Protein 1ONW (pdb70)

B-factor: mean 25.56, std 16.15, range [1.0, 100.0]

Nearest PDB structures (foldseek):
  1onw-assembly1_B  TM=1.003E+00  e=1.002E-86  Escherichia coli
  1onw-assembly1_A  TM=9.990E-01  e=5.203E-81  Escherichia coli
  5lp3-assembly1_I  TM=1.001E+00  e=9.568E-81  Escherichia coli K-12
  5lp3-assembly1_A  TM=9.986E-01  e=3.655E-80  Escherichia coli K-12
  2aqv-assembly1_B  TM=9.978E-01  e=5.600E-80  Escherichia coli

Radius of gyration: 27.83 Å; Cα contacts (8 Å, |Δi|>4): 2025; chains: 2; bounding box: 66×68×77 Å

CATH classification: 2.30.40.10 (+1 more: 3.20.20.140)

Organism: Escherichia coli (strain K12) (NCBI:txid83333)

Structure (mmCIF, N/CA/C/O backbone):
data_1ONW
#
_entry.id   1ONW
#
_cell.length_a   116.700
_cell.length_b   116.700
_cell.length_c   138.500
_cell.angle_alpha   90.00
_cell.angle_beta   90.00
_cell.angle_gamma   90.00
#
_symmetry.space_group_name_H-M   'P 4 21 2'
#
loop_
_entity.id
_entity.type
_entity.pdbx_description
1 polymer 'Isoaspartyl dipeptidase'
2 non-polymer 'ZINC ION'
3 non-polymer 'CHLORIDE ION'
4 non-polymer 1,2-ETHANEDIOL
5 non-polymer 'MAGNESIUM ION'
6 non-polymer 'SODIUM ION'
7 water water
#
loop_
_atom_site.group_PDB
_atom_site.id
_atom_site.type_symbol
_atom_site.label_atom_id
_atom_site.label_alt_id
_atom_site.label_comp_id
_atom_site.label_asym_id
_atom_site.label_entity_id
_atom_site.label_seq_id
_atom_site.pdbx_PDB_ins_code
_atom_site.Cartn_x
_atom_site.Cartn_y
_atom_site.Cartn_z
_atom_site.occupancy
_atom_site.B_iso_or_equiv
_atom_site.auth_seq_id
_atom_site.auth_comp_id
_atom_site.auth_asym_id
_atom_site.auth_atom_id
_atom_site.pdbx_PDB_model_num
ATOM 1 N N . MET A 1 1 ? 54.372 92.995 17.528 1.00 100.00 1 MET A N 1
ATOM 2 C CA . MET A 1 1 ? 54.057 92.676 18.906 1.00 87.75 1 MET A CA 1
ATOM 3 C C . MET A 1 1 ? 53.063 91.523 19.023 1.00 63.26 1 MET A C 1
ATOM 4 O O . MET A 1 1 ? 52.022 91.478 18.364 1.00 47.05 1 MET A O 1
ATOM 9 N N . ILE A 1 2 ? 53.384 90.576 19.886 1.00 45.52 2 ILE A N 1
ATOM 10 C CA . ILE A 1 2 ? 52.517 89.438 20.092 1.00 33.12 2 ILE A CA 1
ATOM 11 C C . ILE A 1 2 ? 51.239 89.826 20.813 1.00 27.45 2 ILE A C 1
ATOM 12 O O . ILE A 1 2 ? 51.228 90.697 21.676 1.00 34.71 2 ILE A O 1
ATOM 17 N N . ASP A 1 3 ? 50.137 89.220 20.398 1.00 27.30 3 ASP A N 1
ATOM 18 C CA . ASP A 1 3 ? 48.856 89.525 20.993 1.00 22.70 3 ASP A CA 1
ATOM 19 C C . ASP A 1 3 ? 48.552 88.506 22.094 1.00 30.51 3 ASP A C 1
ATOM 20 O O . ASP A 1 3 ? 48.514 87.318 21.819 1.00 24.67 3 ASP A O 1
ATOM 25 N N . TYR A 1 4 ? 48.388 88.990 23.325 1.00 25.58 4 TYR A N 1
ATOM 26 C CA . TYR A 1 4 ? 48.115 88.161 24.491 1.00 21.66 4 TYR A CA 1
ATOM 27 C C . TYR A 1 4 ? 46.780 88.548 25.114 1.00 23.07 4 TYR A C 1
ATOM 28 O O . TYR A 1 4 ? 46.463 88.169 26.246 1.00 19.39 4 TYR A O 1
ATOM 37 N N . THR A 1 5 ? 46.014 89.348 24.361 1.00 23.32 5 THR A N 1
ATOM 38 C CA . THR A 1 5 ? 44.734 89.845 24.810 1.00 21.40 5 THR A CA 1
ATOM 39 C C . THR A 1 5 ? 43.753 88.742 25.180 1.00 20.60 5 THR A C 1
ATOM 40 O O . THR A 1 5 ? 42.808 88.971 25.937 1.00 25.67 5 THR A O 1
ATOM 44 N N . ALA A 1 6 ? 43.947 87.552 24.627 1.00 24.40 6 ALA A N 1
ATOM 45 C CA . ALA A 1 6 ? 43.023 86.461 24.933 1.00 29.21 6 ALA A CA 1
ATOM 46 C C . ALA A 1 6 ? 43.075 86.063 26.379 1.00 25.96 6 ALA A C 1
ATOM 47 O O . ALA A 1 6 ? 42.163 85.425 26.873 1.00 25.06 6 ALA A O 1
ATOM 49 N N . ALA A 1 7 ? 44.160 86.425 27.044 1.00 22.50 7 ALA A N 1
ATOM 50 C CA . ALA A 1 7 ? 44.312 86.098 28.451 1.00 22.34 7 ALA A CA 1
ATOM 51 C C . ALA A 1 7 ? 43.487 87.000 29.358 1.00 27.79 7 ALA A C 1
ATOM 52 O O . ALA A 1 7 ? 43.173 86.672 30.493 1.00 25.06 7 ALA A O 1
ATOM 54 N N . GLY A 1 8 ? 43.138 88.174 28.869 1.00 22.57 8 GLY A N 1
ATOM 55 C CA . GLY A 1 8 ? 42.383 89.088 29.703 1.00 17.09 8 GLY A CA 1
ATOM 56 C C . GLY A 1 8 ? 43.134 89.401 30.987 1.00 23.59 8 GLY A C 1
ATOM 57 O O . GLY A 1 8 ? 42.542 89.372 32.061 1.00 28.44 8 GLY A O 1
ATOM 58 N N . PHE A 1 9 ? 44.434 89.653 30.893 1.00 18.34 9 PHE A N 1
ATOM 59 C CA . PHE A 1 9 ? 45.163 89.951 32.097 1.00 16.85 9 PHE A CA 1
ATOM 60 C C . PHE A 1 9 ? 44.725 91.260 32.696 1.00 25.53 9 PHE A C 1
ATOM 61 O O . PHE A 1 9 ? 44.694 92.281 32.007 1.00 23.35 9 PHE A O 1
ATOM 69 N N . THR A 1 10 ? 44.461 91.166 34.006 1.00 30.85 10 THR A N 1
ATOM 70 C CA . THR A 1 10 ? 44.044 92.267 34.858 1.00 25.70 10 THR A CA 1
ATOM 71 C C . THR A 1 10 ? 44.707 92.243 36.216 1.00 27.14 10 THR A C 1
ATOM 72 O O . THR A 1 10 ? 44.598 91.259 36.945 1.00 25.54 10 THR A O 1
ATOM 76 N N . LEU A 1 11 ? 45.387 93.343 36.541 1.00 22.67 11 LEU A N 1
ATOM 77 C CA . LEU A 1 11 ? 46.041 93.481 37.838 1.00 29.00 11 LEU A CA 1
ATOM 78 C C . LEU A 1 11 ? 45.334 94.547 38.665 1.00 30.52 11 LEU A C 1
ATOM 79 O O . LEU A 1 11 ? 45.346 95.728 38.318 1.00 30.10 11 LEU A O 1
ATOM 84 N N . LEU A 1 12 ? 44.723 94.108 39.764 1.00 25.05 12 LEU A N 1
ATOM 85 C CA . LEU A 1 12 ? 44.021 94.994 40.655 1.00 25.44 12 LEU A CA 1
ATOM 86 C C . LEU A 1 12 ? 45.005 95.379 41.723 1.00 32.32 12 LEU A C 1
ATOM 87 O O . LEU A 1 12 ? 45.346 94.560 42.575 1.00 27.12 12 LEU A O 1
ATOM 92 N N . GLN A 1 13 ? 45.444 96.629 41.657 1.00 34.01 13 GLN A N 1
ATOM 93 C CA . GLN A 1 13 ? 46.493 97.116 42.522 1.00 32.81 13 GLN A CA 1
ATOM 94 C C . GLN A 1 13 ? 46.267 98.043 43.707 1.00 26.89 13 GLN A C 1
ATOM 95 O O . GLN A 1 13 ? 45.727 99.139 43.601 1.00 24.87 13 GLN A O 1
ATOM 101 N N . GLY A 1 14 ? 46.857 97.607 44.814 1.00 28.19 14 GLY A N 1
ATOM 102 C CA . GLY A 1 14 ? 46.946 98.383 46.025 1.00 32.83 14 GLY A CA 1
ATOM 103 C C . GLY A 1 14 ? 45.752 98.574 46.891 1.00 31.94 14 GLY A C 1
ATOM 104 O O . GLY A 1 14 ? 45.761 99.463 47.748 1.00 27.19 14 GLY A O 1
ATOM 105 N N . ALA A 1 15 ? 44.741 97.750 46.717 1.00 32.65 15 ALA A N 1
ATOM 106 C CA . ALA A 1 15 ? 43.608 97.950 47.587 1.00 26.45 15 ALA A CA 1
ATOM 107 C C . ALA A 1 15 ? 43.784 97.225 48.898 1.00 27.32 15 ALA A C 1
ATOM 108 O O . ALA A 1 15 ? 44.614 96.301 49.043 1.00 22.72 15 ALA A O 1
ATOM 110 N N . HIS A 1 16 ? 42.974 97.656 49.863 1.00 25.83 16 HIS A N 1
ATOM 111 C CA . HIS A 1 16 ? 42.974 96.993 51.152 1.00 28.73 16 HIS A CA 1
ATOM 112 C C . HIS A 1 16 ? 42.090 95.770 50.937 1.00 26.77 16 HIS A C 1
ATOM 113 O O . HIS A 1 16 ? 40.886 95.880 50.797 1.00 29.04 16 HIS A O 1
ATOM 120 N N . LEU A 1 17 ? 42.682 94.612 50.865 1.00 24.08 17 LEU A N 1
ATOM 121 C CA . LEU A 1 17 ? 41.944 93.418 50.577 1.00 20.72 17 LEU A CA 1
ATOM 122 C C . LEU A 1 17 ? 41.307 92.685 51.754 1.00 26.67 17 LEU A C 1
ATOM 123 O O . LEU A 1 17 ? 41.967 92.352 52.737 1.00 26.97 17 LEU A O 1
ATOM 128 N N . TYR A 1 18 ? 39.998 92.394 51.611 1.00 22.64 18 TYR A N 1
ATOM 129 C CA . TYR A 1 18 ? 39.191 91.623 52.566 1.00 20.66 18 TYR A CA 1
ATOM 130 C C . TYR A 1 18 ? 38.685 90.391 51.785 1.00 26.69 18 TYR A C 1
ATOM 131 O O . TYR A 1 18 ? 37.746 90.484 51.009 1.00 27.08 18 TYR A O 1
ATOM 140 N N . ALA A 1 19 ? 39.363 89.245 51.969 1.00 23.67 19 ALA A N 1
ATOM 141 C CA . ALA A 1 19 ? 39.182 87.985 51.246 1.00 24.98 19 ALA A CA 1
ATOM 142 C C . ALA A 1 19 ? 38.069 86.964 51.468 1.00 24.75 19 ALA A C 1
ATOM 143 O O . ALA A 1 19 ? 38.079 85.958 50.739 1.00 21.69 19 ALA A O 1
ATOM 145 N N . PRO A 1 20 ? 37.157 87.080 52.423 1.00 23.94 20 PRO A N 1
ATOM 146 C CA . PRO A 1 20 ? 36.888 88.156 53.382 1.00 25.61 20 PRO A CA 1
ATOM 147 C C . PRO A 1 20 ? 37.914 88.413 54.480 1.00 26.68 20 PRO A C 1
ATOM 148 O O . PRO A 1 20 ? 37.869 89.471 55.091 1.00 25.61 20 PRO A O 1
ATOM 152 N N . GLU A 1 21 ? 38.798 87.464 54.766 1.00 20.38 21 GLU A N 1
ATOM 153 C CA . GLU A 1 21 ? 39.813 87.703 55.786 1.00 23.96 21 GLU A CA 1
ATOM 154 C C . GLU A 1 21 ? 40.580 88.970 55.454 1.00 34.54 21 GLU A C 1
ATOM 155 O O . GLU A 1 21 ? 40.920 89.240 54.303 1.00 25.13 21 GLU A O 1
ATOM 161 N N . ASP A 1 22 ? 40.910 89.749 56.458 1.00 30.73 22 ASP A N 1
ATOM 162 C CA . ASP A 1 22 ? 41.667 90.951 56.165 1.00 29.73 22 ASP A CA 1
ATOM 163 C C . ASP A 1 22 ? 43.087 90.584 55.719 1.00 29.51 22 ASP A C 1
ATOM 164 O O . ASP A 1 22 ? 43.796 89.889 56.447 1.00 32.14 22 ASP A O 1
ATOM 169 N N . ARG A 1 23 ? 43.496 91.028 54.524 1.00 28.76 23 ARG A N 1
ATOM 170 C CA . ARG A 1 23 ? 44.827 90.763 53.989 1.00 26.16 23 ARG A CA 1
ATOM 171 C C . ARG A 1 23 ? 45.674 92.011 53.845 1.00 34.56 23 ARG A C 1
ATOM 172 O O . ARG A 1 23 ? 46.755 91.967 53.242 1.00 31.84 23 ARG A O 1
ATOM 180 N N . GLY A 1 24 ? 45.164 93.117 54.373 1.00 34.91 24 GLY A N 1
ATOM 181 C CA . GLY A 1 24 ? 45.844 94.394 54.295 1.00 28.60 24 GLY A CA 1
ATOM 182 C C . GLY A 1 24 ? 45.928 94.822 52.843 1.00 35.53 24 GLY A C 1
ATOM 183 O O . GLY A 1 24 ? 45.091 94.434 52.034 1.00 25.18 24 GLY A O 1
ATOM 184 N N . ILE A 1 25 ? 46.923 95.641 52.528 1.00 29.67 25 ILE A N 1
ATOM 185 C CA . ILE A 1 25 ? 47.135 96.101 51.175 1.00 27.11 25 ILE A CA 1
ATOM 186 C C . ILE A 1 25 ? 47.737 94.941 50.390 1.00 42.53 25 ILE A C 1
ATOM 187 O O . ILE A 1 25 ? 48.853 94.440 50.642 1.00 29.66 25 ILE A O 1
ATOM 192 N N . CYS A 1 26 ? 46.946 94.477 49.453 1.00 29.85 26 CYS A N 1
ATOM 193 C CA . CYS A 1 26 ? 47.355 93.332 48.695 1.00 24.78 26 CYS A CA 1
ATOM 194 C C . CYS A 1 26 ? 46.822 93.436 47.285 1.00 34.51 26 CYS A C 1
ATOM 195 O O . CYS A 1 26 ? 45.734 93.967 47.071 1.00 28.49 26 CYS A O 1
ATOM 198 N N . ASP A 1 27 ? 47.605 92.921 46.335 1.00 25.32 27 ASP A N 1
ATOM 199 C CA . ASP A 1 27 ? 47.214 92.963 44.944 1.00 21.75 27 ASP A CA 1
ATOM 200 C C . ASP A 1 27 ? 46.565 91.658 44.521 1.00 26.63 27 ASP A C 1
ATOM 201 O O . ASP A 1 27 ? 46.735 90.606 45.154 1.00 27.63 27 ASP A O 1
ATOM 206 N N . VAL A 1 28 ? 45.850 91.727 43.406 1.00 25.04 28 VAL A N 1
ATOM 207 C CA . VAL A 1 28 ? 45.183 90.562 42.825 1.00 23.98 28 VAL A CA 1
ATOM 208 C C . VAL A 1 28 ? 45.358 90.547 41.315 1.00 19.63 28 VAL A C 1
ATOM 209 O O . VAL A 1 28 ? 45.026 91.518 40.624 1.00 25.59 28 VAL A O 1
ATOM 213 N N . LEU A 1 29 ? 45.919 89.441 40.831 1.00 19.73 29 LEU A N 1
ATOM 214 C CA . LEU A 1 29 ? 46.176 89.213 39.415 1.00 25.03 29 LEU A CA 1
ATOM 215 C C . LEU A 1 29 ? 45.154 88.231 38.872 1.00 35.11 29 LEU A C 1
ATOM 216 O O . LEU A 1 29 ? 44.932 87.180 39.462 1.00 20.65 29 LEU A O 1
ATOM 221 N N . VAL A 1 30 ? 44.535 88.601 37.751 1.00 25.36 30 VAL A N 1
ATOM 222 C CA . VAL A 1 30 ? 43.494 87.807 37.119 1.00 23.71 30 VAL A CA 1
ATOM 223 C C . VAL A 1 30 ? 43.848 87.467 35.675 1.00 33.97 30 VAL A C 1
ATOM 224 O O . VAL A 1 30 ? 44.475 88.253 34.924 1.00 20.81 30 VAL A O 1
ATOM 228 N N . ALA A 1 31 ? 43.421 86.269 35.296 1.00 21.59 31 ALA A N 1
ATOM 229 C CA . ALA A 1 31 ? 43.585 85.813 33.938 1.00 16.44 31 ALA A CA 1
ATOM 230 C C . ALA A 1 31 ? 42.444 84.875 33.647 1.00 22.09 31 ALA A C 1
ATOM 231 O O . ALA A 1 31 ? 42.082 84.069 34.495 1.00 20.94 31 ALA A O 1
ATOM 233 N N . ASN A 1 32 ? 41.877 85.007 32.463 1.00 26.71 32 ASN A N 1
ATOM 234 C CA . ASN A 1 32 ? 40.780 84.134 32.055 1.00 29.02 32 ASN A CA 1
ATOM 235 C C . ASN A 1 32 ? 39.685 83.988 33.102 1.00 20.94 32 ASN A C 1
ATOM 236 O O . ASN A 1 32 ? 39.191 82.879 33.374 1.00 20.82 32 ASN A O 1
ATOM 241 N N . GLY A 1 33 ? 39.290 85.092 33.706 1.00 19.26 33 GLY A N 1
ATOM 242 C CA . GLY A 1 33 ? 38.220 85.009 34.678 1.00 17.42 33 GLY A CA 1
ATOM 243 C C . GLY A 1 33 ? 38.620 84.350 35.983 1.00 22.28 33 GLY A C 1
ATOM 244 O O . GLY A 1 33 ? 37.799 84.199 36.897 1.00 25.83 33 GLY A O 1
ATOM 245 N N . LYS A 1 34 ? 39.880 83.964 36.114 1.00 20.00 34 LYS A N 1
ATOM 246 C CA . LYS A 1 34 ? 40.292 83.352 37.375 1.00 21.26 34 LYS A CA 1
ATOM 247 C C . LYS A 1 34 ? 41.310 84.185 38.121 1.00 24.81 34 LYS A C 1
ATOM 248 O O . LYS A 1 34 ? 42.089 84.923 37.507 1.00 15.97 34 LYS A O 1
ATOM 254 N N . ILE A 1 35 ? 41.307 83.988 39.445 1.00 20.04 35 ILE A N 1
ATOM 255 C CA . ILE A 1 35 ? 42.293 84.624 40.293 1.00 16.59 35 ILE A CA 1
ATOM 256 C C . ILE A 1 35 ? 43.550 83.739 40.179 1.00 16.89 35 ILE A C 1
ATOM 257 O O . ILE A 1 35 ? 43.509 82.544 40.493 1.00 22.14 35 ILE A O 1
ATOM 262 N N . ILE A 1 36 ? 44.649 84.294 39.671 1.00 21.34 36 ILE A N 1
ATOM 263 C CA . ILE A 1 36 ? 45.868 83.524 39.498 1.00 19.02 36 ILE A CA 1
ATOM 264 C C . ILE A 1 36 ? 46.988 83.877 40.500 1.00 26.94 36 ILE A C 1
ATOM 265 O O . ILE A 1 36 ? 47.976 83.152 40.654 1.00 20.26 36 ILE A O 1
ATOM 270 N N . ALA A 1 37 ? 46.826 84.985 41.199 1.00 21.67 37 ALA A N 1
ATOM 271 C CA . ALA A 1 37 ? 47.816 85.365 42.185 1.00 23.95 37 ALA A CA 1
ATOM 272 C C . ALA A 1 37 ? 47.234 86.346 43.170 1.00 22.37 37 ALA A C 1
ATOM 273 O O . ALA A 1 37 ? 46.509 87.254 42.776 1.00 26.48 37 ALA A O 1
ATOM 275 N N . VAL A 1 38 ? 47.573 86.177 44.437 1.00 20.70 38 VAL A N 1
ATOM 276 C CA . VAL A 1 38 ? 47.117 87.094 45.464 1.00 23.91 38 VAL A CA 1
ATOM 277 C C . VAL A 1 38 ? 48.327 87.373 46.343 1.00 26.12 38 VAL A C 1
ATOM 278 O O . VAL A 1 38 ? 48.750 86.508 47.103 1.00 28.01 38 VAL A O 1
ATOM 282 N N . ALA A 1 39 ? 48.914 88.556 46.156 1.00 26.17 39 ALA A N 1
ATOM 283 C CA . ALA A 1 39 ? 50.105 88.969 46.889 1.00 24.84 39 ALA A CA 1
ATOM 284 C C . ALA A 1 39 ? 50.312 90.484 46.910 1.00 27.01 39 ALA A C 1
ATOM 285 O O . ALA A 1 39 ? 49.751 91.241 46.118 1.00 23.27 39 ALA A O 1
ATOM 287 N N . SER A 1 40 ? 51.164 90.919 47.844 1.00 33.80 40 SER A N 1
ATOM 288 C CA . SER A 1 40 ? 51.529 92.316 47.937 1.00 36.00 40 SER A CA 1
ATOM 289 C C . SER A 1 40 ? 52.551 92.536 46.818 1.00 29.27 40 SER A C 1
ATOM 290 O O . SER A 1 40 ? 53.348 91.670 46.484 1.00 35.09 40 SER A O 1
ATOM 293 N N . ASN A 1 41 ? 52.491 93.693 46.208 1.00 28.02 41 ASN A N 1
ATOM 294 C CA . ASN A 1 41 ? 53.448 94.094 45.216 1.00 34.04 41 ASN A CA 1
ATOM 295 C C . ASN A 1 41 ? 53.719 93.174 44.042 1.00 41.46 41 ASN A C 1
ATOM 296 O O . ASN A 1 41 ? 54.869 92.830 43.730 1.00 35.70 41 ASN A O 1
ATOM 301 N N . ILE A 1 42 ? 52.638 92.826 43.369 1.00 35.30 42 ILE A N 1
ATOM 302 C CA . ILE A 1 42 ? 52.794 92.042 42.171 1.00 34.43 42 ILE A CA 1
ATOM 303 C C . ILE A 1 42 ? 53.255 93.085 41.144 1.00 23.98 42 ILE A C 1
ATOM 304 O O . ILE A 1 42 ? 52.717 94.195 41.091 1.00 31.48 42 ILE A O 1
ATOM 309 N N . PRO A 1 43 ? 54.290 92.748 40.393 1.00 30.95 43 PRO A N 1
ATOM 310 C CA . PRO A 1 43 ? 54.872 93.611 39.380 1.00 32.32 43 PRO A CA 1
ATOM 311 C C . PRO A 1 43 ? 53.887 93.914 38.284 1.00 28.61 43 PRO A C 1
ATOM 312 O O . PRO A 1 43 ? 53.399 92.986 37.652 1.00 35.99 43 PRO A O 1
ATOM 316 N N . SER A 1 44 ? 53.624 95.194 38.060 1.00 37.51 44 SER A N 1
ATOM 317 C CA . SER A 1 44 ? 52.696 95.645 37.028 1.00 39.12 44 SER A CA 1
ATOM 318 C C . SER A 1 44 ? 52.994 95.061 35.662 1.00 51.21 44 SER A C 1
ATOM 319 O O . SER A 1 44 ? 52.157 95.089 34.765 1.00 63.06 44 SER A O 1
ATOM 322 N N . ASP A 1 45 ? 54.202 94.541 35.496 1.00 42.51 45 ASP A N 1
ATOM 323 C CA . ASP A 1 45 ? 54.622 94.007 34.216 1.00 29.70 45 ASP A CA 1
ATOM 324 C C . ASP A 1 45 ? 54.909 92.522 34.206 1.00 32.79 45 ASP A C 1
ATOM 325 O O . ASP A 1 45 ? 55.553 92.012 33.289 1.00 34.46 45 ASP A O 1
ATOM 330 N N . ILE A 1 46 ? 54.424 91.815 35.221 1.00 37.53 46 ILE A N 1
ATOM 331 C CA . ILE A 1 46 ? 54.610 90.366 35.373 1.00 38.19 46 ILE A CA 1
ATOM 332 C C . ILE A 1 46 ? 54.055 89.557 34.183 1.00 39.10 46 ILE A C 1
ATOM 333 O O . ILE A 1 46 ? 54.585 88.502 33.795 1.00 29.08 46 ILE A O 1
ATOM 338 N N . VAL A 1 47 ? 52.973 90.093 33.609 1.00 33.19 47 VAL A N 1
ATOM 339 C CA . VAL A 1 47 ? 52.295 89.543 32.451 1.00 31.51 47 VAL A CA 1
ATOM 340 C C . VAL A 1 47 ? 52.033 90.682 31.478 1.00 36.09 47 VAL A C 1
ATOM 341 O O . VAL A 1 47 ? 51.877 91.845 31.874 1.00 41.76 47 VAL A O 1
ATOM 345 N N . PRO A 1 48 ? 51.999 90.326 30.206 1.00 35.18 48 PRO A N 1
ATOM 346 C CA . PRO A 1 48 ? 51.809 91.266 29.090 1.00 30.28 48 PRO A CA 1
ATOM 347 C C . PRO A 1 48 ? 50.353 91.686 28.809 1.00 41.02 48 PRO A C 1
ATOM 348 O O . PRO A 1 48 ? 49.400 91.050 29.258 1.00 36.13 48 PRO A O 1
ATOM 352 N N . ASN A 1 49 ? 50.165 92.760 28.032 1.00 56.19 49 ASN A N 1
ATOM 353 C CA . ASN A 1 49 ? 48.805 93.167 27.721 1.00 63.97 49 ASN A CA 1
ATOM 354 C C . ASN A 1 49 ? 47.978 93.180 28.996 1.00 62.60 49 ASN A C 1
ATOM 355 O O . ASN A 1 49 ? 46.817 92.748 29.011 1.00 67.66 49 ASN A O 1
ATOM 360 N N . CYS A 1 50 ? 48.610 93.664 30.071 1.00 48.46 50 CYS A N 1
ATOM 361 C CA . CYS A 1 50 ? 47.971 93.705 31.378 1.00 41.80 50 CYS A CA 1
ATOM 362 C C . CYS A 1 50 ? 47.282 95.006 31.693 1.00 47.46 50 CYS A C 1
ATOM 363 O O . CYS A 1 50 ? 47.907 96.066 31.687 1.00 49.83 50 CYS A O 1
ATOM 366 N N . THR A 1 51 ? 45.995 94.898 32.026 1.00 36.11 51 THR A N 1
ATOM 367 C CA . THR A 1 51 ? 45.243 96.058 32.447 1.00 25.39 51 THR A CA 1
ATOM 368 C C . THR A 1 51 ? 45.533 96.314 33.932 1.00 36.41 51 THR A C 1
ATOM 369 O O . THR A 1 51 ? 45.132 95.522 34.799 1.00 31.23 51 THR A O 1
ATOM 373 N N . VAL A 1 52 ? 46.261 97.405 34.234 1.00 30.22 52 VAL A N 1
ATOM 374 C CA . VAL A 1 52 ? 46.593 97.733 35.607 1.00 30.40 52 VAL A CA 1
ATOM 375 C C . VAL A 1 52 ? 45.611 98.733 36.171 1.00 32.24 52 VAL A C 1
ATOM 376 O O . VAL A 1 52 ? 45.426 99.817 35.611 1.00 30.60 52 VAL A O 1
ATOM 380 N N . VAL A 1 53 ? 44.994 98.314 37.275 1.00 23.91 53 VAL A N 1
ATOM 381 C CA . VAL A 1 53 ? 44.010 99.088 37.972 1.00 26.32 53 VAL A CA 1
ATOM 382 C C . VAL A 1 53 ? 44.541 99.493 39.328 1.00 28.87 53 VAL A C 1
ATOM 383 O O . VAL A 1 53 ? 44.879 98.651 40.169 1.00 28.87 53 VAL A O 1
ATOM 387 N N . ASP A 1 54 ? 44.632 100.808 39.500 1.00 28.84 54 ASP A N 1
ATOM 388 C CA . ASP A 1 54 ? 45.103 101.421 40.730 1.00 21.74 54 ASP A CA 1
ATOM 389 C C . ASP A 1 54 ? 43.959 101.532 41.735 1.00 30.44 54 ASP A C 1
ATOM 390 O O . ASP A 1 54 ? 43.074 102.393 41.619 1.00 30.44 54 ASP A O 1
ATOM 395 N N . LEU A 1 55 ? 43.970 100.636 42.722 1.00 26.50 55 LEU A N 1
ATOM 396 C CA . LEU A 1 55 ? 42.932 100.633 43.743 1.00 25.89 55 LEU A CA 1
ATOM 397 C C . LEU A 1 55 ? 43.374 101.244 45.056 1.00 34.78 55 LEU A C 1
ATOM 398 O O . LEU A 1 55 ? 42.796 100.987 46.108 1.00 35.08 55 LEU A O 1
ATOM 403 N N . SER A 1 56 ? 44.412 102.066 44.991 1.00 36.61 56 SER A N 1
ATOM 404 C CA . SER A 1 56 ? 44.901 102.741 46.174 1.00 31.45 56 SER A CA 1
ATOM 405 C C . SER A 1 56 ? 43.734 103.451 46.842 1.00 26.43 56 SER A C 1
ATOM 406 O O . SER A 1 56 ? 42.891 104.093 46.169 1.00 30.00 56 SER A O 1
ATOM 411 N N . GLY A 1 57 ? 43.702 103.321 48.165 1.00 25.02 57 GLY A N 1
ATOM 412 C CA . GLY A 1 57 ? 42.662 103.947 48.953 1.00 21.19 57 GLY A CA 1
ATOM 413 C C . GLY A 1 57 ? 41.290 103.291 48.822 1.00 31.01 57 GLY A C 1
ATOM 414 O O . GLY A 1 57 ? 40.344 103.732 49.449 1.00 33.23 57 GLY A O 1
ATOM 415 N N . GLN A 1 58 ? 41.156 102.236 48.028 1.00 24.59 58 GLN A N 1
ATOM 416 C CA . GLN A 1 58 ? 39.862 101.589 47.910 1.00 29.14 58 GLN A CA 1
ATOM 417 C C . GLN A 1 58 ? 39.875 100.244 48.631 1.00 38.60 58 GLN A C 1
ATOM 418 O O . GLN A 1 58 ? 40.940 99.734 49.034 1.00 28.38 58 GLN A O 1
ATOM 424 N N . ILE A 1 59 ? 38.676 99.663 48.775 1.00 29.55 59 ILE A N 1
ATOM 425 C CA . ILE A 1 59 ? 38.517 98.345 49.385 1.00 29.51 59 ILE A CA 1
ATOM 426 C C . ILE A 1 59 ? 38.221 97.312 48.290 1.00 35.01 59 ILE A C 1
ATOM 427 O O . ILE A 1 59 ? 37.558 97.629 47.312 1.00 26.10 59 ILE A O 1
ATOM 432 N N . LEU A 1 60 ? 38.719 96.093 48.461 1.00 21.50 60 LEU A N 1
ATOM 433 C CA . LEU A 1 60 ? 38.520 95.007 47.528 1.00 24.10 60 LEU A CA 1
ATOM 434 C C . LEU A 1 60 ? 38.001 93.782 48.277 1.00 25.98 60 LEU A C 1
ATOM 435 O O . LEU A 1 60 ? 38.560 93.399 49.302 1.00 24.45 60 LEU A O 1
ATOM 440 N N . CYS A 1 61 ? 36.896 93.183 47.794 1.00 24.23 61 CYS A N 1
ATOM 441 C CA . CYS A 1 61 ? 36.329 92.033 48.473 1.00 17.14 61 CYS A CA 1
ATOM 442 C C . CYS A 1 61 ? 35.625 91.096 47.510 1.00 20.02 61 CYS A C 1
ATOM 443 O O . CYS A 1 61 ? 35.517 91.378 46.342 1.00 22.68 61 CYS A O 1
ATOM 446 N N . PRO A 1 62 ? 35.178 89.958 47.980 1.00 19.48 62 PRO A N 1
ATOM 447 C CA . PRO A 1 62 ? 34.508 89.031 47.080 1.00 17.11 62 PRO A CA 1
ATOM 448 C C . PRO A 1 62 ? 33.116 89.511 46.675 1.00 22.07 62 PRO A C 1
ATOM 449 O O . PRO A 1 62 ? 32.415 90.184 47.424 1.00 17.17 62 PRO A O 1
ATOM 453 N N . GLY A 1 63 ? 32.682 89.157 45.480 1.00 15.65 63 GLY A N 1
ATOM 454 C CA . GLY A 1 63 ? 31.343 89.543 45.079 1.00 16.17 63 GLY A CA 1
ATOM 455 C C . GLY A 1 63 ? 30.311 88.786 45.906 1.00 16.15 63 GLY A C 1
ATOM 456 O O . GLY A 1 63 ? 30.555 87.679 46.399 1.00 16.80 63 GLY A O 1
ATOM 457 N N . PHE A 1 64 ? 29.142 89.402 46.051 1.00 16.69 64 PHE A N 1
ATOM 458 C CA . PHE A 1 64 ? 28.049 88.796 46.792 1.00 20.30 64 PHE A CA 1
ATOM 459 C C . PHE A 1 64 ? 27.397 87.606 46.069 1.00 17.24 64 PHE A C 1
ATOM 460 O O . PHE A 1 64 ? 27.247 87.590 44.841 1.00 16.10 64 PHE A O 1
ATOM 468 N N . ILE A 1 65 ? 26.999 86.623 46.883 1.00 14.87 65 ILE A N 1
ATOM 469 C CA . ILE A 1 65 ? 26.301 85.444 46.438 1.00 12.21 65 ILE A CA 1
ATOM 470 C C . ILE A 1 65 ? 24.915 85.515 47.074 1.00 16.44 65 ILE A C 1
ATOM 471 O O . ILE A 1 65 ? 24.786 85.374 48.283 1.00 20.61 65 ILE A O 1
ATOM 476 N N . ASP A 1 66 ? 23.864 85.783 46.296 1.00 13.35 66 ASP A N 1
ATOM 477 C CA . ASP A 1 66 ? 22.508 85.909 46.829 1.00 10.49 66 ASP A CA 1
ATOM 478 C C . ASP A 1 66 ? 21.726 84.659 46.474 1.00 21.10 66 ASP A C 1
ATOM 479 O O . ASP A 1 66 ? 21.361 84.431 45.334 1.00 18.09 66 ASP A O 1
ATOM 484 N N . GLN A 1 67 ? 21.503 83.817 47.448 1.00 15.80 67 GLN A N 1
ATOM 485 C CA . GLN A 1 67 ? 20.851 82.551 47.180 1.00 12.65 67 GLN A CA 1
ATOM 486 C C . GLN A 1 67 ? 19.345 82.519 47.163 1.00 19.84 67 GLN A C 1
ATOM 487 O O . GLN A 1 67 ? 18.774 81.417 47.204 1.00 16.56 67 GLN A O 1
ATOM 493 N N . HIS A 1 68 ? 18.697 83.672 47.112 1.00 13.96 68 HIS A N 1
ATOM 494 C CA . HIS A 1 68 ? 17.246 83.641 47.094 1.00 11.30 68 HIS A CA 1
ATOM 495 C C . HIS A 1 68 ? 16.710 84.765 46.247 1.00 20.67 68 HIS A C 1
ATOM 496 O O . HIS A 1 68 ? 16.384 85.834 46.758 1.00 18.20 68 HIS A O 1
ATOM 503 N N . VAL A 1 69 ? 16.658 84.517 44.936 1.00 18.45 69 VAL A N 1
ATOM 504 C CA . VAL A 1 69 ? 16.172 85.511 43.998 1.00 16.14 69 VAL A CA 1
ATOM 505 C C . VAL A 1 69 ? 15.078 84.944 43.086 1.00 18.11 69 VAL A C 1
ATOM 506 O O . VAL A 1 69 ? 15.213 83.855 42.538 1.00 15.72 69 VAL A O 1
ATOM 510 N N . HIS A 1 70 ? 14.013 85.710 42.875 1.00 15.59 70 HIS A N 1
ATOM 511 C CA . HIS A 1 70 ? 12.952 85.274 41.956 1.00 15.70 70 HIS A CA 1
ATOM 512 C C . HIS A 1 70 ? 13.330 85.774 40.558 1.00 11.05 70 HIS A C 1
ATOM 513 O O . HIS A 1 70 ? 12.777 86.726 39.991 1.00 16.38 70 HIS A O 1
ATOM 520 N N . LEU A 1 71 ? 14.338 85.107 39.997 1.00 11.09 71 LEU A N 1
ATOM 521 C CA . LEU A 1 71 ? 14.935 85.474 38.706 1.00 16.08 71 LEU A CA 1
ATOM 522 C C . LEU A 1 71 ? 13.949 85.755 37.564 1.00 16.99 71 LEU A C 1
ATOM 523 O O . LEU A 1 71 ? 14.162 86.642 36.763 1.00 16.81 71 LEU A O 1
ATOM 528 N N . ILE A 1 72 ? 12.907 84.928 37.439 1.00 11.29 72 ILE A N 1
ATOM 529 C CA . ILE A 1 72 ? 11.975 85.101 36.342 1.00 16.09 72 ILE A CA 1
ATOM 530 C C . ILE A 1 72 ? 10.782 85.936 36.749 1.00 16.83 72 ILE A C 1
ATOM 531 O O . ILE A 1 72 ? 9.895 86.171 35.912 1.00 16.70 72 ILE A O 1
ATOM 536 N N . GLY A 1 73 ? 10.761 86.372 38.010 1.00 15.22 73 GLY A N 1
ATOM 537 C CA . GLY A 1 73 ? 9.624 87.131 38.485 1.00 16.04 73 GLY A CA 1
ATOM 538 C C . GLY A 1 73 ? 8.899 86.240 39.465 1.00 10.88 73 GLY A C 1
ATOM 539 O O . GLY A 1 73 ? 9.118 85.025 39.476 1.00 17.31 73 GLY A O 1
ATOM 540 N N . GLY A 1 74 ? 8.075 86.838 40.319 1.00 14.58 74 GLY A N 1
ATOM 541 C CA . GLY A 1 74 ? 7.365 86.089 41.333 1.00 12.82 74 GLY A CA 1
ATOM 542 C C . GLY A 1 74 ? 6.035 86.758 41.536 1.00 14.07 74 GLY A C 1
ATOM 543 O O . GLY A 1 74 ? 5.424 87.201 40.564 1.00 17.25 74 GLY A O 1
ATOM 544 N N . GLY A 1 75 ? 5.634 86.859 42.791 1.00 12.03 75 GLY A N 1
ATOM 545 C CA . GLY A 1 75 ? 4.365 87.512 43.111 1.00 13.41 75 GLY A CA 1
ATOM 546 C C . GLY A 1 75 ? 3.169 86.708 42.623 1.00 17.87 75 GLY A C 1
ATOM 547 O O . GLY A 1 75 ? 3.222 85.487 42.445 1.00 15.92 75 GLY A O 1
ATOM 548 N N . GLY A 1 76 ? 2.061 87.410 42.432 1.00 14.79 76 GLY A N 1
ATOM 549 C CA . GLY A 1 76 ? 0.843 86.774 41.932 1.00 14.86 76 GLY A CA 1
ATOM 550 C C . GLY A 1 76 ? -0.171 86.421 42.990 1.00 15.58 76 GLY A C 1
ATOM 551 O O . GLY A 1 76 ? -1.220 85.897 42.638 1.00 14.43 76 GLY A O 1
ATOM 552 N N . GLU A 1 77 ? 0.126 86.747 44.270 1.00 17.39 77 GLU A N 1
ATOM 553 C CA . GLU A 1 77 ? -0.756 86.400 45.375 1.00 14.72 77 GLU A CA 1
ATOM 554 C C . GLU A 1 77 ? -1.995 87.205 45.483 1.00 15.08 77 GLU A C 1
ATOM 555 O O . GLU A 1 77 ? -2.868 86.861 46.248 1.00 16.21 77 GLU A O 1
ATOM 561 N N . ALA A 1 78 ? -2.053 88.273 44.731 1.00 13.77 78 ALA A N 1
ATOM 562 C CA . ALA A 1 78 ? -3.246 89.095 44.719 1.00 14.45 78 ALA A CA 1
ATOM 563 C C . ALA A 1 78 ? -3.720 89.196 43.300 1.00 16.79 78 ALA A C 1
ATOM 564 O O . ALA A 1 78 ? -4.035 90.274 42.783 1.00 15.22 78 ALA A O 1
ATOM 566 N N . GLY A 1 79 ? -3.698 88.062 42.625 1.00 16.91 79 GLY A N 1
ATOM 567 C CA . GLY A 1 79 ? -4.115 88.033 41.237 1.00 20.38 79 GLY A CA 1
ATOM 568 C C . GLY A 1 79 ? -2.946 88.287 40.302 1.00 21.71 79 GLY A C 1
ATOM 569 O O . GLY A 1 79 ? -1.851 88.679 40.694 1.00 15.93 79 GLY A O 1
ATOM 570 N N . PRO A 1 80 ? -3.212 88.098 39.027 1.00 13.35 80 PRO A N 1
ATOM 571 C CA . PRO A 1 80 ? -2.186 88.203 38.004 1.00 10.58 80 PRO A CA 1
ATOM 572 C C . PRO A 1 80 ? -1.490 89.520 37.814 1.00 14.60 80 PRO A C 1
ATOM 573 O O . PRO A 1 80 ? -0.392 89.546 37.232 1.00 16.96 80 PRO A O 1
ATOM 577 N N . THR A 1 81 ? -2.106 90.623 38.245 1.00 14.81 81 THR A N 1
ATOM 578 C CA . THR A 1 81 ? -1.435 91.908 38.077 1.00 15.20 81 THR A CA 1
ATOM 579 C C . THR A 1 81 ? -0.270 91.997 39.059 1.00 17.30 81 THR A C 1
ATOM 580 O O . THR A 1 81 ? 0.598 92.851 38.945 1.00 16.24 81 THR A O 1
ATOM 584 N N . THR A 1 82 ? -0.250 91.103 40.042 1.00 13.04 82 THR A N 1
ATOM 585 C CA . THR A 1 82 ? 0.849 91.147 40.977 1.00 10.67 82 THR A CA 1
ATOM 586 C C . THR A 1 82 ? 2.014 90.256 40.615 1.00 21.66 82 THR A C 1
ATOM 587 O O . THR A 1 82 ? 2.891 90.103 41.433 1.00 18.90 82 THR A O 1
ATOM 591 N N . ARG A 1 83 ? 2.073 89.687 39.392 1.00 15.62 83 ARG A N 1
ATOM 592 C CA . ARG A 1 83 ? 3.207 88.866 38.964 1.00 12.09 83 ARG A CA 1
ATOM 593 C C . ARG A 1 83 ? 4.344 89.795 38.630 1.00 22.82 83 ARG A C 1
ATOM 594 O O . ARG A 1 83 ? 4.193 90.681 37.781 1.00 19.99 83 ARG A O 1
ATOM 602 N N . THR A 1 84 ? 5.478 89.631 39.298 1.00 20.33 84 THR A N 1
ATOM 603 C CA . THR A 1 84 ? 6.567 90.548 39.026 1.00 18.46 84 THR A CA 1
ATOM 604 C C . THR A 1 84 ? 7.337 90.123 37.823 1.00 19.02 84 THR A C 1
ATOM 605 O O . THR A 1 84 ? 7.303 88.990 37.362 1.00 20.66 84 THR A O 1
ATOM 609 N N . PRO A 1 85 ? 8.049 91.096 37.349 1.00 26.55 85 PRO A N 1
ATOM 610 C CA . PRO A 1 85 ? 8.885 90.988 36.182 1.00 28.84 85 PRO A CA 1
ATOM 611 C C . PRO A 1 85 ? 10.196 90.229 36.457 1.00 21.70 85 PRO A C 1
ATOM 612 O O . PRO A 1 85 ? 10.644 90.084 37.599 1.00 25.36 85 PRO A O 1
ATOM 616 N N . GLU A 1 86 ? 10.804 89.727 35.382 1.00 21.36 86 GLU A N 1
ATOM 617 C CA . GLU A 1 86 ? 12.059 89.019 35.509 1.00 20.05 86 GLU A CA 1
ATOM 618 C C . GLU A 1 86 ? 13.160 89.994 35.943 1.00 21.21 86 GLU A C 1
ATOM 619 O O . GLU A 1 86 ? 13.053 91.212 35.723 1.00 23.69 86 GLU A O 1
ATOM 625 N N . VAL A 1 87 ? 14.216 89.477 36.559 1.00 17.77 87 VAL A N 1
ATOM 626 C CA . VAL A 1 87 ? 15.291 90.360 37.010 1.00 18.35 87 VAL A CA 1
ATOM 627 C C . VAL A 1 87 ? 16.179 90.789 35.872 1.00 20.37 87 VAL A C 1
ATOM 628 O O . VAL A 1 87 ? 16.413 90.045 34.909 1.00 18.37 87 VAL A O 1
ATOM 635 N N . ALA A 1 88 ? 16.688 92.013 36.041 1.00 21.79 88 ALA A N 1
ATOM 636 C CA . ALA A 1 88 ? 17.626 92.615 35.101 1.00 22.93 88 ALA A CA 1
ATOM 637 C C . ALA A 1 88 ? 19.062 92.457 35.599 1.00 15.05 88 ALA A C 1
ATOM 638 O O . ALA A 1 88 ? 19.377 92.698 36.761 1.00 17.32 88 ALA A O 1
ATOM 640 N N . LEU A 1 89 ? 19.918 92.050 34.672 1.00 16.60 89 LEU A N 1
ATOM 641 C CA . LEU A 1 89 ? 21.308 91.858 34.962 1.00 13.76 89 LEU A CA 1
ATOM 642 C C . LEU A 1 89 ? 21.878 93.016 35.765 1.00 21.22 89 LEU A C 1
ATOM 643 O O . LEU A 1 89 ? 22.485 92.849 36.822 1.00 17.18 89 LEU A O 1
ATOM 648 N N . SER A 1 90 ? 21.741 94.220 35.245 1.00 15.87 90 SER A N 1
ATOM 649 C CA . SER A 1 90 ? 22.331 95.354 35.945 1.00 16.90 90 SER A CA 1
ATOM 650 C C . SER A 1 90 ? 21.836 95.592 37.366 1.00 20.26 90 SER A C 1
ATOM 651 O O . SER A 1 90 ? 22.530 96.201 38.178 1.00 20.19 90 SER A O 1
ATOM 654 N N . ARG A 1 91 ? 20.628 95.134 37.696 1.00 17.63 91 ARG A N 1
ATOM 655 C CA . ARG A 1 91 ? 20.137 95.353 39.036 1.00 13.37 91 ARG A CA 1
ATOM 656 C C . ARG A 1 91 ? 20.944 94.516 40.023 1.00 15.51 91 ARG A C 1
ATOM 657 O O . ARG A 1 91 ? 21.171 94.860 41.168 1.00 20.14 91 ARG A O 1
ATOM 665 N N . LEU A 1 92 ? 21.370 93.373 39.547 1.00 21.94 92 LEU A N 1
ATOM 666 C CA . LEU A 1 92 ? 22.129 92.468 40.369 1.00 15.90 92 LEU A CA 1
ATOM 667 C C . LEU A 1 92 ? 23.525 92.973 40.550 1.00 19.52 92 LEU A C 1
ATOM 668 O O . LEU A 1 92 ? 24.043 93.071 41.667 1.00 20.26 92 LEU A O 1
ATOM 673 N N . THR A 1 93 ? 24.129 93.281 39.408 1.00 18.38 93 THR A N 1
ATOM 674 C CA . THR A 1 93 ? 25.494 93.751 39.458 1.00 21.23 93 THR A CA 1
ATOM 675 C C . THR A 1 93 ? 25.650 95.056 40.211 1.00 25.67 93 THR A C 1
ATOM 676 O O . THR A 1 93 ? 26.586 95.229 40.981 1.00 23.45 93 THR A O 1
ATOM 680 N N . GLU A 1 94 ? 24.754 95.993 40.006 1.00 21.63 94 GLU A N 1
ATOM 681 C CA . GLU A 1 94 ? 24.932 97.238 40.716 1.00 21.66 94 GLU A CA 1
ATOM 682 C C . GLU A 1 94 ? 24.849 97.066 42.221 1.00 19.63 94 GLU A C 1
ATOM 683 O O . GLU A 1 94 ? 25.333 97.914 42.994 1.00 20.48 94 GLU A O 1
ATOM 689 N N . ALA A 1 95 ? 24.204 95.967 42.624 1.00 19.74 95 ALA A N 1
ATOM 690 C CA . ALA A 1 95 ? 23.998 95.630 44.022 1.00 20.39 95 ALA A CA 1
ATOM 691 C C . ALA A 1 95 ? 25.139 94.818 44.585 1.00 21.81 95 ALA A C 1
ATOM 692 O O . ALA A 1 95 ? 25.124 94.519 45.780 1.00 18.87 95 ALA A O 1
ATOM 694 N N . GLY A 1 96 ? 26.103 94.457 43.715 1.00 17.46 96 GLY A N 1
ATOM 695 C CA . GLY A 1 96 ? 27.298 93.697 44.125 1.00 16.22 96 GLY A CA 1
ATOM 696 C C . GLY A 1 96 ? 27.121 92.184 44.073 1.00 21.54 96 GLY A C 1
ATOM 697 O O . GLY A 1 96 ? 27.962 91.403 44.556 1.00 19.09 96 GLY A O 1
ATOM 698 N N . VAL A 1 97 ? 26.031 91.758 43.447 1.00 21.44 97 VAL A N 1
ATOM 699 C CA . VAL A 1 97 ? 25.735 90.338 43.322 1.00 14.27 97 VAL A CA 1
ATOM 700 C C . VAL A 1 97 ? 26.361 89.767 42.069 1.00 19.56 97 VAL A C 1
ATOM 701 O O . VAL A 1 97 ? 26.066 90.197 40.972 1.00 20.43 97 VAL A O 1
ATOM 705 N N . THR A 1 98 ? 27.255 88.810 42.243 1.00 19.30 98 THR A N 1
ATOM 706 C CA . THR A 1 98 ? 27.950 88.165 41.137 1.00 16.55 98 THR A CA 1
ATOM 707 C C . THR A 1 98 ? 27.534 86.705 40.957 1.00 14.63 98 THR A C 1
ATOM 708 O O . THR A 1 98 ? 27.813 86.069 39.938 1.00 14.32 98 THR A O 1
ATOM 712 N N . SER A 1 99 ? 26.897 86.151 41.977 1.00 17.33 99 SER A N 1
ATOM 713 C CA . SER A 1 99 ? 26.431 84.769 41.937 1.00 17.33 99 SER A CA 1
ATOM 714 C C . SER A 1 99 ? 25.020 84.758 42.480 1.00 15.66 99 SER A C 1
ATOM 715 O O . SER A 1 99 ? 24.742 85.422 43.486 1.00 17.09 99 SER A O 1
ATOM 718 N N . VAL A 1 100 ? 24.114 84.031 41.823 1.00 14.46 100 VAL A N 1
ATOM 719 C CA . VAL A 1 100 ? 22.724 83.972 42.289 1.00 15.12 100 VAL A CA 1
ATOM 720 C C . VAL A 1 100 ? 22.165 82.547 42.263 1.00 15.13 100 VAL A C 1
ATOM 721 O O . VAL A 1 100 ? 22.574 81.739 41.440 1.00 15.57 100 VAL A O 1
ATOM 728 N N . VAL A 1 101 ? 21.191 82.283 43.146 1.00 15.07 101 VAL A N 1
ATOM 729 C CA . VAL A 1 101 ? 20.433 81.038 43.156 1.00 13.63 101 VAL A CA 1
ATOM 730 C C . VAL A 1 101 ? 18.971 81.470 42.911 1.00 23.13 101 VAL A C 1
ATOM 731 O O . VAL A 1 101 ? 18.360 82.172 43.725 1.00 16.20 101 VAL A O 1
ATOM 735 N N . GLY A 1 102 ? 18.403 81.125 41.756 1.00 12.98 102 GLY A N 1
ATOM 736 C CA . GLY A 1 102 ? 17.025 81.497 41.470 1.00 13.20 102 GLY A CA 1
ATOM 737 C C . GLY A 1 102 ? 16.039 80.457 41.992 1.00 12.61 102 GLY A C 1
ATOM 738 O O . GLY A 1 102 ? 16.343 79.265 42.107 1.00 13.18 102 GLY A O 1
ATOM 739 N N . LEU A 1 103 ? 14.830 80.891 42.301 1.00 15.64 103 LEU A N 1
ATOM 740 C CA . LEU A 1 103 ? 13.840 79.954 42.786 1.00 16.83 103 LEU A CA 1
ATOM 741 C C . LEU A 1 103 ? 12.454 80.489 42.474 1.00 13.72 103 LEU A C 1
ATOM 742 O O . LEU A 1 103 ? 12.287 81.617 42.013 1.00 14.37 103 LEU A O 1
ATOM 747 N N . LEU A 1 104 ? 11.468 79.639 42.757 1.00 13.77 104 LEU A N 1
ATOM 748 C CA . LEU A 1 104 ? 10.047 79.959 42.597 1.00 12.88 104 LEU A CA 1
ATOM 749 C C . LEU A 1 104 ? 9.404 80.015 43.989 1.00 13.87 104 LEU A C 1
ATOM 750 O O . LEU A 1 104 ? 9.972 79.505 44.957 1.00 15.60 104 LEU A O 1
ATOM 755 N N . GLY A 1 105 ? 8.203 80.573 44.094 1.00 13.73 105 GLY A N 1
ATOM 756 C CA . GLY A 1 105 ? 7.530 80.694 45.376 1.00 13.31 105 GLY A CA 1
ATOM 757 C C . GLY A 1 105 ? 6.113 80.166 45.365 1.00 11.83 105 GLY A C 1
ATOM 758 O O . GLY A 1 105 ? 5.846 79.001 45.068 1.00 14.29 105 GLY A O 1
ATOM 759 N N . THR A 1 106 ? 5.197 81.034 45.798 1.00 15.12 106 THR A N 1
ATOM 760 C CA . THR A 1 106 ? 3.800 80.676 45.876 1.00 15.86 106 THR A CA 1
ATOM 761 C C . THR A 1 106 ? 3.270 80.145 44.552 1.00 22.54 106 THR A C 1
ATOM 762 O O . THR A 1 106 ? 2.636 79.093 44.489 1.00 21.45 106 THR A O 1
ATOM 766 N N . ASP A 1 107 ? 3.529 80.894 43.480 1.00 15.41 107 ASP A N 1
ATOM 767 C CA . ASP A 1 107 ? 3.005 80.509 42.198 1.00 14.35 107 ASP A CA 1
ATOM 768 C C . ASP A 1 107 ? 3.879 79.584 41.412 1.00 12.69 107 ASP A C 1
ATOM 769 O O . ASP A 1 107 ? 4.962 79.940 40.974 1.00 15.62 107 ASP A O 1
ATOM 774 N N . SER A 1 108 ? 3.355 78.380 41.197 1.00 14.16 108 SER A N 1
ATOM 775 C CA . SER A 1 108 ? 4.020 77.393 40.367 1.00 16.60 108 SER A CA 1
ATOM 776 C C . SER A 1 108 ? 3.034 76.933 39.306 1.00 17.57 108 SER A C 1
ATOM 777 O O . SER A 1 108 ? 3.118 75.830 38.752 1.00 14.93 108 SER A O 1
ATOM 780 N N . ILE A 1 109 ? 2.079 77.825 39.014 1.00 14.11 109 ILE A N 1
ATOM 781 C CA . ILE A 1 109 ? 1.064 77.570 37.990 1.00 14.61 109 ILE A CA 1
ATOM 782 C C . ILE A 1 109 ? 1.391 78.341 36.712 1.00 14.55 109 ILE A C 1
ATOM 783 O O . ILE A 1 109 ? 1.391 77.831 35.584 1.00 16.50 109 ILE A O 1
ATOM 788 N N . SER A 1 110 ? 1.698 79.593 36.910 1.00 13.65 110 SER A N 1
ATOM 789 C CA . SER A 1 110 ? 2.062 80.440 35.801 1.00 13.37 110 SER A CA 1
ATOM 790 C C . SER A 1 110 ? 3.582 80.616 35.771 1.00 15.61 110 SER A C 1
ATOM 791 O O . SER A 1 110 ? 4.097 81.320 34.916 1.00 16.18 110 SER A O 1
ATOM 794 N N . ARG A 1 111 ? 4.301 79.993 36.736 1.00 13.65 111 ARG A N 1
ATOM 795 C CA . ARG A 1 111 ? 5.774 80.033 36.805 1.00 11.69 111 ARG A CA 1
ATOM 796 C C . ARG A 1 111 ? 6.247 78.600 36.665 1.00 15.62 111 ARG A C 1
ATOM 797 O O . ARG A 1 111 ? 5.667 77.719 37.278 1.00 14.69 111 ARG A O 1
ATOM 805 N N . HIS A 1 112 ? 7.295 78.351 35.864 1.00 12.79 112 HIS A N 1
ATOM 806 C CA . HIS A 1 112 ? 7.770 76.994 35.570 1.00 13.76 112 HIS A CA 1
ATOM 807 C C . HIS A 1 112 ? 9.269 76.791 35.759 1.00 13.74 112 HIS A C 1
ATOM 808 O O . HIS A 1 112 ? 10.033 77.695 35.486 1.00 14.84 112 HIS A O 1
ATOM 815 N N . PRO A 1 113 ? 9.704 75.595 36.214 1.00 15.96 113 PRO A N 1
ATOM 816 C CA . PRO A 1 113 ? 11.121 75.375 36.397 1.00 14.80 113 PRO A CA 1
ATOM 817 C C . PRO A 1 113 ? 11.917 75.498 35.107 1.00 13.76 113 PRO A C 1
ATOM 818 O O . PRO A 1 113 ? 13.076 75.886 35.147 1.00 13.19 113 PRO A O 1
ATOM 822 N N . GLU A 1 114 ? 11.303 75.139 33.962 1.00 11.45 114 GLU A N 1
ATOM 823 C CA . GLU A 1 114 ? 11.988 75.226 32.685 1.00 10.81 114 GLU A CA 1
ATOM 824 C C . GLU A 1 114 ? 12.272 76.659 32.298 1.00 14.01 114 GLU A C 1
ATOM 825 O O . GLU A 1 114 ? 13.249 76.969 31.637 1.00 14.30 114 GLU A O 1
ATOM 831 N N . SER A 1 115 ? 11.384 77.541 32.709 1.00 10.43 115 SER A N 1
ATOM 832 C CA . SER A 1 115 ? 11.552 78.949 32.432 1.00 10.56 115 SER A CA 1
ATOM 833 C C . SER A 1 115 ? 12.687 79.483 33.293 1.00 15.61 115 SER A C 1
ATOM 834 O O . SER A 1 115 ? 13.546 80.242 32.853 1.00 13.96 115 SER A O 1
ATOM 837 N N . LEU A 1 116 ? 12.661 79.084 34.572 1.00 14.05 116 LEU A N 1
ATOM 838 C CA . LEU A 1 116 ? 13.674 79.512 35.523 1.00 10.37 116 LEU A CA 1
ATOM 839 C C . LEU A 1 116 ? 15.041 79.050 35.051 1.00 15.39 116 LEU A C 1
ATOM 840 O O . LEU A 1 116 ? 16.057 79.753 35.156 1.00 13.63 116 LEU A O 1
ATOM 845 N N . LEU A 1 117 ? 15.091 77.842 34.528 1.00 13.94 117 LEU A N 1
ATOM 846 C CA . LEU A 1 117 ? 16.379 77.316 34.044 1.00 11.13 117 LEU A CA 1
ATOM 847 C C . LEU A 1 117 ? 16.899 78.131 32.877 1.00 13.60 117 LEU A C 1
ATOM 848 O O . LEU A 1 117 ? 18.085 78.376 32.754 1.00 15.75 117 LEU A O 1
ATOM 853 N N . ALA A 1 118 ? 16.003 78.547 31.986 1.00 15.53 118 ALA A N 1
ATOM 854 C CA . ALA A 1 118 ? 16.439 79.337 30.839 1.00 10.33 118 ALA A CA 1
ATOM 855 C C . ALA A 1 118 ? 16.995 80.678 31.296 1.00 12.50 118 ALA A C 1
ATOM 856 O O . ALA A 1 118 ? 18.051 81.115 30.831 1.00 15.05 118 ALA A O 1
ATOM 858 N N . LYS A 1 119 ? 16.310 81.330 32.253 1.00 12.63 119 LYS A N 1
ATOM 859 C CA . LYS A 1 119 ? 16.815 82.619 32.719 1.00 11.61 119 LYS A CA 1
ATOM 860 C C . LYS A 1 119 ? 18.152 82.451 33.419 1.00 17.58 119 LYS A C 1
ATOM 861 O O . LYS A 1 119 ? 19.057 83.256 33.295 1.00 14.12 119 LYS A O 1
ATOM 867 N N . THR A 1 120 ? 18.279 81.368 34.170 1.00 16.33 120 THR A N 1
ATOM 868 C CA . THR A 1 120 ? 19.515 81.049 34.863 1.00 10.80 120 THR A CA 1
ATOM 869 C C . THR A 1 120 ? 20.649 80.970 33.835 1.00 17.45 120 THR A C 1
ATOM 870 O O . THR A 1 120 ? 21.709 81.570 33.983 1.00 16.39 120 THR A O 1
ATOM 874 N N . ARG A 1 121 ? 20.406 80.258 32.738 1.00 17.11 121 ARG A N 1
ATOM 875 C CA . ARG A 1 121 ? 21.386 80.132 31.689 1.00 9.49 121 ARG A CA 1
ATOM 876 C C . ARG A 1 121 ? 21.643 81.444 30.977 1.00 16.57 121 ARG A C 1
ATOM 877 O O . ARG A 1 121 ? 22.774 81.739 30.594 1.00 19.40 121 ARG A O 1
ATOM 885 N N . ALA A 1 122 ? 20.616 82.268 30.807 1.00 13.41 122 ALA A N 1
ATOM 886 C CA . ALA A 1 122 ? 20.851 83.554 30.167 1.00 13.38 122 ALA A CA 1
ATOM 887 C C . ALA A 1 122 ? 21.865 84.377 30.987 1.00 24.14 122 ALA A C 1
ATOM 888 O O . ALA A 1 122 ? 22.791 85.016 30.457 1.00 16.52 122 ALA A O 1
ATOM 890 N N . LEU A 1 123 ? 21.660 84.386 32.308 1.00 14.05 123 LEU A N 1
ATOM 891 C CA . LEU A 1 123 ? 22.524 85.144 33.220 1.00 16.61 123 LEU A CA 1
ATOM 892 C C . LEU A 1 123 ? 23.972 84.675 33.162 1.00 19.39 123 LEU A C 1
ATOM 893 O O . LEU A 1 123 ? 24.904 85.482 33.197 1.00 16.81 123 LEU A O 1
ATOM 898 N N . ASN A 1 124 ? 24.156 83.356 33.030 1.00 11.91 124 ASN A N 1
ATOM 899 C CA . ASN A 1 124 ? 25.494 82.836 32.904 1.00 11.24 124 ASN A CA 1
ATOM 900 C C . ASN A 1 124 ? 26.105 83.295 31.603 1.00 23.13 124 ASN A C 1
ATOM 901 O O . ASN A 1 124 ? 27.282 83.629 31.558 1.00 16.78 124 ASN A O 1
ATOM 906 N N . GLU A 1 125 ? 25.319 83.308 30.523 1.00 21.00 125 GLU A N 1
ATOM 907 C CA . GLU A 1 125 ? 25.860 83.734 29.237 1.00 16.04 125 GLU A CA 1
ATOM 908 C C . GLU A 1 125 ? 26.173 85.219 29.311 1.00 21.56 125 GLU A C 1
ATOM 909 O O . GLU A 1 125 ? 27.093 85.703 28.669 1.00 21.50 125 GLU A O 1
ATOM 915 N N . GLU A 1 126 ? 25.380 85.914 30.096 1.00 15.92 126 GLU A N 1
ATOM 916 C CA . GLU A 1 126 ? 25.569 87.330 30.244 1.00 19.79 126 GLU A CA 1
ATOM 917 C C . GLU A 1 126 ? 26.797 87.730 31.066 1.00 33.13 126 GLU A C 1
ATOM 918 O O . GLU A 1 126 ? 27.289 88.859 30.954 1.00 20.70 126 GLU A O 1
ATOM 929 N N . GLY A 1 127 ? 27.334 86.806 31.861 1.00 19.75 127 GLY A N 1
ATOM 930 C CA . GLY A 1 127 ? 28.561 87.129 32.582 1.00 15.63 127 GLY A CA 1
ATOM 931 C C . GLY A 1 127 ? 28.633 86.801 34.047 1.00 21.84 127 GLY A C 1
ATOM 932 O O . GLY A 1 127 ? 29.715 86.854 34.590 1.00 23.34 127 GLY A O 1
ATOM 933 N N . ILE A 1 128 ? 27.507 86.521 34.690 1.00 19.11 128 ILE A N 1
ATOM 934 C CA . ILE A 1 128 ? 27.531 86.222 36.114 1.00 19.80 128 ILE A CA 1
ATOM 935 C C . ILE A 1 128 ? 27.418 84.746 36.319 1.00 14.72 128 ILE A C 1
ATOM 936 O O . ILE A 1 128 ? 27.561 84.002 35.360 1.00 16.50 128 ILE A O 1
ATOM 941 N N . SER A 1 129 ? 27.178 84.334 37.549 1.00 14.64 129 SER A N 1
ATOM 942 C CA . SER A 1 129 ? 27.060 82.923 37.836 1.00 12.22 129 SER A CA 1
ATOM 943 C C . SER A 1 129 ? 25.713 82.660 38.473 1.00 14.59 129 SER A C 1
ATOM 944 O O . SER A 1 129 ? 25.353 83.280 39.470 1.00 16.85 129 SER A O 1
ATOM 947 N N . ALA A 1 130 ? 24.967 81.737 37.886 1.00 14.80 130 ALA A N 1
ATOM 948 C CA . ALA A 1 130 ? 23.625 81.447 38.362 1.00 15.53 130 ALA A CA 1
ATOM 949 C C . ALA A 1 130 ? 23.259 79.945 38.433 1.00 19.87 130 ALA A C 1
ATOM 950 O O . ALA A 1 130 ? 23.629 79.134 37.553 1.00 16.80 130 ALA A O 1
ATOM 952 N N . TRP A 1 131 ? 22.521 79.583 39.508 1.00 15.62 131 TRP A N 1
ATOM 953 C CA . TRP A 1 131 ? 22.020 78.243 39.740 1.00 14.19 131 TRP A CA 1
ATOM 954 C C . TRP A 1 131 ? 20.542 78.364 40.082 1.00 12.12 131 TRP A C 1
ATOM 955 O O . TRP A 1 131 ? 20.003 79.460 40.170 1.00 13.59 131 TRP A O 1
ATOM 966 N N . MET A 1 132 ? 19.871 77.251 40.301 1.00 11.76 132 MET A N 1
ATOM 967 C CA . MET A 1 132 ? 18.484 77.350 40.673 1.00 14.68 132 MET A CA 1
ATOM 968 C C . MET A 1 132 ? 18.105 76.213 41.596 1.00 14.09 132 MET A C 1
ATOM 969 O O . MET A 1 132 ? 18.825 75.228 41.769 1.00 11.87 132 MET A O 1
ATOM 974 N N . LEU A 1 133 ? 16.920 76.346 42.162 1.00 10.67 133 LEU A N 1
ATOM 975 C CA . LEU A 1 133 ? 16.355 75.309 42.964 1.00 11.44 133 LEU A CA 1
ATOM 976 C C . LEU A 1 133 ? 15.116 74.818 42.202 1.00 16.62 133 LEU A C 1
ATOM 977 O O . LEU A 1 133 ? 14.334 75.641 41.704 1.00 14.64 133 LEU A O 1
ATOM 982 N N . THR A 1 134 ? 14.913 73.499 42.145 1.00 12.48 134 THR A N 1
ATOM 983 C CA . THR A 1 134 ? 13.709 72.973 41.542 1.00 14.64 134 THR A CA 1
ATOM 984 C C . THR A 1 134 ? 12.556 73.098 42.585 1.00 17.40 134 THR A C 1
ATOM 985 O O . THR A 1 134 ? 12.762 73.493 43.765 1.00 13.79 134 THR A O 1
ATOM 989 N N . GLY A 1 135 ? 11.317 72.781 42.178 1.00 14.18 135 GLY A N 1
ATOM 990 C CA . GLY A 1 135 ? 10.197 72.891 43.118 1.00 11.65 135 GLY A CA 1
ATOM 991 C C . GLY A 1 135 ? 9.760 74.347 43.266 1.00 21.19 135 GLY A C 1
ATOM 992 O O . GLY A 1 135 ? 10.187 75.204 42.498 1.00 21.57 135 GLY A O 1
ATOM 993 N N . ALA A 1 136 ? 8.910 74.620 44.245 1.00 10.77 136 ALA A N 1
ATOM 994 C CA . ALA A 1 136 ? 8.368 75.939 44.545 1.00 13.11 136 ALA A CA 1
ATOM 995 C C . ALA A 1 136 ? 7.699 75.782 45.903 1.00 15.26 136 ALA A C 1
ATOM 996 O O . ALA A 1 136 ? 7.970 74.804 46.592 1.00 19.15 136 ALA A O 1
ATOM 998 N N . TYR A 1 137 ? 6.806 76.673 46.330 1.00 14.03 137 TYR A N 1
ATOM 999 C CA . TYR A 1 137 ? 6.211 76.373 47.637 1.00 14.34 137 TYR A CA 1
ATOM 1000 C C . TYR A 1 137 ? 5.528 75.015 47.597 1.00 21.21 137 TYR A C 1
ATOM 1001 O O . TYR A 1 137 ? 5.493 74.297 48.595 1.00 15.98 137 TYR A O 1
ATOM 1010 N N . HIS A 1 138 ? 4.926 74.683 46.442 1.00 18.20 138 HIS A N 1
ATOM 1011 C CA . HIS A 1 138 ? 4.169 73.455 46.291 1.00 12.77 138 HIS A CA 1
ATOM 1012 C C . HIS A 1 138 ? 4.917 72.170 46.538 1.00 15.98 138 HIS A C 1
ATOM 1013 O O . HIS A 1 138 ? 5.993 71.944 45.985 1.00 18.92 138 HIS A O 1
ATOM 1020 N N . VAL A 1 139 ? 4.269 71.336 47.372 1.00 17.94 139 VAL A N 1
ATOM 1021 C CA . VAL A 1 139 ? 4.708 69.998 47.772 1.00 18.97 139 VAL A CA 1
ATOM 1022 C C . VAL A 1 139 ? 3.499 69.085 47.657 1.00 30.73 139 VAL A C 1
ATOM 1023 O O . VAL A 1 139 ? 2.439 69.391 48.201 1.00 22.58 139 VAL A O 1
ATOM 1027 N N . PRO A 1 140 ? 3.628 67.986 46.921 1.00 22.57 140 PRO A N 1
ATOM 1028 C CA . PRO A 1 140 ? 4.814 67.550 46.218 1.00 15.32 140 PRO A CA 1
ATOM 1029 C C . PRO A 1 140 ? 5.306 68.520 45.151 1.00 17.83 140 PRO A C 1
ATOM 1030 O O . PRO A 1 140 ? 4.544 69.205 44.460 1.00 20.04 140 PRO A O 1
ATOM 1034 N N . SER A 1 141 ? 6.622 68.555 44.985 1.00 19.16 141 SER A N 1
ATOM 1035 C CA . SER A 1 141 ? 7.227 69.484 44.060 1.00 21.39 141 SER A CA 1
ATOM 1036 C C . SER A 1 141 ? 6.897 69.271 42.611 1.00 20.65 141 SER A C 1
ATOM 1037 O O . SER A 1 141 ? 6.810 68.128 42.143 1.00 18.71 141 SER A O 1
ATOM 1040 N N . ARG A 1 142 ? 6.800 70.398 41.913 1.00 15.94 142 ARG A N 1
ATOM 1041 C CA . ARG A 1 142 ? 6.585 70.423 40.474 1.00 13.98 142 ARG A CA 1
ATOM 1042 C C . ARG A 1 142 ? 7.967 70.535 39.851 1.00 14.66 142 ARG A C 1
ATOM 1043 O O . ARG A 1 142 ? 8.677 71.477 40.127 1.00 20.06 142 ARG A O 1
ATOM 1051 N N . THR A 1 143 ? 8.382 69.515 39.093 1.00 16.92 143 THR A N 1
ATOM 1052 C CA . THR A 1 143 ? 9.739 69.447 38.585 1.00 16.81 143 THR A CA 1
ATOM 1053 C C . THR A 1 143 ? 9.883 69.414 37.078 1.00 19.21 143 THR A C 1
ATOM 1054 O O . THR A 1 143 ? 8.949 69.267 36.284 1.00 17.69 143 THR A O 1
ATOM 1058 N N . ILE A 1 144 ? 11.117 69.485 36.660 1.00 14.31 144 ILE A N 1
ATOM 1059 C CA . ILE A 1 144 ? 11.342 69.432 35.233 1.00 16.48 144 ILE A CA 1
ATOM 1060 C C . ILE A 1 144 ? 11.281 68.002 34.693 1.00 22.85 144 ILE A C 1
ATOM 1061 O O . ILE A 1 144 ? 10.659 67.718 33.675 1.00 19.32 144 ILE A O 1
ATOM 1066 N N . THR A 1 145 ? 11.947 67.085 35.372 1.00 17.79 145 THR A N 1
ATOM 1067 C CA . THR A 1 145 ? 12.027 65.726 34.890 1.00 14.97 145 THR A CA 1
ATOM 1068 C C . THR A 1 145 ? 11.056 64.766 35.509 1.00 23.48 145 THR A C 1
ATOM 1069 O O . THR A 1 145 ? 11.071 63.582 35.124 1.00 24.71 145 THR A O 1
ATOM 1073 N N . GLY A 1 146 ? 10.223 65.235 36.430 1.00 17.34 146 GLY A N 1
ATOM 1074 C CA . GLY A 1 146 ? 9.275 64.301 37.033 1.00 22.44 146 GLY A CA 1
ATOM 1075 C C . GLY A 1 146 ? 9.666 63.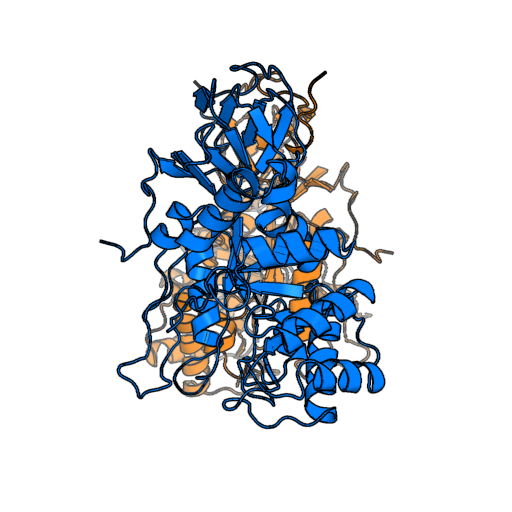793 38.427 1.00 24.36 146 GLY A C 1
ATOM 1076 O O . GLY A 1 146 ? 8.888 63.129 39.112 1.00 19.90 146 GLY A O 1
ATOM 1077 N N . SER A 1 147 ? 10.881 64.090 38.847 1.00 19.71 147 SER A N 1
ATOM 1078 C CA . SER A 1 147 ? 11.360 63.710 40.159 1.00 18.83 147 SER A CA 1
ATOM 1079 C C . SER A 1 147 ? 12.375 64.714 40.675 1.00 16.92 147 SER A C 1
ATOM 1080 O O . SER A 1 147 ? 13.199 65.226 39.901 1.00 15.01 147 SER A O 1
ATOM 1083 N N . VAL A 1 148 ? 12.255 65.024 41.969 1.00 13.90 148 VAL A N 1
ATOM 1084 C CA . VAL A 1 148 ? 13.195 65.941 42.573 1.00 13.07 148 VAL A CA 1
ATOM 1085 C C . VAL A 1 148 ? 14.613 65.379 42.469 1.00 16.06 148 VAL A C 1
ATOM 1086 O O . VAL A 1 148 ? 15.588 66.062 42.126 1.00 13.89 148 VAL A O 1
ATOM 1090 N N . GLU A 1 149 ? 14.739 64.096 42.798 1.00 18.12 149 GLU A N 1
ATOM 1091 C CA . GLU A 1 149 ? 16.040 63.442 42.768 1.00 15.64 149 GLU A CA 1
ATOM 1092 C C . GLU A 1 149 ? 16.651 63.553 41.388 1.00 13.03 149 GLU A C 1
ATOM 1093 O O . GLU A 1 149 ? 17.823 63.885 41.240 1.00 13.70 149 GLU A O 1
ATOM 1099 N N . LYS A 1 150 ? 15.847 63.253 40.372 1.00 12.44 150 LYS A N 1
ATOM 1100 C CA . LYS A 1 150 ? 16.345 63.319 38.991 1.00 11.62 150 LYS A CA 1
ATOM 1101 C C . LYS A 1 150 ? 16.704 64.745 38.566 1.00 18.30 150 LYS A C 1
ATOM 1102 O O . LYS A 1 150 ? 17.741 65.007 37.959 1.00 16.23 150 LYS A O 1
ATOM 1108 N N . ASP A 1 151 ? 15.870 65.710 38.944 1.00 17.70 151 ASP A N 1
ATOM 1109 C CA . ASP A 1 151 ? 16.194 67.101 38.640 1.00 14.95 151 ASP A CA 1
ATOM 1110 C C . ASP A 1 151 ? 17.547 67.521 39.238 1.00 14.11 151 ASP A C 1
ATOM 1111 O O . ASP A 1 151 ? 18.394 68.095 38.558 1.00 14.87 151 ASP A O 1
ATOM 1116 N N . VAL A 1 152 ? 17.757 67.242 40.531 1.00 14.34 152 VAL A N 1
ATOM 1117 C CA . VAL A 1 152 ? 19.023 67.630 41.178 1.00 13.68 152 VAL A CA 1
ATOM 1118 C C . VAL A 1 152 ? 20.190 66.845 40.592 1.00 10.88 152 VAL A C 1
ATOM 1119 O O . VAL A 1 152 ? 21.300 67.350 40.377 1.00 18.04 152 VAL A O 1
ATOM 1123 N N . ALA A 1 153 ? 19.921 65.585 40.273 1.00 10.15 153 ALA A N 1
ATOM 1124 C CA . ALA A 1 153 ? 20.987 64.794 39.687 1.00 15.07 153 ALA A CA 1
ATOM 1125 C C . ALA A 1 153 ? 21.395 65.206 38.259 1.00 17.71 153 ALA A C 1
ATOM 1126 O O . ALA A 1 153 ? 22.580 65.277 37.932 1.00 19.87 153 ALA A O 1
ATOM 1128 N N . ILE A 1 154 ? 20.405 65.411 37.387 1.00 13.51 154 ILE A N 1
ATOM 1129 C CA . ILE A 1 154 ? 20.704 65.636 35.981 1.00 17.18 154 ILE A CA 1
ATOM 1130 C C . ILE A 1 154 ? 20.591 66.996 35.341 1.00 13.55 154 ILE A C 1
ATOM 1131 O O . ILE A 1 154 ? 21.184 67.159 34.251 1.00 14.18 154 ILE A O 1
ATOM 1136 N N . ILE A 1 155 ? 19.867 67.933 35.979 1.00 13.86 155 ILE A N 1
ATOM 1137 C CA . ILE A 1 155 ? 19.813 69.270 35.376 1.00 13.25 155 ILE A CA 1
ATOM 1138 C C . ILE A 1 155 ? 20.983 70.028 35.971 1.00 13.33 155 ILE A C 1
ATOM 1139 O O . ILE A 1 155 ? 20.981 70.381 37.169 1.00 14.64 155 ILE A O 1
ATOM 1144 N N . ASP A 1 156 ? 22.006 70.247 35.146 1.00 15.77 156 ASP A N 1
ATOM 1145 C CA . ASP A 1 156 ? 23.211 70.883 35.615 1.00 13.36 156 ASP A CA 1
ATOM 1146 C C . ASP A 1 156 ? 23.071 72.067 36.563 1.00 13.91 156 ASP A C 1
ATOM 1147 O O . ASP A 1 156 ? 23.755 72.096 37.580 1.00 13.95 156 ASP A O 1
ATOM 1152 N N . ARG A 1 157 ? 22.231 73.052 36.244 1.00 12.89 157 ARG A N 1
ATOM 1153 C CA . ARG A 1 157 ? 22.084 74.270 37.065 1.00 10.30 157 ARG A CA 1
ATOM 1154 C C . ARG A 1 157 ? 21.270 74.095 38.330 1.00 13.92 157 ARG A C 1
ATOM 1155 O O . ARG A 1 157 ? 21.247 75.017 39.147 1.00 16.89 157 ARG A O 1
ATOM 1163 N N . VAL A 1 158 ? 20.576 72.955 38.460 1.00 13.75 158 VAL A N 1
ATOM 1164 C CA . VAL A 1 158 ? 19.743 72.686 39.635 1.00 15.30 158 VAL A CA 1
ATOM 1165 C C . VAL A 1 158 ? 20.641 72.183 40.760 1.00 19.95 158 VAL A C 1
ATOM 1166 O O . VAL A 1 158 ? 21.378 71.206 40.538 1.00 12.47 158 VAL A O 1
ATOM 1170 N N . ILE A 1 159 ? 20.568 72.865 41.946 1.00 15.20 159 ILE A N 1
ATOM 1171 C CA . ILE A 1 159 ? 21.375 72.496 43.104 1.00 11.76 159 ILE A CA 1
ATOM 1172 C C . ILE A 1 159 ? 20.611 71.987 44.333 1.00 14.33 159 ILE A C 1
ATOM 1173 O O . ILE A 1 159 ? 21.206 71.527 45.308 1.00 13.17 159 ILE A O 1
ATOM 1178 N N . GLY A 1 160 ? 19.287 72.054 44.319 1.00 13.73 160 GLY A N 1
ATOM 1179 C CA . GLY A 1 160 ? 18.483 71.607 45.469 1.00 14.55 160 GLY A CA 1
ATOM 1180 C C . GLY A 1 160 ? 17.013 71.845 45.185 1.00 15.99 160 GLY A C 1
ATOM 1181 O O . GLY A 1 160 ? 16.665 72.064 44.012 1.00 14.94 160 GLY A O 1
ATOM 1182 N N . VAL A 1 161 ? 16.184 71.818 46.228 1.00 17.30 161 VAL A N 1
ATOM 1183 C CA . VAL A 1 161 ? 14.740 71.972 46.056 1.00 10.67 161 VAL A CA 1
ATOM 1184 C C . VAL A 1 161 ? 14.207 72.984 47.035 1.00 16.75 161 VAL A C 1
ATOM 1185 O O . VAL A 1 161 ? 14.777 73.132 48.125 1.00 17.77 161 VAL A O 1
ATOM 1201 N N . CYS A 1 163 ? 10.631 74.704 48.982 1.00 16.70 163 CYS A N 1
ATOM 1202 C CA . CYS A 1 163 ? 9.334 74.343 49.541 1.00 12.87 163 CYS A CA 1
ATOM 1203 C C . CYS A 1 163 ? 8.859 75.416 50.525 1.00 16.78 163 CYS A C 1
ATOM 1204 O O . CYS A 1 163 ? 9.590 76.317 50.872 1.00 17.26 163 CYS A O 1
ATOM 1207 N N . ALA A 1 164 ? 7.615 75.325 50.962 1.00 15.86 164 ALA A N 1
ATOM 1208 C CA . ALA A 1 164 ? 7.083 76.238 51.951 1.00 16.18 164 ALA A CA 1
ATOM 1209 C C . ALA A 1 164 ? 6.471 75.419 53.072 1.00 16.28 164 ALA A C 1
ATOM 1210 O O . ALA A 1 164 ? 5.785 74.427 52.826 1.00 21.30 164 ALA A O 1
ATOM 1212 N N . ILE A 1 165 ? 6.700 75.863 54.308 1.00 21.18 165 ILE A N 1
ATOM 1213 C CA . ILE A 1 165 ? 6.141 75.239 55.517 1.00 18.83 165 ILE A CA 1
ATOM 1214 C C . ILE A 1 165 ? 5.655 76.313 56.507 1.00 17.27 165 ILE A C 1
ATOM 1215 O O . ILE A 1 165 ? 6.054 77.479 56.422 1.00 22.56 165 ILE A O 1
ATOM 1220 N N . SER A 1 166 ? 4.770 75.918 57.430 1.00 14.19 166 SER A N 1
ATOM 1221 C CA . SER A 1 166 ? 4.295 76.828 58.442 1.00 18.71 166 SER A CA 1
ATOM 1222 C C . SER A 1 166 ? 3.889 78.139 57.847 1.00 24.24 166 SER A C 1
ATOM 1223 O O . SER A 1 166 ? 4.230 79.198 58.396 1.00 22.48 166 SER A O 1
ATOM 1226 N N . ASP A 1 167 ? 3.149 78.052 56.753 1.00 15.00 167 ASP A N 1
ATOM 1227 C CA . ASP A 1 167 ? 2.729 79.241 56.051 1.00 13.45 167 ASP A CA 1
ATOM 1228 C C . ASP A 1 167 ? 1.342 79.051 55.449 1.00 24.48 167 ASP A C 1
ATOM 1229 O O . ASP A 1 167 ? 1.052 77.986 54.907 1.00 21.59 167 ASP A O 1
ATOM 1234 N N . HIS A 1 168 ? 0.503 80.104 55.543 1.00 18.59 168 HIS A N 1
ATOM 1235 C CA . HIS A 1 168 ? -0.869 80.067 55.016 1.00 22.63 168 HIS A CA 1
ATOM 1236 C C . HIS A 1 168 ? -0.933 79.827 53.488 1.00 32.94 168 HIS A C 1
ATOM 1237 O O . HIS A 1 168 ? -2.019 79.668 52.916 1.00 27.06 168 HIS A O 1
ATOM 1244 N N . ARG A 1 169 ? 0.230 79.815 52.816 1.00 20.56 169 ARG A N 1
ATOM 1245 C CA . ARG A 1 169 ? 0.287 79.580 51.372 1.00 15.69 169 ARG A CA 1
ATOM 1246 C C . ARG A 1 169 ? 0.954 78.263 51.044 1.00 23.68 169 ARG A C 1
ATOM 1247 O O . ARG A 1 169 ? 1.305 78.028 49.888 1.00 25.11 169 ARG A O 1
ATOM 1255 N N . SER A 1 170 ? 1.180 77.434 52.055 1.00 21.70 170 SER A N 1
ATOM 1256 C CA . SER A 1 170 ? 1.807 76.129 51.848 1.00 20.88 170 SER A CA 1
ATOM 1257 C C . SER A 1 170 ? 0.825 75.154 51.184 1.00 22.11 170 SER A C 1
ATOM 1258 O O . SER A 1 170 ? -0.363 75.466 51.054 1.00 21.00 170 SER A O 1
ATOM 1261 N N . ALA A 1 171 ? 1.312 73.956 50.819 1.00 20.47 171 ALA A N 1
ATOM 1262 C CA . ALA A 1 171 ? 0.475 72.882 50.228 1.00 26.36 171 ALA A CA 1
ATOM 1263 C C . ALA A 1 171 ? 0.022 71.879 51.312 1.00 21.61 171 ALA A C 1
ATOM 1264 O O . ALA A 1 171 ? -0.481 70.801 51.032 1.00 16.10 171 ALA A O 1
ATOM 1266 N N . ALA A 1 172 ? 0.221 72.247 52.588 1.00 25.72 172 ALA A N 1
ATOM 1267 C CA . ALA A 1 172 ? -0.127 71.390 53.712 1.00 20.40 172 ALA A CA 1
ATOM 1268 C C . ALA A 1 172 ? 0.586 70.051 53.617 1.00 23.63 172 ALA A C 1
ATOM 1269 O O . ALA A 1 172 ? -0.004 68.980 53.804 1.00 19.92 172 ALA A O 1
ATOM 1271 N N . PRO A 1 173 ? 1.882 70.114 53.316 1.00 19.92 173 PRO A N 1
ATOM 1272 C CA . PRO A 1 173 ? 2.656 68.888 53.222 1.00 19.64 173 PRO A CA 1
ATOM 1273 C C . PRO A 1 173 ? 2.708 68.143 54.563 1.00 29.13 173 PRO A C 1
ATOM 1274 O O . PRO A 1 173 ? 2.783 68.722 55.648 1.00 31.95 173 PRO A O 1
ATOM 1278 N N . ASP A 1 174 ? 2.746 66.830 54.477 1.00 31.25 174 ASP A N 1
ATOM 1279 C CA . ASP A 1 174 ? 2.901 66.001 55.649 1.00 31.33 174 ASP A CA 1
ATOM 1280 C C . ASP A 1 174 ? 4.389 65.604 55.752 1.00 29.94 174 ASP A C 1
ATOM 1281 O O . ASP A 1 174 ? 5.203 65.777 54.829 1.00 22.40 174 ASP A O 1
ATOM 1286 N N . VAL A 1 175 ? 4.754 65.059 56.892 1.00 29.04 175 VAL A N 1
ATOM 1287 C CA . VAL A 1 175 ? 6.138 64.687 57.100 1.00 27.72 175 VAL A CA 1
ATOM 1288 C C . VAL A 1 175 ? 6.688 63.759 56.028 1.00 22.85 175 VAL A C 1
ATOM 1289 O O . VAL A 1 175 ? 7.806 63.925 55.527 1.00 23.34 175 VAL A O 1
ATOM 1293 N N . TYR A 1 176 ? 5.917 62.748 55.687 1.00 16.31 176 TYR A N 1
ATOM 1294 C CA . TYR A 1 176 ? 6.443 61.852 54.710 1.00 13.86 176 TYR A CA 1
ATOM 1295 C C . TYR A 1 176 ? 6.816 62.576 53.412 1.00 18.38 176 TYR A C 1
ATOM 1296 O O . TYR A 1 176 ? 7.891 62.365 52.854 1.00 18.11 176 TYR A O 1
ATOM 1305 N N . HIS A 1 177 ? 5.911 63.443 52.938 1.00 17.58 177 HIS A N 1
ATOM 1306 C CA . HIS A 1 177 ? 6.161 64.206 51.716 1.00 17.73 177 HIS A CA 1
ATOM 1307 C C . HIS A 1 177 ? 7.381 65.102 51.858 1.00 20.39 177 HIS A C 1
ATOM 1308 O O . HIS A 1 177 ? 8.222 65.160 50.960 1.00 20.24 177 HIS A O 1
ATOM 1315 N N . LEU A 1 178 ? 7.496 65.807 52.984 1.00 16.30 178 LEU A N 1
ATOM 1316 C CA . LEU A 1 178 ? 8.653 66.646 53.129 1.00 14.85 178 LEU A CA 1
ATOM 1317 C C . LEU A 1 178 ? 9.933 65.836 53.201 1.00 20.17 178 LEU A C 1
ATOM 1318 O O . LEU A 1 178 ? 10.961 66.220 52.643 1.00 21.25 178 LEU A O 1
ATOM 1323 N N . ALA A 1 179 ? 9.904 64.750 53.963 1.00 16.25 179 ALA A N 1
ATOM 1324 C CA . ALA A 1 179 ? 11.101 63.962 54.144 1.00 11.90 179 ALA A CA 1
ATOM 1325 C C . ALA A 1 179 ? 11.541 63.320 52.835 1.00 17.99 179 ALA A C 1
ATOM 1326 O O . ALA A 1 179 ? 12.722 63.305 52.445 1.00 17.40 179 ALA A O 1
ATOM 1328 N N . ASN A 1 180 ? 10.576 62.758 52.131 1.00 16.43 180 ASN A N 1
ATOM 1329 C CA . ASN A 1 180 ? 10.942 62.148 50.871 1.00 18.44 180 ASN A CA 1
ATOM 1330 C C . ASN A 1 180 ? 11.563 63.178 49.892 1.00 22.52 180 ASN A C 1
ATOM 1331 O O . ASN A 1 180 ? 12.572 62.928 49.226 1.00 19.32 180 ASN A O 1
ATOM 1336 N N . MET A 1 181 ? 10.992 64.371 49.829 1.00 17.78 181 MET A N 1
ATOM 1337 C CA . MET A 1 181 ? 11.483 65.437 48.970 1.00 9.54 181 MET A CA 1
ATOM 1338 C C . MET A 1 181 ? 12.900 65.841 49.345 1.00 15.47 181 MET A C 1
ATOM 1339 O O . MET A 1 181 ? 13.787 66.012 48.499 1.00 17.51 181 MET A O 1
ATOM 1344 N N . ALA A 1 182 ? 13.133 65.990 50.649 1.00 14.56 182 ALA A N 1
ATOM 1345 C CA . ALA A 1 182 ? 14.468 66.354 51.079 1.00 12.87 182 ALA A CA 1
ATOM 1346 C C . ALA A 1 182 ? 15.465 65.230 50.797 1.00 16.79 182 ALA A C 1
ATOM 1347 O O . ALA A 1 182 ? 16.623 65.456 50.396 1.00 19.73 182 ALA A O 1
ATOM 1349 N N . ALA A 1 183 ? 15.020 63.998 51.040 1.00 16.32 183 ALA A N 1
ATOM 1350 C CA . ALA A 1 183 ? 15.905 62.873 50.812 1.00 16.33 183 ALA A CA 1
ATOM 1351 C C . ALA A 1 183 ? 16.316 62.769 49.366 1.00 12.81 183 ALA A C 1
ATOM 1352 O O . ALA A 1 183 ? 17.439 62.393 49.041 1.00 13.81 183 ALA A O 1
ATOM 1354 N N . GLU A 1 184 ? 15.371 63.083 48.493 1.00 13.91 184 GLU A N 1
ATOM 1355 C CA . GLU A 1 184 ? 15.608 63.039 47.048 1.00 9.99 184 GLU A CA 1
ATOM 1356 C C . GLU A 1 184 ? 16.608 64.085 46.617 1.00 13.96 184 GLU A C 1
ATOM 1357 O O . GLU A 1 184 ? 17.509 63.823 45.797 1.00 12.96 184 GLU A O 1
ATOM 1363 N N . SER A 1 185 ? 16.462 65.311 47.182 1.00 16.83 185 SER A N 1
ATOM 1364 C CA . SER A 1 185 ? 17.390 66.406 46.895 1.00 12.01 185 SER A CA 1
ATOM 1365 C C . SER A 1 185 ? 18.799 65.998 47.332 1.00 14.58 185 SER A C 1
ATOM 1366 O O . SER A 1 185 ? 19.780 66.151 46.585 1.00 16.77 185 SER A O 1
ATOM 1369 N N . ARG A 1 186 ? 18.876 65.444 48.546 1.00 12.70 186 ARG A N 1
ATOM 1370 C CA . ARG A 1 186 ? 20.134 64.978 49.106 1.00 10.69 186 ARG A CA 1
ATOM 1371 C C . ARG A 1 186 ? 20.798 63.960 48.179 1.00 18.42 186 ARG A C 1
ATOM 1372 O O . ARG A 1 186 ? 21.947 64.124 47.732 1.00 17.01 186 ARG A O 1
ATOM 1380 N N . VAL A 1 187 ? 20.075 62.899 47.868 1.00 14.11 187 VAL A N 1
ATOM 1381 C CA . VAL A 1 187 ? 20.618 61.888 47.002 1.00 13.74 187 VAL A CA 1
ATOM 1382 C C . VAL A 1 187 ? 20.953 62.450 45.627 1.00 17.58 187 VAL A C 1
ATOM 1383 O O . VAL A 1 187 ? 22.042 62.204 45.093 1.00 14.77 187 VAL A O 1
ATOM 1387 N N . GLY A 1 188 ? 20.042 63.231 45.043 1.00 10.09 188 GLY A N 1
ATOM 1388 C CA . GLY A 1 188 ? 20.342 63.778 43.736 1.00 12.44 188 GLY A CA 1
ATOM 1389 C C . GLY A 1 188 ? 21.625 64.616 43.754 1.00 14.01 188 GLY A C 1
ATOM 1390 O O . GLY A 1 188 ? 22.405 64.654 42.780 1.00 13.85 188 GLY A O 1
ATOM 1391 N N . GLY A 1 189 ? 21.846 65.324 44.856 1.00 14.47 189 GLY A N 1
ATOM 1392 C CA . GLY A 1 189 ? 23.055 66.145 44.914 1.00 8.74 189 GLY A CA 1
ATOM 1393 C C . GLY A 1 189 ? 24.300 65.308 44.911 1.00 17.68 189 GLY A C 1
ATOM 1394 O O . GLY A 1 189 ? 25.280 65.647 44.274 1.00 16.44 189 GLY A O 1
ATOM 1395 N N . LEU A 1 190 ? 24.285 64.192 45.625 1.00 18.25 190 LEU A N 1
ATOM 1396 C CA . LEU A 1 190 ? 25.468 63.339 45.647 1.00 15.28 190 LEU A CA 1
ATOM 1397 C C . LEU A 1 190 ? 25.827 62.890 44.238 1.00 13.66 190 LEU A C 1
ATOM 1398 O O . LEU A 1 190 ? 26.986 62.903 43.798 1.00 12.77 190 LEU A O 1
ATOM 1403 N N . LEU A 1 191 ? 24.784 62.406 43.550 1.00 15.05 191 LEU A N 1
ATOM 1404 C CA . LEU A 1 191 ? 24.964 61.906 42.212 1.00 12.98 191 LEU A CA 1
ATOM 1405 C C . LEU A 1 191 ? 25.423 62.975 41.261 1.00 15.31 191 LEU A C 1
ATOM 1406 O O . LEU A 1 191 ? 26.328 62.770 40.443 1.00 14.34 191 LEU A O 1
ATOM 1411 N N . GLY A 1 192 ? 24.757 64.125 41.348 1.00 14.20 192 GLY A N 1
ATOM 1412 C CA . GLY A 1 192 ? 25.061 65.209 40.411 1.00 17.53 192 GLY A CA 1
ATOM 1413 C C . GLY A 1 192 ? 26.243 66.104 40.754 1.00 21.16 192 GLY A C 1
ATOM 1414 O O . GLY A 1 192 ? 26.653 66.925 39.923 1.00 15.15 192 GLY A O 1
ATOM 1415 N N . GLY A 1 193 ? 26.741 65.977 41.988 1.00 13.51 193 GLY A N 1
ATOM 1416 C CA . GLY A 1 193 ? 27.809 66.804 42.499 1.00 18.73 193 GLY A CA 1
ATOM 1417 C C . GLY A 1 193 ? 27.238 68.152 42.904 1.00 20.89 193 GLY A C 1
ATOM 1418 O O . GLY A 1 193 ? 27.859 69.188 42.657 1.00 19.38 193 GLY A O 1
ATOM 1419 N N . LYS A 1 194 ? 26.045 68.138 43.526 1.00 14.00 194 LYS A N 1
ATOM 1420 C CA . LYS A 1 194 ? 25.384 69.373 43.940 1.00 13.87 194 LYS A CA 1
ATOM 1421 C C . LYS A 1 194 ? 25.275 69.310 45.429 1.00 18.69 194 LYS A C 1
ATOM 1422 O O . LYS A 1 194 ? 25.312 68.228 45.958 1.00 16.78 194 LYS A O 1
ATOM 1428 N N . PRO A 1 195 ? 25.067 70.437 46.102 1.00 16.17 195 PRO A N 1
ATOM 1429 C CA . PRO A 1 195 ? 24.907 70.395 47.535 1.00 12.78 195 PRO A CA 1
ATOM 1430 C C . PRO A 1 195 ? 23.660 69.587 47.917 1.00 20.23 195 PRO A C 1
ATOM 1431 O O . PRO A 1 195 ? 23.623 69.048 49.012 1.00 22.54 195 PRO A O 1
ATOM 1435 N N . GLY A 1 196 ? 22.633 69.494 47.052 1.00 14.54 196 GLY A N 1
ATOM 1436 C CA . GLY A 1 196 ? 21.455 68.700 47.393 1.00 12.44 196 GLY A CA 1
ATOM 1437 C C . GLY A 1 196 ? 20.717 69.237 48.619 1.00 17.30 196 GLY A C 1
ATOM 1438 O O . GLY A 1 196 ? 20.275 68.486 49.492 1.00 16.57 196 GLY A O 1
ATOM 1439 N N . VAL A 1 197 ? 20.554 70.548 48.676 1.00 13.92 197 VAL A N 1
ATOM 1440 C CA . VAL A 1 197 ? 19.864 71.136 49.805 1.00 12.31 197 VAL A CA 1
ATOM 1441 C C . VAL A 1 197 ? 18.364 71.220 49.646 1.00 18.64 197 VAL A C 1
ATOM 1442 O O . VAL A 1 197 ? 17.786 71.075 48.559 1.00 16.49 197 VAL A O 1
ATOM 1446 N N . THR A 1 198 ? 17.740 71.470 50.777 1.00 17.13 198 THR A N 1
ATOM 1447 C CA . THR A 1 198 ? 16.320 71.705 50.825 1.00 18.02 198 THR A CA 1
ATOM 1448 C C . THR A 1 198 ? 16.113 73.061 51.499 1.00 16.95 198 THR A C 1
ATOM 1449 O O . THR A 1 198 ? 16.550 73.273 52.641 1.00 14.65 198 THR A O 1
ATOM 1453 N N . VAL A 1 199 ? 15.482 73.984 50.768 1.00 12.91 199 VAL A N 1
ATOM 1454 C CA . VAL A 1 199 ? 15.247 75.331 51.297 1.00 13.69 199 VAL A CA 1
ATOM 1455 C C . VAL A 1 199 ? 13.812 75.500 51.767 1.00 25.12 199 VAL A C 1
ATOM 1456 O O . VAL A 1 199 ? 12.902 75.221 51.004 1.00 17.08 199 VAL A O 1
ATOM 1460 N N . PHE A 1 200 ? 13.613 75.963 52.998 1.00 14.98 200 PHE A N 1
ATOM 1461 C CA . PHE A 1 200 ? 12.275 76.109 53.511 1.00 15.99 200 PHE A CA 1
ATOM 1462 C C . PHE A 1 200 ? 11.784 77.532 53.680 1.00 20.05 200 PHE A C 1
ATOM 1463 O O . PHE A 1 200 ? 12.236 78.256 54.562 1.00 19.44 200 PHE A O 1
ATOM 1471 N N . HIS A 1 201 ? 10.806 77.923 52.861 1.00 18.05 201 HIS A N 1
ATOM 1472 C CA . HIS A 1 201 ? 10.230 79.234 53.012 1.00 15.26 201 HIS A CA 1
ATOM 1473 C C . HIS A 1 201 ? 9.444 79.101 54.275 1.00 16.22 201 HIS A C 1
ATOM 1474 O O . HIS A 1 201 ? 8.610 78.198 54.378 1.00 17.13 201 HIS A O 1
ATOM 1481 N N . MET A 1 202 ? 9.734 79.945 55.262 1.00 20.60 202 MET A N 1
ATOM 1482 C CA . MET A 1 202 ? 9.005 79.892 56.519 1.00 15.59 202 MET A CA 1
ATOM 1483 C C . MET A 1 202 ? 7.889 80.932 56.527 1.00 16.67 202 MET A C 1
ATOM 1484 O O . MET A 1 202 ? 8.098 82.054 56.059 1.00 19.73 202 MET A O 1
ATOM 1489 N N . GLY A 1 203 ? 6.738 80.542 57.093 1.00 19.13 203 GLY A N 1
ATOM 1490 C CA . GLY A 1 203 ? 5.578 81.402 57.298 1.00 21.79 203 GLY A CA 1
ATOM 1491 C C . GLY A 1 203 ? 5.474 81.794 58.783 1.00 26.75 203 GLY A C 1
ATOM 1492 O O . GLY A 1 203 ? 6.415 81.603 59.558 1.00 26.16 203 GLY A O 1
ATOM 1493 N N . ASP A 1 204 ? 4.334 82.335 59.192 1.00 28.49 204 ASP A N 1
ATOM 1494 C CA . ASP A 1 204 ? 4.126 82.790 60.561 1.00 21.23 204 ASP A CA 1
ATOM 1495 C C . ASP A 1 204 ? 3.333 81.823 61.435 1.00 27.31 204 ASP A C 1
ATOM 1496 O O . ASP A 1 204 ? 2.738 82.175 62.429 1.00 29.28 204 ASP A O 1
ATOM 1501 N N . SER A 1 205 ? 3.291 80.563 61.076 1.00 18.06 205 SER A N 1
ATOM 1502 C CA . SER A 1 205 ? 2.550 79.648 61.906 1.00 14.75 205 SER A CA 1
ATOM 1503 C C . SER A 1 205 ? 3.276 79.453 63.228 1.00 31.03 205 SER A C 1
ATOM 1504 O O . SER A 1 205 ? 4.500 79.476 63.267 1.00 21.63 205 SER A O 1
ATOM 1507 N N . LYS A 1 206 ? 2.513 79.245 64.304 1.00 25.10 206 LYS A N 1
ATOM 1508 C CA . LYS A 1 206 ? 3.078 79.009 65.618 1.00 26.59 206 LYS A CA 1
ATOM 1509 C C . LYS A 1 206 ? 3.958 77.773 65.606 1.00 26.69 206 LYS A C 1
ATOM 1510 O O . LYS A 1 206 ? 4.836 77.568 66.441 1.00 29.08 206 LYS A O 1
ATOM 1516 N N . LYS A 1 207 ? 3.723 76.917 64.636 1.00 30.06 207 LYS A N 1
ATOM 1517 C CA . LYS A 1 207 ? 4.504 75.701 64.523 1.00 30.94 207 LYS A CA 1
ATOM 1518 C C . LYS A 1 207 ? 5.970 75.938 64.160 1.00 21.91 207 LYS A C 1
ATOM 1519 O O . LYS A 1 207 ? 6.855 75.147 64.490 1.00 20.15 207 LYS A O 1
ATOM 1525 N N . ALA A 1 208 ? 6.229 77.066 63.516 1.00 17.31 208 ALA A N 1
ATOM 1526 C CA . ALA A 1 208 ? 7.580 77.409 63.176 1.00 16.54 208 ALA A CA 1
ATOM 1527 C C . ALA A 1 208 ? 8.342 76.254 62.549 1.00 24.62 208 ALA A C 1
ATOM 1528 O O . ALA A 1 208 ? 7.863 75.687 61.570 1.00 26.97 208 ALA A O 1
ATOM 1530 N N . LEU A 1 209 ? 9.520 75.904 63.109 1.00 20.21 209 LEU A N 1
ATOM 1531 C CA . LEU A 1 209 ? 10.411 74.867 62.603 1.00 19.44 209 LEU A CA 1
ATOM 1532 C C . LEU A 1 209 ? 10.013 73.431 62.890 1.00 17.39 209 LEU A C 1
ATOM 1533 O O . LEU A 1 209 ? 10.709 72.468 62.495 1.00 19.91 209 LEU A O 1
ATOM 1538 N N . GLN A 1 210 ? 8.914 73.270 63.586 1.00 19.02 210 GLN A N 1
ATOM 1539 C CA . GLN A 1 210 ? 8.520 71.910 63.915 1.00 23.53 210 GLN A CA 1
ATOM 1540 C C . GLN A 1 210 ? 8.584 70.900 62.764 1.00 31.43 210 GLN A C 1
ATOM 1541 O O . GLN A 1 210 ? 9.050 69.772 62.949 1.00 20.86 210 GLN A O 1
ATOM 1547 N N . PRO A 1 211 ? 8.077 71.279 61.578 1.00 25.76 211 PRO A N 1
ATOM 1548 C CA . PRO A 1 211 ? 8.114 70.369 60.434 1.00 16.02 211 PRO A CA 1
ATOM 1549 C C . PRO A 1 211 ? 9.537 69.919 60.133 1.00 18.92 211 PRO A C 1
ATOM 1550 O O . PRO A 1 211 ? 9.776 68.765 59.753 1.00 19.84 211 PRO A O 1
ATOM 1554 N N . ILE A 1 212 ? 10.507 70.814 60.345 1.00 16.28 212 ILE A N 1
ATOM 1555 C CA . ILE A 1 212 ? 11.877 70.448 60.097 1.00 13.77 212 ILE A CA 1
ATOM 1556 C C . ILE A 1 212 ? 12.358 69.433 61.097 1.00 25.66 212 ILE A C 1
ATOM 1557 O O . ILE A 1 212 ? 13.064 68.490 60.729 1.00 25.46 212 ILE A O 1
ATOM 1562 N N . TYR A 1 213 ? 11.973 69.642 62.368 1.00 25.37 213 TYR A N 1
ATOM 1563 C CA . TYR A 1 213 ? 12.366 68.707 63.412 1.00 21.86 213 TYR A CA 1
ATOM 1564 C C . TYR A 1 213 ? 11.680 67.363 63.178 1.00 21.22 213 TYR A C 1
ATOM 1565 O O . TYR A 1 213 ? 12.276 66.288 63.303 1.00 25.68 213 TYR A O 1
ATOM 1574 N N . ASP A 1 214 ? 10.412 67.410 62.772 1.00 19.73 214 ASP A N 1
ATOM 1575 C CA . ASP A 1 214 ? 9.717 66.163 62.497 1.00 19.27 214 ASP A CA 1
ATOM 1576 C C . ASP A 1 214 ? 10.434 65.409 61.403 1.00 18.69 214 ASP A C 1
ATOM 1577 O O . ASP A 1 214 ? 10.682 64.194 61.482 1.00 23.50 214 ASP A O 1
ATOM 1582 N N . LEU A 1 215 ? 10.768 66.173 60.363 1.00 20.92 215 LEU A N 1
ATOM 1583 C CA . LEU A 1 215 ? 11.473 65.629 59.226 1.00 20.93 215 LEU A CA 1
ATOM 1584 C C . LEU A 1 215 ? 12.752 64.959 59.679 1.00 16.66 215 LEU A C 1
ATOM 1585 O O . LEU A 1 215 ? 13.063 63.845 59.276 1.00 26.03 215 LEU A O 1
ATOM 1590 N N . LEU A 1 216 ? 13.495 65.621 60.569 1.00 22.67 216 LEU A N 1
ATOM 1591 C CA . LEU A 1 216 ? 14.748 65.056 61.032 1.00 15.95 216 LEU A CA 1
ATOM 1592 C C . LEU A 1 216 ? 14.540 63.739 61.714 1.00 26.02 216 LEU A C 1
ATOM 1593 O O . LEU A 1 216 ? 15.351 62.827 61.603 1.00 26.82 216 LEU A O 1
ATOM 1598 N N . GLU A 1 217 ? 13.424 63.681 62.438 1.00 27.48 217 GLU A N 1
ATOM 1599 C CA . GLU A 1 217 ? 13.032 62.493 63.175 1.00 26.33 217 GLU A CA 1
ATOM 1600 C C . GLU A 1 217 ? 12.648 61.391 62.194 1.00 40.71 217 GLU A C 1
ATOM 1601 O O . GLU A 1 217 ? 12.708 60.210 62.501 1.00 39.44 217 GLU A O 1
ATOM 1607 N N . ASN A 1 218 ? 12.239 61.773 60.994 1.00 37.62 218 ASN A N 1
ATOM 1608 C CA . ASN A 1 218 ? 11.792 60.793 60.017 1.00 40.22 218 ASN A CA 1
ATOM 1609 C C . ASN A 1 218 ? 12.707 60.518 58.814 1.00 51.39 218 ASN A C 1
ATOM 1610 O O . ASN A 1 218 ? 12.254 60.081 57.750 1.00 57.76 218 ASN A O 1
ATOM 1615 N N . CYS A 1 219 ? 13.997 60.764 58.958 1.00 31.17 219 CYS A N 1
ATOM 1616 C CA . CYS A 1 219 ? 14.885 60.526 57.839 1.00 30.78 219 CYS A CA 1
ATOM 1617 C C . CYS A 1 219 ? 16.313 60.699 58.288 1.00 28.83 219 CYS A C 1
ATOM 1618 O O . CYS A 1 219 ? 16.534 60.911 59.474 1.00 31.57 219 CYS A O 1
ATOM 1621 N N . ASP A 1 220 ? 17.260 60.579 57.351 1.00 16.33 220 ASP A N 1
ATOM 1622 C CA . ASP A 1 220 ? 18.654 60.695 57.715 1.00 17.18 220 ASP A CA 1
ATOM 1623 C C . ASP A 1 220 ? 19.351 61.759 56.905 1.00 22.93 220 ASP A C 1
ATOM 1624 O O . ASP A 1 220 ? 20.564 61.698 56.684 1.00 22.04 220 ASP A O 1
ATOM 1629 N N . VAL A 1 221 ? 18.570 62.739 56.458 1.00 17.41 221 VAL A N 1
ATOM 1630 C CA . VAL A 1 221 ? 19.200 63.825 55.727 1.00 20.54 221 VAL A CA 1
ATOM 1631 C C . VAL A 1 221 ? 20.007 64.629 56.755 1.00 13.26 221 VAL A C 1
ATOM 1632 O O . VAL A 1 221 ? 19.459 65.002 57.803 1.00 20.18 221 VAL A O 1
ATOM 1636 N N . PRO A 1 222 ? 21.275 64.914 56.486 1.00 18.57 222 PRO A N 1
ATOM 1637 C CA . PRO A 1 222 ? 22.050 65.680 57.441 1.00 19.45 222 PRO A CA 1
ATOM 1638 C C . PRO A 1 222 ? 21.448 67.061 57.677 1.00 30.57 222 PRO A C 1
ATOM 1639 O O . PRO A 1 222 ? 20.970 67.736 56.758 1.00 23.76 222 PRO A O 1
ATOM 1643 N N . ILE A 1 223 ? 21.477 67.506 58.915 1.00 19.19 223 ILE A N 1
ATOM 1644 C CA . ILE A 1 223 ? 20.903 68.805 59.191 1.00 15.08 223 ILE A CA 1
ATOM 1645 C C . ILE A 1 223 ? 21.516 69.946 58.388 1.00 19.39 223 ILE A C 1
ATOM 1646 O O . ILE A 1 223 ? 20.878 71.013 58.188 1.00 17.39 223 ILE A O 1
ATOM 1651 N N . SER A 1 224 ? 22.743 69.714 57.927 1.00 13.85 224 SER A N 1
ATOM 1652 C CA . SER A 1 224 ? 23.472 70.685 57.115 1.00 22.05 224 SER A CA 1
ATOM 1653 C C . SER A 1 224 ? 22.897 70.901 55.698 1.00 22.94 224 SER A C 1
ATOM 1654 O O . SER A 1 224 ? 23.390 71.752 54.944 1.00 20.64 224 SER A O 1
ATOM 1657 N N . LYS A 1 225 ? 21.835 70.170 55.338 1.00 15.51 225 LYS A N 1
ATOM 1658 C CA . LYS A 1 225 ? 21.222 70.352 54.019 1.00 15.09 225 LYS A CA 1
ATOM 1659 C C . LYS A 1 225 ? 19.898 71.080 54.086 1.00 18.95 225 LYS A C 1
ATOM 1660 O O . LYS A 1 225 ? 19.304 71.388 53.049 1.00 17.59 225 LYS A O 1
ATOM 1666 N N . LEU A 1 226 ? 19.418 71.305 55.321 1.00 19.13 226 LEU A N 1
ATOM 1667 C CA . LEU A 1 226 ? 18.123 71.900 55.576 1.00 14.15 226 LEU A CA 1
ATOM 1668 C C . LEU A 1 226 ? 18.184 73.376 55.884 1.00 22.69 226 LEU A C 1
ATOM 1669 O O . LEU A 1 226 ? 18.587 73.734 56.969 1.00 16.45 226 LEU A O 1
ATOM 1674 N N . LEU A 1 227 ? 17.770 74.227 54.942 1.00 14.02 227 LEU A N 1
ATOM 1675 C CA . LEU A 1 227 ? 17.856 75.663 55.169 1.00 13.17 227 LEU A CA 1
ATOM 1676 C C . LEU A 1 227 ? 16.520 76.417 55.360 1.00 19.98 227 LEU A C 1
ATOM 1677 O O . LEU A 1 227 ? 15.764 76.676 54.430 1.00 16.99 227 LEU A O 1
ATOM 1682 N N . PRO A 1 228 ? 16.232 76.837 56.602 1.00 20.84 228 PRO A N 1
ATOM 1683 C CA . PRO A 1 228 ? 15.048 77.633 56.838 1.00 14.78 228 PRO A CA 1
ATOM 1684 C C . PRO A 1 228 ? 15.420 79.069 56.450 1.00 16.05 228 PRO A C 1
ATOM 1685 O O . PRO A 1 228 ? 16.527 79.535 56.803 1.00 14.81 228 PRO A O 1
ATOM 1689 N N . THR A 1 229 ? 14.505 79.763 55.723 1.00 15.38 229 THR A N 1
ATOM 1690 C CA . THR A 1 229 ? 14.745 81.136 55.288 1.00 14.37 229 THR A CA 1
ATOM 1691 C C . THR A 1 229 ? 13.637 82.036 55.800 1.00 20.98 229 THR A C 1
ATOM 1692 O O . THR A 1 229 ? 12.604 81.515 56.246 1.00 16.20 229 THR A O 1
ATOM 1696 N N . HIS A 1 230 ? 13.853 83.362 55.797 1.00 16.58 230 HIS A N 1
ATOM 1697 C CA . HIS A 1 230 ? 12.862 84.301 56.331 1.00 22.77 230 HIS A CA 1
ATOM 1698 C C . HIS A 1 230 ? 12.786 84.128 57.841 1.00 21.67 230 HIS A C 1
ATOM 1699 O O . HIS A 1 230 ? 11.775 84.396 58.482 1.00 20.95 230 HIS A O 1
ATOM 1706 N N . VAL A 1 231 ? 13.864 83.640 58.425 1.00 22.55 231 VAL A N 1
ATOM 1707 C CA . VAL A 1 231 ? 13.865 83.380 59.863 1.00 20.72 231 VAL A CA 1
ATOM 1708 C C . VAL A 1 231 ? 13.612 84.616 60.710 1.00 20.11 231 VAL A C 1
ATOM 1709 O O . VAL A 1 231 ? 13.133 84.472 61.832 1.00 21.54 231 VAL A O 1
ATOM 1713 N N . ASN A 1 232 ? 13.904 85.812 60.172 1.00 18.41 232 ASN A N 1
ATOM 1714 C CA . ASN A 1 232 ? 13.677 87.058 60.933 1.00 17.82 232 ASN A CA 1
ATOM 1715 C C . ASN A 1 232 ? 12.261 87.610 60.837 1.00 22.01 232 ASN A C 1
ATOM 1716 O O . ASN A 1 232 ? 11.966 88.692 61.350 1.00 22.43 232 ASN A O 1
ATOM 1721 N N . ARG A 1 233 ? 11.390 86.854 60.171 1.00 17.17 233 ARG A N 1
ATOM 1722 C CA . ARG A 1 233 ? 10.018 87.273 59.940 1.00 19.00 233 ARG A CA 1
ATOM 1723 C C . ARG A 1 233 ? 9.168 87.381 61.191 1.00 19.69 233 ARG A C 1
ATOM 1724 O O . ARG A 1 233 ? 8.182 88.125 61.221 1.00 18.17 233 ARG A O 1
ATOM 1732 N N . ASN A 1 234 ? 9.543 86.604 62.198 1.00 20.34 234 ASN A N 1
ATOM 1733 C CA . ASN A 1 234 ? 8.871 86.597 63.472 1.00 19.79 234 ASN A CA 1
ATOM 1734 C C . ASN A 1 234 ? 9.828 86.185 64.562 1.00 18.97 234 ASN A C 1
ATOM 1735 O O . ASN A 1 234 ? 10.749 85.405 64.341 1.00 25.76 234 ASN A O 1
ATOM 1740 N N . VAL A 1 235 ? 9.641 86.794 65.731 1.00 22.75 235 VAL A N 1
ATOM 1741 C CA . VAL A 1 235 ? 10.522 86.565 66.845 1.00 20.55 235 VAL A CA 1
ATOM 1742 C C . VAL A 1 235 ? 10.598 85.152 67.324 1.00 15.06 235 VAL A C 1
ATOM 1743 O O . VAL A 1 235 ? 11.666 84.607 67.539 1.00 20.84 235 VAL A O 1
ATOM 1747 N N . PRO A 1 236 ? 9.449 84.581 67.549 1.00 18.06 236 PRO A N 1
ATOM 1748 C CA . PRO A 1 236 ? 9.430 83.238 68.034 1.00 19.22 236 PRO A CA 1
ATOM 1749 C C . PRO A 1 236 ? 10.098 82.300 67.038 1.00 25.15 236 PRO A C 1
ATOM 1750 O O . PRO A 1 236 ? 10.863 81.395 67.411 1.00 19.50 236 PRO A O 1
ATOM 1754 N N . LEU A 1 237 ? 9.875 82.558 65.755 1.00 19.10 237 LEU A N 1
ATOM 1755 C CA . LEU A 1 237 ? 10.523 81.733 64.738 1.00 15.72 237 LEU A CA 1
ATOM 1756 C C . LEU A 1 237 ? 12.042 81.964 64.764 1.00 21.35 237 LEU A C 1
ATOM 1757 O O . LEU A 1 237 ? 12.889 81.040 64.657 1.00 17.34 237 LEU A O 1
ATOM 1762 N N . PHE A 1 238 ? 12.385 83.242 64.919 1.00 18.54 238 PHE A N 1
ATOM 1763 C CA . PHE A 1 238 ? 13.782 83.604 64.943 1.00 17.81 238 PHE A CA 1
ATOM 1764 C C . PHE A 1 238 ? 14.496 82.900 66.090 1.00 25.26 238 PHE A C 1
ATOM 1765 O O . PHE A 1 238 ? 15.578 82.332 65.979 1.00 16.54 238 PHE A O 1
ATOM 1773 N N . GLU A 1 239 ? 13.843 82.923 67.225 1.00 21.09 239 GLU A N 1
ATOM 1774 C CA . GLU A 1 239 ? 14.408 82.295 68.393 1.00 20.50 239 GLU A CA 1
ATOM 1775 C C . GLU A 1 239 ? 14.601 80.825 68.149 1.00 27.48 239 GLU A C 1
ATOM 1776 O O . GLU A 1 239 ? 15.606 80.275 68.589 1.00 24.03 239 GLU A O 1
ATOM 1782 N N . GLN A 1 240 ? 13.640 80.180 67.458 1.00 18.81 240 GLN A N 1
ATOM 1783 C CA . GLN A 1 240 ? 13.796 78.755 67.169 1.00 18.70 240 GLN A CA 1
ATOM 1784 C C . GLN A 1 240 ? 14.973 78.529 66.202 1.00 18.66 240 GLN A C 1
ATOM 1785 O O . GLN A 1 240 ? 15.755 77.570 66.279 1.00 19.65 240 GLN A O 1
ATOM 1791 N N . ALA A 1 241 ? 15.083 79.434 65.250 1.00 20.18 241 ALA A N 1
ATOM 1792 C CA . ALA A 1 241 ? 16.144 79.325 64.289 1.00 13.49 241 ALA A CA 1
ATOM 1793 C C . ALA A 1 241 ? 17.507 79.355 64.975 1.00 26.03 241 ALA A C 1
ATOM 1794 O O . ALA A 1 241 ? 18.409 78.621 64.574 1.00 19.69 241 ALA A O 1
ATOM 1796 N N . LEU A 1 242 ? 17.683 80.216 65.999 1.00 20.63 242 LEU A N 1
ATOM 1797 C CA . LEU A 1 242 ? 18.976 80.262 66.679 1.00 15.75 242 LEU A CA 1
ATOM 1798 C C . LEU A 1 242 ? 19.277 78.906 67.279 1.00 14.41 242 LEU A C 1
ATOM 1799 O O . LEU A 1 242 ? 20.436 78.450 67.294 1.00 20.24 242 LEU A O 1
ATOM 1804 N N . GLU A 1 243 ? 18.234 78.233 67.806 1.00 17.35 243 GLU A N 1
ATOM 1805 C CA . GLU A 1 243 ? 18.484 76.929 68.400 1.00 17.54 243 GLU A CA 1
ATOM 1806 C C . GLU A 1 243 ? 18.863 75.933 67.361 1.00 21.61 243 GLU A C 1
ATOM 1807 O O . GLU A 1 243 ? 19.717 75.073 67.559 1.00 20.12 243 GLU A O 1
ATOM 1813 N N . PHE A 1 244 ? 18.167 76.060 66.235 1.00 24.15 244 PHE A N 1
ATOM 1814 C CA . PHE A 1 244 ? 18.403 75.188 65.103 1.00 20.34 244 PHE A CA 1
ATOM 1815 C C . PHE A 1 244 ? 19.855 75.305 64.658 1.00 16.89 244 PHE A C 1
ATOM 1816 O O . PHE A 1 244 ? 20.572 74.332 64.404 1.00 18.97 244 PHE A O 1
ATOM 1824 N N . ALA A 1 245 ? 20.307 76.538 64.596 1.00 15.31 245 ALA A N 1
ATOM 1825 C CA . ALA A 1 245 ? 21.681 76.783 64.211 1.00 17.07 245 ALA A CA 1
ATOM 1826 C C . ALA A 1 245 ? 22.619 76.230 65.264 1.00 26.67 245 ALA A C 1
ATOM 1827 O O . ALA A 1 245 ? 23.659 75.654 64.933 1.00 20.81 245 ALA A O 1
ATOM 1829 N N . ARG A 1 246 ? 22.248 76.416 66.540 1.00 30.38 246 ARG A N 1
ATOM 1830 C CA . ARG A 1 246 ? 23.080 75.913 67.625 1.00 24.66 246 ARG A CA 1
ATOM 1831 C C . ARG A 1 246 ? 23.186 74.411 67.517 1.00 35.07 246 ARG A C 1
ATOM 1832 O O . ARG A 1 246 ? 24.207 73.813 67.869 1.00 28.67 246 ARG A O 1
ATOM 1840 N N . LYS A 1 247 ? 22.134 73.775 67.003 1.00 25.69 247 LYS A N 1
ATOM 1841 C CA . LYS A 1 247 ? 22.175 72.312 66.843 1.00 20.27 247 LYS A CA 1
ATOM 1842 C C . LYS A 1 247 ? 23.019 71.842 65.655 1.00 28.91 247 LYS A C 1
ATOM 1843 O O . LYS A 1 247 ? 23.214 70.641 65.465 1.00 24.07 247 LYS A O 1
ATOM 1849 N N . GLY A 1 248 ? 23.495 72.782 64.821 1.00 22.52 248 GLY A N 1
ATOM 1850 C CA . GLY A 1 248 ? 24.310 72.381 63.678 1.00 17.67 248 GLY A CA 1
ATOM 1851 C C . GLY A 1 248 ? 23.746 72.847 62.334 1.00 28.48 248 GLY A C 1
ATOM 1852 O O . GLY A 1 248 ? 24.409 72.704 61.284 1.00 23.33 248 GLY A O 1
ATOM 1853 N N . GLY A 1 249 ? 22.536 73.381 62.353 1.00 17.66 249 GLY A N 1
ATOM 1854 C CA . GLY A 1 249 ? 21.956 73.846 61.106 1.00 16.67 249 GLY A CA 1
ATOM 1855 C C . GLY A 1 249 ? 22.457 75.226 60.748 1.00 21.57 249 GLY A C 1
ATOM 1856 O O . GLY A 1 249 ? 23.087 75.906 61.547 1.00 17.21 249 GLY A O 1
ATOM 1857 N N . THR A 1 250 ? 22.153 75.622 59.510 1.00 17.88 250 THR A N 1
ATOM 1858 C CA . THR A 1 250 ? 22.483 76.924 58.954 1.00 18.50 250 THR A CA 1
ATOM 1859 C C . THR A 1 250 ? 21.149 77.642 58.761 1.00 19.19 250 THR A C 1
ATOM 1860 O O . THR A 1 250 ? 20.176 76.999 58.390 1.00 18.28 250 THR A O 1
ATOM 1864 N N . ILE A 1 251 ? 21.061 78.934 59.083 1.00 16.83 251 ILE A N 1
ATOM 1865 C CA . ILE A 1 251 ? 19.798 79.656 58.952 1.00 15.24 251 ILE A CA 1
ATOM 1866 C C . ILE A 1 251 ? 20.004 80.828 58.010 1.00 17.06 251 ILE A C 1
ATOM 1867 O O . ILE A 1 251 ? 21.065 81.418 57.994 1.00 15.49 251 ILE A O 1
ATOM 1872 N N . ASP A 1 252 ? 18.987 81.135 57.229 1.00 17.78 252 ASP A N 1
ATOM 1873 C CA . ASP A 1 252 ? 19.058 82.206 56.260 1.00 20.41 252 ASP A CA 1
ATOM 1874 C C . ASP A 1 252 ? 18.138 83.366 56.644 1.00 20.88 252 ASP A C 1
ATOM 1875 O O . ASP A 1 252 ? 16.935 83.186 56.832 1.00 17.19 252 ASP A O 1
ATOM 1880 N N . ILE A 1 253 ? 18.761 84.545 56.801 1.00 15.81 253 ILE A N 1
ATOM 1881 C CA . ILE A 1 253 ? 18.094 85.760 57.177 1.00 15.20 253 ILE A CA 1
ATOM 1882 C C . ILE A 1 253 ? 17.773 86.538 55.909 1.00 15.48 253 ILE A C 1
ATOM 1883 O O . ILE A 1 253 ? 18.598 86.584 55.003 1.00 19.59 253 ILE A O 1
ATOM 1888 N N . THR A 1 254 ? 16.563 87.125 55.806 1.00 15.61 254 THR A N 1
ATOM 1889 C CA . THR A 1 254 ? 16.181 87.870 54.607 1.00 18.06 254 THR A CA 1
ATOM 1890 C C . THR A 1 254 ? 16.430 89.374 54.740 1.00 20.36 254 THR A C 1
ATOM 1891 O O . THR A 1 254 ? 15.864 90.020 55.593 1.00 19.81 254 THR A O 1
ATOM 1895 N N . SER A 1 255 ? 17.294 89.905 53.878 1.00 15.39 255 SER A N 1
ATOM 1896 C CA . SER A 1 255 ? 17.665 91.301 53.904 1.00 19.55 255 SER A CA 1
ATOM 1897 C C . SER A 1 255 ? 16.534 92.238 53.585 1.00 21.51 255 SER A C 1
ATOM 1898 O O . SER A 1 255 ? 16.600 93.439 53.839 1.00 27.18 255 SER A O 1
ATOM 1901 N N . SER A 1 256 ? 15.493 91.679 53.012 1.00 20.22 256 SER A N 1
ATOM 1902 C CA . SER A 1 256 ? 14.357 92.498 52.659 1.00 20.44 256 SER A CA 1
ATOM 1903 C C . SER A 1 256 ? 13.280 92.526 53.743 1.00 27.72 256 SER A C 1
ATOM 1904 O O . SER A 1 256 ? 12.244 93.135 53.519 1.00 31.94 256 SER A O 1
ATOM 1907 N N . ILE A 1 257 ? 13.495 91.833 54.880 1.00 22.58 257 ILE A N 1
ATOM 1908 C CA . ILE A 1 257 ? 12.546 91.832 55.990 1.00 21.83 257 ILE A CA 1
ATOM 1909 C C . ILE A 1 257 ? 13.109 92.766 57.085 1.00 29.61 257 ILE A C 1
ATOM 1910 O O . ILE A 1 257 ? 14.145 92.470 57.684 1.00 24.83 257 ILE A O 1
ATOM 1915 N N . ASP A 1 258 ? 12.442 93.909 57.309 1.00 23.35 258 ASP A N 1
ATOM 1916 C CA . ASP A 1 258 ? 12.883 94.934 58.263 1.00 28.82 258 ASP A CA 1
ATOM 1917 C C . ASP A 1 258 ? 12.480 94.763 59.712 1.00 28.18 258 ASP A C 1
ATOM 1918 O O . ASP A 1 258 ? 13.150 95.236 60.623 1.00 30.55 258 ASP A O 1
ATOM 1923 N N . GLU A 1 259 ? 11.320 94.179 59.897 1.00 22.94 259 GLU A N 1
ATOM 1924 C CA . GLU A 1 259 ? 10.731 93.990 61.192 1.00 22.48 259 GLU A CA 1
ATOM 1925 C C . GLU A 1 259 ? 10.181 92.586 61.202 1.00 34.27 259 GLU A C 1
ATOM 1926 O O . GLU A 1 259 ? 9.850 92.078 60.137 1.00 30.43 259 GLU A O 1
ATOM 1932 N N . PRO A 1 260 ? 10.047 91.948 62.360 1.00 27.09 260 PRO A N 1
ATOM 1933 C CA . PRO A 1 260 ? 10.382 92.480 63.667 1.00 24.38 260 PRO A CA 1
ATOM 1934 C C . PRO A 1 260 ? 11.851 92.339 64.003 1.00 30.51 260 PRO A C 1
ATOM 1935 O O . PRO A 1 260 ? 12.326 92.890 65.005 1.00 24.82 260 PRO A O 1
ATOM 1939 N N . VAL A 1 261 ? 12.569 91.565 63.190 1.00 23.66 261 VAL A N 1
ATOM 1940 C CA . VAL A 1 261 ? 14.001 91.408 63.417 1.00 19.25 261 VAL A CA 1
ATOM 1941 C C . VAL A 1 261 ? 14.623 91.874 62.136 1.00 28.84 261 VAL A C 1
ATOM 1942 O O . VAL A 1 261 ? 14.375 91.297 61.089 1.00 30.98 261 VAL A O 1
ATOM 1946 N N . ALA A 1 262 ? 15.390 92.931 62.230 1.00 24.31 262 ALA A N 1
ATOM 1947 C CA . ALA A 1 262 ? 16.063 93.472 61.090 1.00 19.15 262 ALA A CA 1
ATOM 1948 C C . ALA A 1 262 ? 17.224 92.539 60.717 1.00 20.01 262 ALA A C 1
ATOM 1949 O O . ALA A 1 262 ? 17.706 91.775 61.552 1.00 26.80 262 ALA A O 1
ATOM 1951 N N . PRO A 1 263 ? 17.661 92.593 59.456 1.00 16.74 263 PRO A N 1
ATOM 1952 C CA . PRO A 1 263 ? 18.706 91.724 58.984 1.00 18.65 263 PRO A CA 1
ATOM 1953 C C . PRO A 1 263 ? 19.988 91.795 59.794 1.00 18.58 263 PRO A C 1
ATOM 1954 O O . PRO A 1 263 ? 20.497 90.778 60.286 1.00 20.55 263 PRO A O 1
ATOM 1958 N N . ALA A 1 264 ? 20.528 92.996 59.922 1.00 19.03 264 ALA A N 1
ATOM 1959 C CA . ALA A 1 264 ? 21.761 93.161 60.696 1.00 18.18 264 ALA A CA 1
ATOM 1960 C C . ALA A 1 264 ? 21.590 92.671 62.126 1.00 13.85 264 ALA A C 1
ATOM 1961 O O . ALA A 1 264 ? 22.418 91.970 62.714 1.00 20.67 264 ALA A O 1
ATOM 1963 N N . GLU A 1 265 ? 20.466 93.057 62.678 1.00 17.84 265 GLU A N 1
ATOM 1964 C CA . GLU A 1 265 ? 20.124 92.706 64.022 1.00 20.15 265 GLU A CA 1
ATOM 1965 C C . GLU A 1 265 ? 20.152 91.213 64.144 1.00 22.31 265 GLU A C 1
ATOM 1966 O O . GLU A 1 265 ? 20.700 90.661 65.100 1.00 21.90 265 GLU A O 1
ATOM 1972 N N . GLY A 1 266 ? 19.549 90.567 63.138 1.00 22.79 266 GLY A N 1
ATOM 1973 C CA . GLY A 1 266 ? 19.467 89.120 63.116 1.00 16.50 266 GLY A CA 1
ATOM 1974 C C . GLY A 1 266 ? 20.846 88.487 63.151 1.00 16.58 266 GLY A C 1
ATOM 1975 O O . GLY A 1 266 ? 21.135 87.523 63.895 1.00 17.96 266 GLY A O 1
ATOM 1976 N N . ILE A 1 267 ? 21.706 89.032 62.323 1.00 19.58 267 ILE A N 1
ATOM 1977 C CA . ILE A 1 267 ? 23.040 88.491 62.268 1.00 13.34 267 ILE A CA 1
ATOM 1978 C C . ILE A 1 267 ? 23.781 88.757 63.575 1.00 22.45 267 ILE A C 1
ATOM 1979 O O . ILE A 1 267 ? 24.500 87.889 64.100 1.00 19.62 267 ILE A O 1
ATOM 1984 N N . ALA A 1 268 ? 23.566 89.959 64.106 1.00 19.71 268 ALA A N 1
ATOM 1985 C CA . ALA A 1 268 ? 24.161 90.342 65.389 1.00 19.72 268 ALA A CA 1
ATOM 1986 C C . ALA A 1 268 ? 23.700 89.368 66.462 1.00 27.45 268 ALA A C 1
ATOM 1987 O O . ALA A 1 268 ? 24.511 88.832 67.232 1.00 27.27 268 ALA A O 1
ATOM 1989 N N . ARG A 1 269 ? 22.383 89.084 66.494 1.00 19.38 269 ARG A N 1
ATOM 1990 C CA . ARG A 1 269 ? 21.879 88.162 67.504 1.00 20.04 269 ARG A CA 1
ATOM 1991 C C . ARG A 1 269 ? 22.461 86.784 67.470 1.00 20.27 269 ARG A C 1
ATOM 1992 O O . ARG A 1 269 ? 22.675 86.140 68.502 1.00 20.10 269 ARG A O 1
ATOM 2000 N N . ALA A 1 270 ? 22.692 86.348 66.249 1.00 21.72 270 ALA A N 1
ATOM 2001 C CA . ALA A 1 270 ? 23.245 85.042 66.047 1.00 24.72 270 ALA A CA 1
ATOM 2002 C C . ALA A 1 270 ? 24.620 84.919 66.712 1.00 17.54 270 ALA A C 1
ATOM 2003 O O . ALA A 1 270 ? 24.958 83.966 67.401 1.00 17.81 270 ALA A O 1
ATOM 2005 N N . VAL A 1 271 ? 25.425 85.915 66.474 1.00 19.95 271 VAL A N 1
ATOM 2006 C CA . VAL A 1 271 ? 26.736 85.921 67.046 1.00 17.80 271 VAL A CA 1
ATOM 2007 C C . VAL A 1 271 ? 26.610 85.995 68.556 1.00 23.45 271 VAL A C 1
ATOM 2008 O O . VAL A 1 271 ? 27.302 85.276 69.277 1.00 28.13 271 VAL A O 1
ATOM 2012 N N . GLN A 1 272 ? 25.688 86.835 69.050 1.00 16.14 272 GLN A N 1
ATOM 2013 C CA . GLN A 1 272 ? 25.516 86.915 70.507 1.00 15.71 272 GLN A CA 1
ATOM 2014 C C . GLN A 1 272 ? 25.192 85.545 71.087 1.00 24.75 272 GLN A C 1
ATOM 2015 O O . GLN A 1 272 ? 25.564 85.178 72.219 1.00 20.55 272 GLN A O 1
ATOM 2021 N N . ALA A 1 273 ? 24.445 84.794 70.289 1.00 22.54 273 ALA A N 1
ATOM 2022 C CA . ALA A 1 273 ? 24.037 83.466 70.704 1.00 22.54 273 ALA A CA 1
ATOM 2023 C C . ALA A 1 273 ? 25.144 82.467 70.536 1.00 25.75 273 ALA A C 1
ATOM 2024 O O . ALA A 1 273 ? 24.974 81.274 70.815 1.00 25.38 273 ALA A O 1
ATOM 2026 N N . GLY A 1 274 ? 26.292 82.940 70.066 1.00 25.03 274 GLY A N 1
ATOM 2027 C CA . GLY A 1 274 ? 27.426 82.048 69.925 1.00 17.93 274 GLY A CA 1
ATOM 2028 C C . GLY A 1 274 ? 27.450 81.210 68.657 1.00 30.89 274 GLY A C 1
ATOM 2029 O O . GLY A 1 274 ? 28.194 80.244 68.521 1.00 27.89 274 GLY A O 1
ATOM 2030 N N . ILE A 1 275 ? 26.652 81.582 67.692 1.00 27.78 275 ILE A N 1
ATOM 2031 C CA . ILE A 1 275 ? 26.647 80.842 66.454 1.00 17.60 275 ILE A CA 1
ATOM 2032 C C . ILE A 1 275 ? 27.721 81.347 65.533 1.00 14.36 275 ILE A C 1
ATOM 2033 O O . ILE A 1 275 ? 27.873 82.546 65.336 1.00 21.69 275 ILE A O 1
ATOM 2038 N N . PRO A 1 276 ? 28.493 80.438 64.966 1.00 18.32 276 PRO A N 1
ATOM 2039 C CA . PRO A 1 276 ? 29.537 80.852 64.059 1.00 21.39 276 PRO A CA 1
ATOM 2040 C C . PRO A 1 276 ? 28.942 81.397 62.766 1.00 22.95 276 PRO A C 1
ATOM 2041 O O . PRO A 1 276 ? 27.947 80.869 62.270 1.00 20.64 276 PRO A O 1
ATOM 2045 N N . LEU A 1 277 ? 29.550 82.473 62.241 1.00 18.20 277 LEU A N 1
ATOM 2046 C CA . LEU A 1 277 ? 29.062 83.121 61.047 1.00 18.59 277 LEU A CA 1
ATOM 2047 C C . LEU A 1 277 ? 28.910 82.169 59.871 1.00 25.56 277 LEU A C 1
ATOM 2048 O O . LEU A 1 277 ? 28.143 82.437 58.955 1.00 22.50 277 LEU A O 1
ATOM 2053 N N . ALA A 1 278 ? 29.684 81.078 59.907 1.00 22.86 278 ALA A N 1
ATOM 2054 C CA . ALA A 1 278 ? 29.658 80.085 58.860 1.00 18.88 278 ALA A CA 1
ATOM 2055 C C . ALA A 1 278 ? 28.299 79.450 58.759 1.00 22.48 278 ALA A C 1
ATOM 2056 O O . ALA A 1 278 ? 27.986 78.859 57.728 1.00 24.91 278 ALA A O 1
ATOM 2058 N N . ARG A 1 279 ? 27.504 79.569 59.807 1.00 13.58 279 ARG A N 1
ATOM 2059 C CA . ARG A 1 279 ? 26.172 78.969 59.775 1.00 18.86 279 ARG A CA 1
ATOM 2060 C C . ARG A 1 279 ? 25.032 79.984 59.633 1.00 16.98 279 ARG A C 1
ATOM 2061 O O . ARG A 1 279 ? 23.862 79.676 59.919 1.00 16.44 279 ARG A O 1
ATOM 2069 N N . VAL A 1 280 ? 25.418 81.195 59.204 1.00 14.82 280 VAL A N 1
ATOM 2070 C CA . VAL A 1 280 ? 24.505 82.305 58.995 1.00 16.92 280 VAL A CA 1
ATOM 2071 C C . VAL A 1 280 ? 24.655 82.896 57.588 1.00 19.87 280 VAL A C 1
ATOM 2072 O O . VAL A 1 280 ? 25.735 83.376 57.202 1.00 22.49 280 VAL A O 1
ATOM 2076 N N . THR A 1 281 ? 23.565 82.853 56.807 1.00 18.02 281 THR A N 1
ATOM 2077 C CA . THR A 1 281 ? 23.599 83.412 55.466 1.00 11.84 281 THR A CA 1
ATOM 2078 C C . THR A 1 281 ? 22.531 84.501 55.378 1.00 19.55 281 THR A C 1
ATOM 2079 O O . THR A 1 281 ? 21.593 84.544 56.176 1.00 19.39 281 THR A O 1
ATOM 2083 N N . LEU A 1 282 ? 22.684 85.393 54.400 1.00 14.84 282 LEU A N 1
ATOM 2084 C CA . LEU A 1 282 ? 21.770 86.504 54.168 1.00 14.90 282 LEU A CA 1
ATOM 2085 C C . LEU A 1 282 ? 21.382 86.479 52.696 1.00 19.67 282 LEU A C 1
ATOM 2086 O O . LEU A 1 282 ? 22.255 86.392 51.844 1.00 17.09 282 LEU A O 1
ATOM 2091 N N . SER A 1 283 ? 20.084 86.542 52.396 1.00 19.09 283 SER A N 1
ATOM 2092 C CA . SER A 1 283 ? 19.624 86.515 51.009 1.00 17.97 283 SER A CA 1
ATOM 2093 C C . SER A 1 283 ? 18.614 87.642 50.839 1.00 20.63 283 SER A C 1
ATOM 2094 O O . SER A 1 283 ? 18.113 88.151 51.838 1.00 17.34 283 SER A O 1
ATOM 2097 N N . SER A 1 284 ? 18.322 88.072 49.623 1.00 15.17 284 SER A N 1
ATOM 2098 C CA . SER A 1 284 ? 17.442 89.217 49.475 1.00 14.65 284 SER A CA 1
ATOM 2099 C C . SER A 1 284 ? 15.981 88.941 49.287 1.00 17.18 284 SER A C 1
ATOM 2100 O O . SER A 1 284 ? 15.142 89.773 49.657 1.00 18.04 284 SER A O 1
ATOM 2103 N N . ASP A 1 285 ? 15.672 87.832 48.628 1.00 18.24 285 ASP A N 1
ATOM 2104 C CA . ASP A 1 285 ? 14.292 87.536 48.246 1.00 16.16 285 ASP A CA 1
ATOM 2105 C C . ASP A 1 285 ? 13.879 88.558 47.174 1.00 24.24 285 ASP A C 1
ATOM 2106 O O . ASP A 1 285 ? 12.714 88.933 47.007 1.00 23.03 285 ASP A O 1
ATOM 2111 N N . GLY A 1 286 ? 14.893 89.020 46.443 1.00 18.46 286 GLY A N 1
ATOM 2112 C CA . GLY A 1 286 ? 14.764 90.023 45.406 1.00 17.02 286 GLY A CA 1
ATOM 2113 C C . GLY A 1 286 ? 13.903 89.605 44.240 1.00 19.74 286 GLY A C 1
ATOM 2114 O O . GLY A 1 286 ? 13.839 88.444 43.828 1.00 16.13 286 GLY A O 1
ATOM 2115 N N . ASN A 1 287 ? 13.221 90.601 43.712 1.00 17.71 287 ASN A N 1
ATOM 2116 C CA . ASN A 1 287 ? 12.376 90.412 42.570 1.00 22.11 287 ASN A CA 1
ATOM 2117 C C . ASN A 1 287 ? 11.057 89.793 42.917 1.00 30.66 287 ASN A C 1
ATOM 2118 O O . ASN A 1 287 ? 10.234 89.499 42.061 1.00 28.79 287 ASN A O 1
ATOM 2123 N N . GLY A 1 288 ? 10.855 89.596 44.191 1.00 23.31 288 GLY A N 1
ATOM 2124 C CA . GLY A 1 288 ? 9.587 89.095 44.590 1.00 22.36 288 GLY A CA 1
ATOM 2125 C C . GLY A 1 288 ? 8.647 90.312 44.692 1.00 45.34 288 GLY A C 1
ATOM 2126 O O . GLY A 1 288 ? 9.009 91.443 44.289 1.00 32.55 288 GLY A O 1
ATOM 2127 N N . SER A 1 289 ? 7.453 90.028 45.241 1.00 54.34 289 SER A N 1
ATOM 2128 C CA . SER A 1 289 ? 6.354 90.940 45.513 1.00 84.69 289 SER A CA 1
ATOM 2129 C C . SER A 1 289 ? 5.717 90.493 46.835 1.00 100.00 289 SER A C 1
ATOM 2130 O O . SER A 1 289 ? 5.601 89.293 47.119 1.00 100.00 289 SER A O 1
ATOM 2133 N N . GLY A 1 303 ? 5.662 95.450 47.537 1.00 56.77 303 GLY A N 1
ATOM 2134 C CA . GLY A 1 303 ? 5.869 95.741 46.109 1.00 66.19 303 GLY A CA 1
ATOM 2135 C C . GLY A 1 303 ? 6.916 94.811 45.478 1.00 61.76 303 GLY A C 1
ATOM 2136 O O . GLY A 1 303 ? 6.939 93.630 45.871 1.00 48.66 303 GLY A O 1
ATOM 2137 N N . VAL A 1 304 ? 7.741 95.375 44.523 1.00 46.87 304 VAL A N 1
ATOM 2138 C CA . VAL A 1 304 ? 8.878 94.721 43.804 1.00 54.64 304 VAL A CA 1
ATOM 2139 C C . VAL A 1 304 ? 10.195 94.791 44.612 1.00 53.92 304 VAL A C 1
ATOM 2140 O O . VAL A 1 304 ? 10.852 95.850 44.700 1.00 38.07 304 VAL A O 1
ATOM 2144 N N . ALA A 1 305 ? 10.595 93.665 45.206 1.00 34.73 305 ALA A N 1
ATOM 2145 C CA . ALA A 1 305 ? 11.802 93.622 46.017 1.00 24.63 305 ALA A CA 1
ATOM 2146 C C . ALA A 1 305 ? 13.084 93.843 45.246 1.00 16.96 305 ALA A C 1
ATOM 2147 O O . ALA A 1 305 ? 13.351 93.182 44.250 1.00 26.02 305 ALA A O 1
ATOM 2149 N N . GLY A 1 306 ? 13.879 94.779 45.761 1.00 23.02 306 GLY A N 1
ATOM 2150 C CA . GLY A 1 306 ? 15.171 95.112 45.210 1.00 19.34 306 GLY A CA 1
ATOM 2151 C C . GLY A 1 306 ? 16.328 94.390 45.932 1.00 23.52 306 GLY A C 1
ATOM 2152 O O . GLY A 1 306 ? 16.112 93.541 46.797 1.00 25.28 306 GLY A O 1
ATOM 2153 N N . PHE A 1 307 ? 17.574 94.744 45.556 1.00 20.01 307 PHE A N 1
ATOM 2154 C CA . PHE A 1 307 ? 18.771 94.122 46.095 1.00 13.47 307 PHE A CA 1
ATOM 2155 C C . PHE A 1 307 ? 19.630 95.021 46.972 1.00 20.41 307 PHE A C 1
ATOM 2156 O O . PHE A 1 307 ? 20.631 94.567 47.508 1.00 19.83 307 PHE A O 1
ATOM 2164 N N . GLU A 1 308 ? 19.244 96.290 47.116 1.00 19.57 308 GLU A N 1
ATOM 2165 C CA . GLU A 1 308 ? 19.990 97.274 47.917 1.00 19.65 308 GLU A CA 1
ATOM 2166 C C . GLU A 1 308 ? 20.184 96.894 49.375 1.00 23.31 308 GLU A C 1
ATOM 2167 O O . GLU A 1 308 ? 21.152 97.297 50.015 1.00 20.22 308 GLU A O 1
ATOM 2173 N N . THR A 1 309 ? 19.248 96.117 49.900 1.00 16.29 309 THR A N 1
ATOM 2174 C CA . THR A 1 309 ? 19.317 95.728 51.290 1.00 19.05 309 THR A CA 1
ATOM 2175 C C . THR A 1 309 ? 20.496 94.819 51.617 1.00 20.27 309 THR A C 1
ATOM 2176 O O . THR A 1 309 ? 20.867 94.620 52.787 1.00 20.83 309 THR A O 1
ATOM 2180 N N . LEU A 1 310 ? 21.084 94.230 50.589 1.00 19.23 310 LEU A N 1
ATOM 2181 C CA . LEU A 1 310 ? 22.206 93.359 50.871 1.00 19.16 310 LEU A CA 1
ATOM 2182 C C . LEU A 1 310 ? 23.375 94.203 51.347 1.00 22.64 310 LEU A C 1
ATOM 2183 O O . LEU A 1 310 ? 23.878 94.011 52.447 1.00 25.90 310 LEU A O 1
ATOM 2188 N N . LEU A 1 311 ? 23.819 95.116 50.498 1.00 19.21 311 LEU A N 1
ATOM 2189 C CA . LEU A 1 311 ? 24.924 95.976 50.868 1.00 17.97 311 LEU A CA 1
ATOM 2190 C C . LEU A 1 311 ? 24.563 96.811 52.091 1.00 23.01 311 LEU A C 1
ATOM 2191 O O . LEU A 1 311 ? 25.388 97.009 52.976 1.00 19.32 311 LEU A O 1
ATOM 2196 N N . GLU A 1 312 ? 23.319 97.273 52.173 1.00 16.79 312 GLU A N 1
ATOM 2197 C CA . GLU A 1 312 ? 22.907 98.055 53.328 1.00 15.65 312 GLU A CA 1
ATOM 2198 C C . GLU A 1 312 ? 23.153 97.311 54.617 1.00 19.40 312 GLU A C 1
ATOM 2199 O O . GLU A 1 312 ? 23.553 97.886 55.624 1.00 25.78 312 GLU A O 1
ATOM 2205 N N . THR A 1 313 ? 22.874 96.022 54.562 1.00 19.25 313 THR A N 1
ATOM 2206 C CA . THR A 1 313 ? 23.052 95.145 55.707 1.00 18.09 313 THR A CA 1
ATOM 2207 C C . THR A 1 313 ? 24.515 95.112 56.169 1.00 24.79 313 THR A C 1
ATOM 2208 O O . THR A 1 313 ? 24.806 95.215 57.356 1.00 18.88 313 THR A O 1
ATOM 2212 N N . VAL A 1 314 ? 25.439 94.999 55.232 1.00 18.04 314 VAL A N 1
ATOM 2213 C CA . VAL A 1 314 ? 26.880 94.992 55.548 1.00 22.88 314 VAL A CA 1
ATOM 2214 C C . VAL A 1 314 ? 27.303 96.334 56.195 1.00 23.10 314 VAL A C 1
ATOM 2215 O O . VAL A 1 314 ? 28.004 96.395 57.199 1.00 24.09 314 VAL A O 1
ATOM 2219 N N . GLN A 1 315 ? 26.845 97.413 55.590 1.00 19.98 315 GLN A N 1
ATOM 2220 C CA . GLN A 1 315 ? 27.123 98.734 56.070 1.00 22.97 315 GLN A CA 1
ATOM 2221 C C . GLN A 1 315 ? 26.651 98.935 57.486 1.00 24.22 315 GLN A C 1
ATOM 2222 O O . GLN A 1 315 ? 27.359 99.468 58.329 1.00 25.49 315 GLN A O 1
ATOM 2228 N N . VAL A 1 316 ? 25.430 98.518 57.735 1.00 21.23 316 VAL A N 1
ATOM 2229 C CA . VAL A 1 316 ? 24.830 98.667 59.057 1.00 15.33 316 VAL A CA 1
ATOM 2230 C C . VAL A 1 316 ? 25.563 97.833 60.082 1.00 19.50 316 VAL A C 1
ATOM 2231 O O . VAL A 1 316 ? 25.781 98.231 61.216 1.00 22.47 316 VAL A O 1
ATOM 2235 N N . LEU A 1 317 ? 25.928 96.628 59.697 1.00 22.03 317 LEU A N 1
ATOM 2236 C CA . LEU A 1 317 ? 26.629 95.770 60.627 1.00 22.54 317 LEU A CA 1
ATOM 2237 C C . LEU A 1 317 ? 27.951 96.405 61.094 1.00 18.57 317 LEU A C 1
ATOM 2238 O O . LEU A 1 317 ? 28.351 96.302 62.244 1.00 22.07 317 LEU A O 1
ATOM 2243 N N . VAL A 1 318 ? 28.660 97.013 60.161 1.00 22.41 318 VAL A N 1
ATOM 2244 C CA . VAL A 1 318 ? 29.929 97.602 60.470 1.00 22.02 318 VAL A CA 1
ATOM 2245 C C . VAL A 1 318 ? 29.709 98.897 61.190 1.00 25.80 318 VAL A C 1
ATOM 2246 O O . VAL A 1 318 ? 30.287 99.128 62.235 1.00 26.09 318 VAL A O 1
ATOM 2250 N N . LYS A 1 319 ? 28.853 99.709 60.599 1.00 19.04 319 LYS A N 1
ATOM 2251 C CA . LYS A 1 319 ? 28.509 101.019 61.117 1.00 21.52 319 LYS A CA 1
ATOM 2252 C C . LYS A 1 319 ? 27.792 101.041 62.462 1.00 36.22 319 LYS A C 1
ATOM 2253 O O . LYS A 1 319 ? 28.155 101.785 63.359 1.00 35.24 319 LYS A O 1
ATOM 2259 N N . ASP A 1 320 ? 26.747 100.270 62.623 1.00 27.15 320 ASP A N 1
ATOM 2260 C CA . ASP A 1 320 ? 25.990 100.344 63.850 1.00 23.47 320 ASP A CA 1
ATOM 2261 C C . ASP A 1 320 ? 26.127 99.151 64.759 1.00 34.21 320 ASP A C 1
ATOM 2262 O O . ASP A 1 320 ? 25.574 99.121 65.866 1.00 41.30 320 ASP A O 1
ATOM 2267 N N . TYR A 1 321 ? 26.811 98.125 64.298 1.00 28.01 321 TYR A N 1
ATOM 2268 C CA . TYR A 1 321 ? 26.903 96.963 65.166 1.00 24.67 321 TYR A CA 1
ATOM 2269 C C . TYR A 1 321 ? 28.308 96.539 65.513 1.00 36.03 321 TYR A C 1
ATOM 2270 O O . TYR A 1 321 ? 28.525 95.437 66.034 1.00 37.13 321 TYR A O 1
ATOM 2279 N N . ASP A 1 322 ? 29.302 97.324 65.230 1.00 22.15 322 ASP A N 1
ATOM 2280 C CA . ASP A 1 322 ? 30.583 96.777 65.675 1.00 18.80 322 ASP A CA 1
ATOM 2281 C C . ASP A 1 322 ? 31.151 95.533 65.038 1.00 25.96 322 ASP A C 1
ATOM 2282 O O . ASP A 1 322 ? 32.050 94.919 65.601 1.00 20.23 322 ASP A O 1
ATOM 2287 N N . PHE A 1 323 ? 30.716 95.182 63.829 1.00 23.99 323 PHE A N 1
ATOM 2288 C CA . PHE A 1 323 ? 31.307 94.038 63.184 1.00 16.18 323 PHE A CA 1
ATOM 2289 C C . PHE A 1 323 ? 32.481 94.487 62.376 1.00 14.21 323 PHE A C 1
ATOM 2290 O O . PHE A 1 323 ? 32.507 95.568 61.802 1.00 19.07 323 PHE A O 1
ATOM 2298 N N . SER A 1 324 ? 33.456 93.624 62.289 1.00 13.20 324 SER A N 1
ATOM 2299 C CA . SER A 1 324 ? 34.558 94.004 61.457 1.00 19.97 324 SER A CA 1
ATOM 2300 C C . SER A 1 324 ? 34.106 93.852 60.013 1.00 28.14 324 SER A C 1
ATOM 2301 O O . SER A 1 324 ? 33.128 93.160 59.735 1.00 22.50 324 SER A O 1
ATOM 2304 N N . ILE A 1 325 ? 34.832 94.471 59.091 1.00 20.70 325 ILE A N 1
ATOM 2305 C CA . ILE A 1 325 ? 34.463 94.347 57.687 1.00 23.45 325 ILE A CA 1
ATOM 2306 C C . ILE A 1 325 ? 34.451 92.878 57.282 1.00 29.18 325 ILE A C 1
ATOM 2307 O O . ILE A 1 325 ? 33.526 92.382 56.648 1.00 20.94 325 ILE A O 1
ATOM 2312 N N . SER A 1 326 ? 35.477 92.156 57.690 1.00 21.72 326 SER A N 1
ATOM 2313 C CA . SER A 1 326 ? 35.544 90.737 57.379 1.00 21.33 326 SER A CA 1
ATOM 2314 C C . SER A 1 326 ? 34.323 89.942 57.838 1.00 24.62 326 SER A C 1
ATOM 2315 O O . SER A 1 326 ? 33.772 89.125 57.102 1.00 21.86 326 SER A O 1
ATOM 2318 N N . ASP A 1 327 ? 33.914 90.140 59.083 1.00 22.87 327 ASP A N 1
ATOM 2319 C CA . ASP A 1 327 ? 32.801 89.394 59.617 1.00 18.25 327 ASP A CA 1
ATOM 2320 C C . ASP A 1 327 ? 31.523 89.792 58.954 1.00 18.06 327 ASP A C 1
ATOM 2321 O O . ASP A 1 327 ? 30.665 88.953 58.702 1.00 24.92 327 ASP A O 1
ATOM 2326 N N . ALA A 1 328 ? 31.399 91.077 58.703 1.00 16.03 328 ALA A N 1
ATOM 2327 C CA . ALA A 1 328 ? 30.202 91.563 58.080 1.00 16.77 328 ALA A CA 1
ATOM 2328 C C . ALA A 1 328 ? 29.980 90.924 56.716 1.00 27.76 328 ALA A C 1
ATOM 2329 O O . ALA A 1 328 ? 28.828 90.703 56.335 1.00 24.48 328 ALA A O 1
ATOM 2331 N N . LEU A 1 329 ? 31.068 90.602 55.998 1.00 18.55 329 LEU A N 1
ATOM 2332 C CA . LEU A 1 329 ? 31.015 90.003 54.661 1.00 20.03 329 LEU A CA 1
ATOM 2333 C C . LEU A 1 329 ? 30.666 88.524 54.602 1.00 25.49 329 LEU A C 1
ATOM 2334 O O . LEU A 1 329 ? 30.094 88.029 53.634 1.00 21.02 329 LEU A O 1
ATOM 2339 N N . ARG A 1 330 ? 31.012 87.792 55.634 1.00 20.88 330 ARG A N 1
ATOM 2340 C CA . ARG A 1 330 ? 30.767 86.365 55.640 1.00 20.39 330 ARG A CA 1
ATOM 2341 C C . ARG A 1 330 ? 29.424 85.862 55.175 1.00 18.88 330 ARG A C 1
ATOM 2342 O O . ARG A 1 330 ? 29.352 84.914 54.404 1.00 18.12 330 ARG A O 1
ATOM 2350 N N . PRO A 1 331 ? 28.357 86.429 55.699 1.00 21.22 331 PRO A N 1
ATOM 2351 C CA . PRO A 1 331 ? 27.025 85.921 55.375 1.00 22.92 331 PRO A CA 1
ATOM 2352 C C . PRO A 1 331 ? 26.561 86.079 53.953 1.00 21.50 331 PRO A C 1
ATOM 2353 O O . PRO A 1 331 ? 25.571 85.438 53.582 1.00 19.96 331 PRO A O 1
ATOM 2357 N N . LEU A 1 332 ? 27.284 86.907 53.193 1.00 16.15 332 LEU A N 1
ATOM 2358 C CA . LEU A 1 332 ? 26.995 87.160 51.775 1.00 16.33 332 LEU A CA 1
ATOM 2359 C C . LEU A 1 332 ? 28.017 86.556 50.842 1.00 19.66 332 LEU A C 1
ATOM 2360 O O . LEU A 1 332 ? 27.891 86.642 49.628 1.00 22.33 332 LEU A O 1
ATOM 2365 N N . THR A 1 333 ? 29.072 86.026 51.423 1.00 20.66 333 THR A N 1
ATOM 2366 C CA . THR A 1 333 ? 30.176 85.483 50.665 1.00 17.32 333 THR A CA 1
ATOM 2367 C C . THR A 1 333 ? 30.571 84.074 51.092 1.00 24.05 333 THR A C 1
ATOM 2368 O O . THR A 1 333 ? 29.993 83.076 50.673 1.00 20.48 333 THR A O 1
ATOM 2372 N N . SER A 1 334 ? 31.584 83.965 51.948 1.00 23.07 334 SER A N 1
ATOM 2373 C CA . SER A 1 334 ? 32.049 82.641 52.365 1.00 19.92 334 SER A CA 1
ATOM 2374 C C . SER A 1 334 ? 31.004 81.741 53.025 1.00 17.01 334 SER A C 1
ATOM 2375 O O . SER A 1 334 ? 31.044 80.502 52.888 1.00 20.07 334 SER A O 1
ATOM 2378 N N . SER A 1 335 ? 30.074 82.322 53.786 1.00 19.76 335 SER A N 1
ATOM 2379 C CA . SER A 1 335 ? 29.087 81.473 54.449 1.00 21.89 335 SER A CA 1
ATOM 2380 C C . SER A 1 335 ? 28.157 80.829 53.437 1.00 29.71 335 SER A C 1
ATOM 2381 O O . SER A 1 335 ? 27.785 79.661 53.597 1.00 21.69 335 SER A O 1
ATOM 2384 N N . VAL A 1 336 ? 27.800 81.603 52.404 1.00 16.47 336 VAL A N 1
ATOM 2385 C CA . VAL A 1 336 ? 26.917 81.119 51.346 1.00 13.81 336 VAL A CA 1
ATOM 2386 C C . VAL A 1 336 ? 27.610 80.077 50.514 1.00 14.31 336 VAL A C 1
ATOM 2387 O O . VAL A 1 336 ? 27.079 79.007 50.242 1.00 17.11 336 VAL A O 1
ATOM 2391 N N . ALA A 1 337 ? 28.826 80.417 50.096 1.00 17.94 337 ALA A N 1
ATOM 2392 C CA . ALA A 1 337 ? 29.583 79.510 49.251 1.00 15.77 337 ALA A CA 1
ATOM 2393 C C . ALA A 1 337 ? 29.803 78.195 49.930 1.00 22.71 337 ALA A C 1
ATOM 2394 O O . ALA A 1 337 ? 29.841 77.134 49.325 1.00 22.08 337 ALA A O 1
ATOM 2396 N N . GLY A 1 338 ? 29.972 78.275 51.228 1.00 24.87 338 GLY A N 1
ATOM 2397 C CA . GLY A 1 338 ? 30.215 77.062 51.984 1.00 22.19 338 GLY A CA 1
ATOM 2398 C C . GLY A 1 338 ? 28.970 76.210 52.119 1.00 23.17 338 GLY A C 1
ATOM 2399 O O . GLY A 1 338 ? 29.005 74.992 52.009 1.00 16.87 338 GLY A O 1
ATOM 2400 N N . PHE A 1 339 ? 27.872 76.854 52.376 1.00 17.96 339 PHE A N 1
ATOM 2401 C CA . PHE A 1 339 ? 26.633 76.128 52.524 1.00 18.48 339 PHE A CA 1
ATOM 2402 C C . PHE A 1 339 ? 26.258 75.435 51.225 1.00 21.35 339 PHE A C 1
ATOM 2403 O O . PHE A 1 339 ? 25.788 74.291 51.227 1.00 16.54 339 PHE A O 1
ATOM 2411 N N . LEU A 1 340 ? 26.494 76.124 50.113 1.00 16.37 340 LEU A N 1
ATOM 2412 C CA . LEU A 1 340 ? 26.123 75.600 48.807 1.00 17.81 340 LEU A CA 1
ATOM 2413 C C . LEU A 1 340 ? 27.258 74.901 48.098 1.00 22.36 340 LEU A C 1
ATOM 2414 O O . LEU A 1 340 ? 27.192 74.505 46.912 1.00 18.98 340 LEU A O 1
ATOM 2419 N N . ASN A 1 341 ? 28.326 74.756 48.814 1.00 16.00 341 ASN A N 1
ATOM 2420 C CA . ASN A 1 341 ? 29.455 74.135 48.170 1.00 17.32 341 ASN A CA 1
ATOM 2421 C C . ASN A 1 341 ? 29.745 74.805 46.830 1.00 19.57 341 ASN A C 1
ATOM 2422 O O . ASN A 1 341 ? 30.014 74.136 45.843 1.00 20.69 341 ASN A O 1
ATOM 2427 N N . LEU A 1 342 ? 29.699 76.135 46.803 1.00 14.31 342 LEU A N 1
ATOM 2428 C CA . LEU A 1 342 ? 29.989 76.835 45.581 1.00 19.44 342 LEU A CA 1
ATOM 2429 C C . LEU A 1 342 ? 31.469 76.929 45.346 1.00 30.93 342 LEU A C 1
ATOM 2430 O O . LEU A 1 342 ? 32.147 77.891 45.680 1.00 25.80 342 LEU A O 1
ATOM 2435 N N . THR A 1 343 ? 31.973 75.894 44.746 1.00 30.05 343 THR A N 1
ATOM 2436 C CA . THR A 1 343 ? 33.362 75.845 44.412 1.00 33.22 343 THR A CA 1
ATOM 2437 C C . THR A 1 343 ? 33.766 77.090 43.607 1.00 42.66 343 THR A C 1
ATOM 2438 O O . THR A 1 343 ? 33.101 77.492 42.609 1.00 31.59 343 THR A O 1
ATOM 2442 N N . GLY A 1 344 ? 34.878 77.689 44.063 1.00 24.16 344 GLY A N 1
ATOM 2443 C CA . GLY A 1 344 ? 35.468 78.848 43.406 1.00 22.03 344 GLY A CA 1
ATOM 2444 C C . GLY A 1 344 ? 34.818 80.168 43.739 1.00 15.91 344 GLY A C 1
ATOM 2445 O O . GLY A 1 344 ? 35.243 81.186 43.222 1.00 21.02 344 GLY A O 1
ATOM 2446 N N . LYS A 1 345 ? 33.810 80.160 44.600 1.00 13.68 345 LYS A N 1
ATOM 2447 C CA . LYS A 1 345 ? 33.155 81.401 44.953 1.00 16.65 345 LYS A CA 1
ATOM 2448 C C . LYS A 1 345 ? 33.325 81.813 46.443 1.00 19.09 345 LYS A C 1
ATOM 2449 O O . LYS A 1 345 ? 33.723 81.034 47.299 1.00 19.68 345 LYS A O 1
ATOM 2455 N N . GLY A 1 346 ? 32.931 83.044 46.765 1.00 18.13 346 GLY A N 1
ATOM 2456 C CA . GLY A 1 346 ? 32.921 83.535 48.128 1.00 16.48 346 GLY A CA 1
ATOM 2457 C C . GLY A 1 346 ? 34.268 83.867 48.773 1.00 22.94 346 GLY A C 1
ATOM 2458 O O . GLY A 1 346 ? 34.280 84.362 49.888 1.00 20.50 346 GLY A O 1
ATOM 2459 N N . GLU A 1 347 ? 35.393 83.624 48.097 1.00 19.68 347 GLU A N 1
ATOM 2460 C CA . GLU A 1 347 ? 36.698 83.923 48.672 1.00 18.50 347 GLU A CA 1
ATOM 2461 C C . GLU A 1 347 ? 37.714 84.331 47.638 1.00 28.53 347 GLU A C 1
ATOM 2462 O O . GLU A 1 347 ? 37.812 83.718 46.581 1.00 24.33 347 GLU A O 1
ATOM 2468 N N . ILE A 1 348 ? 38.514 85.330 47.989 1.00 21.63 348 ILE A N 1
ATOM 2469 C CA . ILE A 1 348 ? 39.585 85.768 47.116 1.00 17.01 348 ILE A CA 1
ATOM 2470 C C . ILE A 1 348 ? 40.851 84.957 47.375 1.00 29.50 348 ILE A C 1
ATOM 2471 O O . ILE A 1 348 ? 41.604 85.234 48.314 1.00 31.94 348 ILE A O 1
ATOM 2476 N N . LEU A 1 349 ? 41.055 83.945 46.538 1.00 19.71 349 LEU A N 1
ATOM 2477 C CA . LEU A 1 349 ? 42.188 83.044 46.597 1.00 21.10 349 LEU A CA 1
ATOM 2478 C C . LEU A 1 349 ? 42.572 82.684 45.188 1.00 26.02 349 LEU A C 1
ATOM 2479 O O . LEU A 1 349 ? 41.744 82.691 44.280 1.00 22.07 349 LEU A O 1
ATOM 2484 N N . PRO A 1 350 ? 43.828 82.307 45.024 1.00 26.42 350 PRO A N 1
ATOM 2485 C CA . PRO A 1 350 ? 44.290 81.900 43.720 1.00 24.41 350 PRO A CA 1
ATOM 2486 C C . PRO A 1 350 ? 43.538 80.642 43.352 1.00 26.93 350 PRO A C 1
ATOM 2487 O O . PRO A 1 350 ? 43.349 79.732 44.174 1.00 21.08 350 PRO A O 1
ATOM 2491 N N . GLY A 1 351 ? 43.072 80.597 42.120 1.00 22.80 351 GLY A N 1
ATOM 2492 C CA . GLY A 1 351 ? 42.313 79.433 41.709 1.00 22.01 351 GLY A CA 1
ATOM 2493 C C . GLY A 1 351 ? 40.812 79.695 41.757 1.00 23.46 351 GLY A C 1
ATOM 2494 O O . GLY A 1 351 ? 40.062 79.029 41.052 1.00 24.38 351 GLY A O 1
ATOM 2495 N N . ASN A 1 352 ? 40.380 80.659 42.577 1.00 15.91 352 ASN A N 1
ATOM 2496 C CA . ASN A 1 352 ? 38.972 81.004 42.647 1.00 17.47 352 ASN A CA 1
ATOM 2497 C C . ASN A 1 352 ? 38.545 81.907 41.485 1.00 20.92 352 ASN A C 1
ATOM 2498 O O . ASN A 1 352 ? 39.393 82.460 40.772 1.00 18.76 352 ASN A O 1
ATOM 2503 N N . ASP A 1 353 ? 37.228 82.058 41.279 1.00 17.23 353 ASP A N 1
ATOM 2504 C CA . ASP A 1 353 ? 36.738 82.912 40.198 1.00 17.87 353 ASP A CA 1
ATOM 2505 C C . ASP A 1 353 ? 36.953 84.384 40.538 1.00 19.33 353 ASP A C 1
ATOM 2506 O O . ASP A 1 353 ? 36.820 84.757 41.711 1.00 18.94 353 ASP A O 1
ATOM 2511 N N . ALA A 1 354 ? 37.276 85.198 39.520 1.00 16.30 354 ALA A N 1
ATOM 2512 C CA . ALA A 1 354 ? 37.531 86.603 39.694 1.00 10.43 354 ALA A CA 1
ATOM 2513 C C . ALA A 1 354 ? 36.251 87.399 39.783 1.00 22.59 354 ALA A C 1
ATOM 2514 O O . ALA A 1 354 ? 35.930 88.190 38.912 1.00 21.85 354 ALA A O 1
ATOM 2516 N N . ASP A 1 355 ? 35.505 87.153 40.850 1.00 18.67 355 ASP A N 1
ATOM 2517 C CA . ASP A 1 355 ? 34.284 87.857 41.144 1.00 17.11 355 ASP A CA 1
ATOM 2518 C C . ASP A 1 355 ? 34.649 88.763 42.315 1.00 20.64 355 ASP A C 1
ATOM 2519 O O . ASP A 1 355 ? 34.837 88.288 43.422 1.00 16.98 355 ASP A O 1
ATOM 2524 N N . LEU A 1 356 ? 34.782 90.056 42.057 1.00 20.80 356 LEU A N 1
ATOM 2525 C CA . LEU A 1 356 ? 35.206 91.002 43.065 1.00 21.12 356 LEU A CA 1
ATOM 2526 C C . LEU A 1 356 ? 34.456 92.272 43.039 1.00 24.04 356 LEU A C 1
ATOM 2527 O O . LEU A 1 356 ? 34.002 92.692 41.986 1.00 21.22 356 LEU A O 1
ATOM 2532 N N . LEU A 1 357 ? 34.435 92.883 44.219 1.00 23.86 357 LEU A N 1
ATOM 2533 C CA . LEU A 1 357 ? 33.847 94.178 44.451 1.00 20.79 357 LEU A CA 1
ATOM 2534 C C . LEU A 1 357 ? 34.949 95.165 44.838 1.00 24.68 357 LEU A C 1
ATOM 2535 O O . LEU A 1 357 ? 35.856 94.829 45.587 1.00 18.35 357 LEU A O 1
ATOM 2540 N N . VAL A 1 358 ? 34.855 96.370 44.310 1.00 20.91 358 VAL A N 1
ATOM 2541 C CA . VAL A 1 358 ? 35.736 97.452 44.650 1.00 19.65 358 VAL A CA 1
ATOM 2542 C C . VAL A 1 358 ? 34.838 98.491 45.338 1.00 19.16 358 VAL A C 1
ATOM 2543 O O . VAL A 1 358 ? 33.819 98.923 44.778 1.00 22.81 358 VAL A O 1
ATOM 2547 N N . MET A 1 359 ? 35.190 98.879 46.568 1.00 22.24 359 MET A N 1
ATOM 2548 C CA . MET A 1 359 ? 34.397 99.855 47.292 1.00 22.34 359 MET A CA 1
ATOM 2549 C C . MET A 1 359 ? 35.210 100.981 47.881 1.00 22.86 359 MET A C 1
ATOM 2550 O O . MET A 1 359 ? 36.438 100.913 48.012 1.00 22.68 359 MET A O 1
ATOM 2555 N N . THR A 1 360 ? 34.463 101.996 48.287 1.00 28.21 360 THR A N 1
ATOM 2556 C CA . THR A 1 360 ? 35.039 103.115 48.993 1.00 24.63 360 THR A CA 1
ATOM 2557 C C . THR A 1 360 ? 35.243 102.615 50.407 1.00 32.19 360 THR A C 1
ATOM 2558 O O . THR A 1 360 ? 34.680 101.609 50.829 1.00 40.40 360 THR A O 1
ATOM 2562 N N . PRO A 1 361 ? 36.023 103.335 51.185 1.00 34.06 361 PRO A N 1
ATOM 2563 C CA . PRO A 1 361 ? 36.229 102.905 52.543 1.00 23.40 361 PRO A CA 1
ATOM 2564 C C . PRO A 1 361 ? 34.930 102.854 53.354 1.00 23.45 361 PRO A C 1
ATOM 2565 O O . PRO A 1 361 ? 34.872 102.144 54.357 1.00 31.19 361 PRO A O 1
ATOM 2569 N N . GLU A 1 362 ? 33.925 103.619 52.899 1.00 22.36 362 GLU A N 1
ATOM 2570 C CA . GLU A 1 362 ? 32.602 103.715 53.524 1.00 29.69 362 GLU A CA 1
ATOM 2571 C C . GLU A 1 362 ? 31.707 102.634 52.966 1.00 37.55 362 GLU A C 1
ATOM 2572 O O . GLU A 1 362 ? 30.500 102.641 53.187 1.00 23.15 362 GLU A O 1
ATOM 2578 N N . LEU A 1 363 ? 32.330 101.740 52.223 1.00 26.47 363 LEU A N 1
ATOM 2579 C CA . LEU A 1 363 ? 31.603 100.622 51.677 1.00 25.68 363 LEU A CA 1
ATOM 2580 C C . LEU A 1 363 ? 30.563 100.959 50.631 1.00 30.36 363 LEU A C 1
ATOM 2581 O O . LEU A 1 363 ? 29.472 100.399 50.638 1.00 22.96 363 LEU A O 1
ATOM 2586 N N . ARG A 1 364 ? 30.886 101.863 49.741 1.00 28.57 364 ARG A N 1
ATOM 2587 C CA . ARG A 1 364 ? 29.996 102.172 48.645 1.00 26.35 364 ARG A CA 1
ATOM 2588 C C . ARG A 1 364 ? 30.637 101.480 47.431 1.00 24.64 364 ARG A C 1
ATOM 2589 O O . ARG A 1 364 ? 31.854 101.588 47.219 1.00 25.09 364 ARG A O 1
ATOM 2604 N N . ILE A 1 365 ? 29.844 100.747 46.641 1.00 19.39 365 ILE A N 1
ATOM 2605 C CA . ILE A 1 365 ? 30.401 100.043 45.495 1.00 17.07 365 ILE A CA 1
ATOM 2606 C C . ILE A 1 365 ? 30.778 100.976 44.363 1.00 20.22 365 ILE A C 1
ATOM 2607 O O . ILE A 1 365 ? 29.977 101.805 43.999 1.00 28.11 365 ILE A O 1
ATOM 2612 N N . GLU A 1 366 ? 31.982 100.821 43.832 1.00 21.48 366 GLU A N 1
ATOM 2613 C CA . GLU A 1 366 ? 32.519 101.610 42.731 1.00 17.22 366 GLU A CA 1
ATOM 2614 C C . GLU A 1 366 ? 32.604 100.790 41.444 1.00 28.44 366 GLU A C 1
ATOM 2615 O O . GLU A 1 366 ? 32.128 101.216 40.379 1.00 21.40 366 GLU A O 1
ATOM 2621 N N . GLN A 1 367 ? 33.233 99.596 41.584 1.00 25.01 367 GLN A N 1
ATOM 2622 C CA . GLN A 1 367 ? 33.428 98.623 40.500 1.00 21.60 367 GLN A CA 1
ATOM 2623 C C . GLN A 1 367 ? 33.029 97.216 40.891 1.00 32.29 367 GLN A C 1
ATOM 2624 O O . GLN A 1 367 ? 33.072 96.840 42.054 1.00 24.54 367 GLN A O 1
ATOM 2630 N N . VAL A 1 368 ? 32.644 96.436 39.887 1.00 22.36 368 VAL A N 1
ATOM 2631 C CA . VAL A 1 368 ? 32.277 95.052 40.095 1.00 24.10 368 VAL A CA 1
ATOM 2632 C C . VAL A 1 368 ? 32.854 94.281 38.930 1.00 24.48 368 VAL A C 1
ATOM 2633 O O . VAL A 1 368 ? 32.759 94.733 37.786 1.00 18.79 368 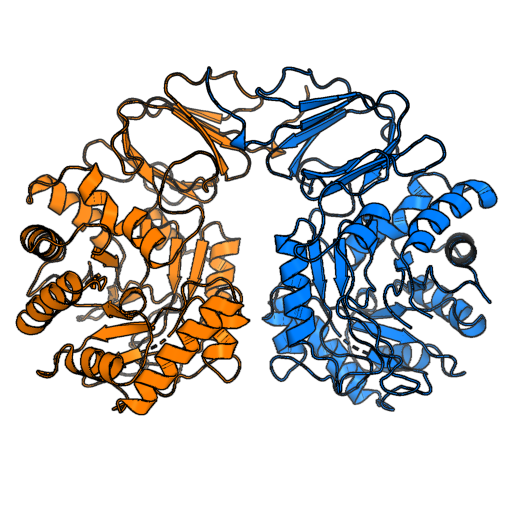VAL A O 1
ATOM 2637 N N . TYR A 1 369 ? 33.450 93.139 39.232 1.00 17.49 369 TYR A N 1
ATOM 2638 C CA . TYR A 1 369 ? 34.036 92.240 38.255 1.00 23.13 369 TYR A CA 1
ATOM 2639 C C . TYR A 1 369 ? 33.347 90.890 38.351 1.00 19.05 369 TYR A C 1
ATOM 2640 O O . TYR A 1 369 ? 33.240 90.317 39.420 1.00 21.78 369 TYR A O 1
ATOM 2649 N N . ALA A 1 370 ? 32.872 90.358 37.264 1.00 16.83 370 ALA A N 1
ATOM 2650 C CA . ALA A 1 370 ? 32.277 89.040 37.363 1.00 17.72 370 ALA A CA 1
ATOM 2651 C C . ALA A 1 370 ? 33.062 88.152 36.424 1.00 18.27 370 ALA A C 1
ATOM 2652 O O . ALA A 1 370 ? 33.277 88.435 35.232 1.00 19.46 370 ALA A O 1
ATOM 2654 N N . ARG A 1 371 ? 33.564 87.093 36.972 1.00 15.80 371 ARG A N 1
ATOM 2655 C CA . ARG A 1 371 ? 34.360 86.244 36.151 1.00 15.88 371 ARG A CA 1
ATOM 2656 C C . ARG A 1 371 ? 35.410 87.062 35.388 1.00 24.99 371 ARG A C 1
ATOM 2657 O O . ARG A 1 371 ? 35.662 86.868 34.205 1.00 22.81 371 ARG A O 1
ATOM 2665 N N . GLY A 1 372 ? 36.033 87.991 36.103 1.00 20.27 372 GLY A N 1
ATOM 2666 C CA . GLY A 1 372 ? 37.112 88.796 35.566 1.00 14.75 372 GLY A CA 1
ATOM 2667 C C . GLY A 1 372 ? 36.717 89.934 34.651 1.00 24.07 372 GLY A C 1
ATOM 2668 O O . GLY A 1 372 ? 37.564 90.678 34.200 1.00 24.01 372 GLY A O 1
ATOM 2669 N N . LYS A 1 373 ? 35.447 90.098 34.375 1.00 22.24 373 LYS A N 1
ATOM 2670 C CA . LYS A 1 373 ? 35.002 91.162 33.498 1.00 22.00 373 LYS A CA 1
ATOM 2671 C C . LYS A 1 373 ? 34.406 92.332 34.275 1.00 22.36 373 LYS A C 1
ATOM 2672 O O . LYS A 1 373 ? 33.612 92.150 35.200 1.00 19.87 373 LYS A O 1
ATOM 2678 N N . LEU A 1 374 ? 34.782 93.537 33.874 1.00 18.79 374 LEU A N 1
ATOM 2679 C CA . LEU A 1 374 ? 34.265 94.746 34.487 1.00 17.63 374 LEU A CA 1
ATOM 2680 C C . LEU A 1 374 ? 32.772 94.922 34.178 1.00 18.23 374 LEU A C 1
ATOM 2681 O O . LEU A 1 374 ? 32.374 95.100 33.029 1.00 25.37 374 LEU A O 1
ATOM 2686 N N . MET A 1 375 ? 31.933 94.885 35.212 1.00 19.38 375 MET A N 1
ATOM 2687 C CA . MET A 1 375 ? 30.498 94.966 35.026 1.00 22.02 375 MET A CA 1
ATOM 2688 C C . MET A 1 375 ? 29.858 96.253 35.454 1.00 23.27 375 MET A C 1
ATOM 2689 O O . MET A 1 375 ? 28.752 96.591 34.975 1.00 23.58 375 MET A O 1
ATOM 2694 N N . VAL A 1 376 ? 30.521 96.897 36.421 1.00 23.06 376 VAL A N 1
ATOM 2695 C CA . VAL A 1 376 ? 30.071 98.143 37.018 1.00 19.78 376 VAL A CA 1
ATOM 2696 C C . VAL A 1 376 ? 31.258 99.047 37.169 1.00 22.48 376 VAL A C 1
ATOM 2697 O O . VAL A 1 376 ? 32.327 98.613 37.560 1.00 22.19 376 VAL A O 1
ATOM 2701 N N . LYS A 1 377 ? 31.045 100.294 36.849 1.00 22.52 377 LYS A N 1
ATOM 2702 C CA . LYS A 1 377 ? 32.072 101.286 36.912 1.00 19.80 377 LYS A CA 1
ATOM 2703 C C . LYS A 1 377 ? 31.446 102.560 37.429 1.00 28.05 377 LYS A C 1
ATOM 2704 O O . LYS A 1 377 ? 30.432 103.014 36.899 1.00 26.71 377 LYS A O 1
ATOM 2710 N N . ASP A 1 378 ? 32.062 103.106 38.474 1.00 25.82 378 ASP A N 1
ATOM 2711 C CA . ASP A 1 378 ? 31.584 104.317 39.101 1.00 27.43 378 ASP A CA 1
ATOM 2712 C C . ASP A 1 378 ? 30.202 104.067 39.625 1.00 31.75 378 ASP A C 1
ATOM 2713 O O . ASP A 1 378 ? 29.325 104.936 39.584 1.00 28.17 378 ASP A O 1
ATOM 2718 N N . GLY A 1 379 ? 30.059 102.823 40.097 1.00 25.18 379 GLY A N 1
ATOM 2719 C CA . GLY A 1 379 ? 28.832 102.334 40.693 1.00 28.65 379 GLY A CA 1
ATOM 2720 C C . GLY A 1 379 ? 27.681 102.092 39.718 1.00 36.91 379 GLY A C 1
ATOM 2721 O O . GLY A 1 379 ? 26.566 101.769 40.151 1.00 27.06 379 GLY A O 1
ATOM 2722 N N . LYS A 1 380 ? 27.947 102.260 38.417 1.00 25.12 380 LYS A N 1
ATOM 2723 C CA . LYS A 1 380 ? 26.937 102.093 37.395 1.00 22.34 380 LYS A CA 1
ATOM 2724 C C . LYS A 1 380 ? 27.316 100.966 36.460 1.00 25.45 380 LYS A C 1
ATOM 2725 O O . LYS A 1 380 ? 28.459 100.834 36.028 1.00 22.09 380 LYS A O 1
ATOM 2731 N N . ALA A 1 381 ? 26.323 100.168 36.113 1.00 26.51 381 ALA A N 1
ATOM 2732 C CA . ALA A 1 381 ? 26.562 99.053 35.214 1.00 22.81 381 ALA A CA 1
ATOM 2733 C C . ALA A 1 381 ? 27.059 99.508 33.866 1.00 26.93 381 ALA A C 1
ATOM 2734 O O . ALA A 1 381 ? 26.508 100.430 33.260 1.00 21.93 381 ALA A O 1
ATOM 2736 N N . CYS A 1 382 ? 28.092 98.810 33.392 1.00 25.45 382 CYS A N 1
ATOM 2737 C CA . CYS A 1 382 ? 28.696 99.078 32.084 1.00 28.71 382 CYS A CA 1
ATOM 2738 C C . CYS A 1 382 ? 28.529 97.884 31.124 1.00 29.42 382 CYS A C 1
ATOM 2739 O O . CYS A 1 382 ? 28.910 97.914 29.968 1.00 29.43 382 CYS A O 1
ATOM 2742 N N . VAL A 1 383 ? 27.898 96.829 31.654 1.00 26.81 383 VAL A N 1
ATOM 2743 C CA . VAL A 1 383 ? 27.515 95.607 30.949 1.00 20.91 383 VAL A CA 1
ATOM 2744 C C . VAL A 1 383 ? 26.046 95.432 31.316 1.00 26.03 383 VAL A C 1
ATOM 2745 O O . VAL A 1 383 ? 25.705 95.369 32.490 1.00 33.01 383 VAL A O 1
ATOM 2749 N N . LYS A 1 384 ? 25.167 95.416 30.321 1.00 23.64 384 LYS A N 1
ATOM 2750 C CA . LYS A 1 384 ? 23.743 95.298 30.572 1.00 20.31 384 LYS A CA 1
ATOM 2751 C C . LYS A 1 384 ? 23.176 94.063 29.863 1.00 32.08 384 LYS A C 1
ATOM 2752 O O . LYS A 1 384 ? 23.715 93.605 28.844 1.00 26.05 384 LYS A O 1
ATOM 2758 N N . GLY A 1 385 ? 22.070 93.536 30.393 1.00 22.56 385 GLY A N 1
ATOM 2759 C CA . GLY A 1 385 ? 21.437 92.378 29.783 1.00 19.25 385 GLY A CA 1
ATOM 2760 C C . GLY A 1 385 ? 20.9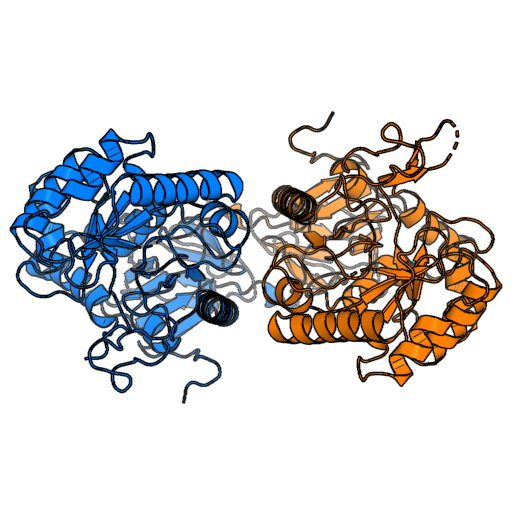76 92.720 28.364 1.00 29.70 385 GLY A C 1
ATOM 2761 O O . GLY A 1 385 ? 20.762 93.883 28.027 1.00 20.86 385 GLY A O 1
ATOM 2762 N N . THR A 1 386 ? 20.824 91.691 27.535 1.00 24.02 386 THR A N 1
ATOM 2763 C CA . THR A 1 386 ? 20.428 91.831 26.126 1.00 23.72 386 THR A CA 1
ATOM 2764 C C . THR A 1 386 ? 19.305 92.820 25.876 1.00 16.65 386 THR A C 1
ATOM 2765 O O . THR A 1 386 ? 19.391 93.610 24.938 1.00 25.75 386 THR A O 1
ATOM 2769 N N . PHE A 1 387 ? 18.246 92.771 26.680 1.00 16.47 387 PHE A N 1
ATOM 2770 C CA . PHE A 1 387 ? 17.129 93.668 26.429 1.00 19.26 387 PHE A CA 1
ATOM 2771 C C . PHE A 1 387 ? 16.984 94.832 27.366 1.00 32.77 387 PHE A C 1
ATOM 2772 O O . PHE A 1 387 ? 15.917 95.457 27.389 1.00 24.55 387 PHE A O 1
ATOM 2780 N N . GLU A 1 388 ? 18.047 95.110 28.129 1.00 24.30 388 GLU A N 1
ATOM 2781 C CA . GLU A 1 388 ? 18.028 96.247 29.031 1.00 30.15 388 GLU A CA 1
ATOM 2782 C C . GLU A 1 388 ? 18.087 97.535 28.184 1.00 51.24 388 GLU A C 1
ATOM 2783 O O . GLU A 1 388 ? 18.660 97.538 27.079 1.00 40.44 388 GLU A O 1
ATOM 2789 N N . THR A 1 389 ? 17.492 98.628 28.695 1.00 60.80 389 THR A N 1
ATOM 2790 C CA . THR A 1 389 ? 17.472 99.914 27.990 1.00 100.00 389 THR A CA 1
ATOM 2791 C C . THR A 1 389 ? 18.665 100.789 28.377 1.00 100.00 389 THR A C 1
ATOM 2792 O O . THR A 1 389 ? 19.546 101.093 27.565 1.00 81.64 389 THR A O 1
ATOM 2796 N N . MET B 1 1 ? 58.606 85.283 46.968 1.00 72.86 1 MET B N 1
ATOM 2797 C CA . MET B 1 1 ? 58.393 84.517 45.743 1.00 73.26 1 MET B CA 1
ATOM 2798 C C . MET B 1 1 ? 56.919 84.298 45.497 1.00 71.40 1 MET B C 1
ATOM 2799 O O . MET B 1 1 ? 56.400 83.277 45.961 1.00 72.39 1 MET B O 1
ATOM 2804 N N . ILE B 1 2 ? 56.278 85.250 44.773 1.00 56.79 2 ILE B N 1
ATOM 2805 C CA . ILE B 1 2 ? 54.842 85.214 44.454 1.00 38.28 2 ILE B CA 1
ATOM 2806 C C . ILE B 1 2 ? 54.443 83.948 43.722 1.00 30.90 2 ILE B C 1
ATOM 2807 O O . ILE B 1 2 ? 55.113 83.523 42.780 1.00 41.43 2 ILE B O 1
ATOM 2812 N N . ASP B 1 3 ? 53.352 83.330 44.159 1.00 32.98 3 ASP B N 1
ATOM 2813 C CA . ASP B 1 3 ? 52.889 82.088 43.534 1.00 31.46 3 ASP B CA 1
ATOM 2814 C C . ASP B 1 3 ? 51.848 82.319 42.423 1.00 32.59 3 ASP B C 1
ATOM 2815 O O . ASP B 1 3 ? 50.717 82.691 42.706 1.00 27.02 3 ASP B O 1
ATOM 2820 N N . TYR B 1 4 ? 52.243 82.066 41.169 1.00 30.64 4 TYR B N 1
ATOM 2821 C CA . TYR B 1 4 ? 51.401 82.243 39.979 1.00 26.32 4 TYR B CA 1
ATOM 2822 C C . TYR B 1 4 ? 50.949 80.884 39.339 1.00 32.61 4 TYR B C 1
ATOM 2823 O O . TYR B 1 4 ? 50.447 80.759 38.210 1.00 28.62 4 TYR B O 1
ATOM 2832 N N . THR B 1 5 ? 51.111 79.801 40.088 1.00 29.01 5 THR B N 1
ATOM 2833 C CA . THR B 1 5 ? 50.764 78.473 39.595 1.00 27.88 5 THR B CA 1
ATOM 2834 C C . THR B 1 5 ? 49.306 78.230 39.248 1.00 33.64 5 THR B C 1
ATOM 2835 O O . THR B 1 5 ? 48.994 77.334 38.452 1.00 29.92 5 THR B O 1
ATOM 2839 N N . ALA B 1 6 ? 48.406 78.968 39.878 1.00 29.32 6 ALA B N 1
ATOM 2840 C CA . ALA B 1 6 ? 46.994 78.793 39.598 1.00 26.69 6 ALA B CA 1
ATOM 2841 C C . ALA B 1 6 ? 46.732 79.016 38.116 1.00 32.86 6 ALA B C 1
ATOM 2842 O O . ALA B 1 6 ? 45.762 78.512 37.570 1.00 35.90 6 ALA B O 1
ATOM 2844 N N . ALA B 1 7 ? 47.611 79.770 37.459 1.00 26.64 7 ALA B N 1
ATOM 2845 C CA . ALA B 1 7 ? 47.418 80.064 36.035 1.00 26.02 7 ALA B CA 1
ATOM 2846 C C . ALA B 1 7 ? 47.686 78.891 35.084 1.00 25.21 7 ALA B C 1
ATOM 2847 O O . ALA B 1 7 ? 47.210 78.847 33.930 1.00 26.87 7 ALA B O 1
ATOM 2849 N N . GLY B 1 8 ? 48.478 77.940 35.568 1.00 23.01 8 GLY B N 1
ATOM 2850 C CA . GLY B 1 8 ? 48.853 76.793 34.765 1.00 21.67 8 GLY B CA 1
ATOM 2851 C C . GLY B 1 8 ? 49.496 77.230 33.461 1.00 27.53 8 GLY B C 1
ATOM 2852 O O . GLY B 1 8 ? 49.178 76.703 32.401 1.00 30.47 8 GLY B O 1
ATOM 2853 N N . PHE B 1 9 ? 50.401 78.205 33.553 1.00 23.29 9 PHE B N 1
ATOM 2854 C CA . PHE B 1 9 ? 51.086 78.718 32.401 1.00 16.95 9 PHE B CA 1
ATOM 2855 C C . PHE B 1 9 ? 51.926 77.645 31.725 1.00 27.54 9 PHE B C 1
ATOM 2856 O O . PHE B 1 9 ? 52.826 77.068 32.336 1.00 29.58 9 PHE B O 1
ATOM 2864 N N . THR B 1 10 ? 51.650 77.381 30.444 1.00 24.47 10 THR B N 1
ATOM 2865 C CA . THR B 1 10 ? 52.410 76.401 29.695 1.00 18.53 10 THR B CA 1
ATOM 2866 C C . THR B 1 10 ? 52.795 76.916 28.328 1.00 22.25 10 THR B C 1
ATOM 2867 O O . THR B 1 10 ? 51.966 77.401 27.585 1.00 24.23 10 THR B O 1
ATOM 2871 N N . LEU B 1 11 ? 54.060 76.795 27.984 1.00 24.20 11 LEU B N 1
ATOM 2872 C CA . LEU B 1 11 ? 54.530 77.287 26.702 1.00 24.95 11 LEU B CA 1
ATOM 2873 C C . LEU B 1 11 ? 55.113 76.183 25.804 1.00 24.90 11 LEU B C 1
ATOM 2874 O O . LEU B 1 11 ? 56.145 75.594 26.099 1.00 25.00 11 LEU B O 1
ATOM 2879 N N . LEU B 1 12 ? 54.422 75.906 24.699 1.00 17.29 12 LEU B N 1
ATOM 2880 C CA . LEU B 1 12 ? 54.835 74.887 23.754 1.00 20.63 12 LEU B CA 1
ATOM 2881 C C . LEU B 1 12 ? 55.637 75.563 22.674 1.00 26.30 12 LEU B C 1
ATOM 2882 O O . LEU B 1 12 ? 55.114 76.329 21.835 1.00 17.21 12 LEU B O 1
ATOM 2887 N N . GLN B 1 13 ? 56.917 75.274 22.724 1.00 22.97 13 GLN B N 1
ATOM 2888 C CA . GLN B 1 13 ? 57.805 75.939 21.832 1.00 23.72 13 GLN B CA 1
ATOM 2889 C C . GLN B 1 13 ? 58.418 75.178 20.718 1.00 17.57 13 GLN B C 1
ATOM 2890 O O . GLN B 1 13 ? 58.873 74.059 20.869 1.00 28.10 13 GLN B O 1
ATOM 2896 N N . GLY B 1 14 ? 58.501 75.892 19.613 1.00 18.13 14 GLY B N 1
ATOM 2897 C CA . GLY B 1 14 ? 59.229 75.418 18.470 1.00 17.49 14 GLY B CA 1
ATOM 2898 C C . GLY B 1 14 ? 58.712 74.305 17.610 1.00 28.65 14 GLY B C 1
ATOM 2899 O O . GLY B 1 14 ? 59.444 73.836 16.733 1.00 23.37 14 GLY B O 1
ATOM 2900 N N . ALA B 1 15 ? 57.470 73.897 17.767 1.00 22.94 15 ALA B N 1
ATOM 2901 C CA . ALA B 1 15 ? 57.008 72.863 16.858 1.00 20.02 15 ALA B CA 1
ATOM 2902 C C . ALA B 1 15 ? 56.532 73.447 15.530 1.00 16.90 15 ALA B C 1
ATOM 2903 O O . ALA B 1 15 ? 56.314 74.650 15.393 1.00 15.87 15 ALA B O 1
ATOM 2905 N N . HIS B 1 16 ? 56.333 72.557 14.569 1.00 17.12 16 HIS B N 1
ATOM 2906 C CA . HIS B 1 16 ? 55.748 72.937 13.298 1.00 16.17 16 HIS B CA 1
ATOM 2907 C C . HIS B 1 16 ? 54.247 72.824 13.566 1.00 23.26 16 HIS B C 1
ATOM 2908 O O . HIS B 1 16 ? 53.774 71.727 13.825 1.00 19.63 16 HIS B O 1
ATOM 2915 N N . LEU B 1 17 ? 53.539 73.951 13.545 1.00 16.18 17 LEU B N 1
ATOM 2916 C CA . LEU B 1 17 ? 52.121 74.066 13.857 1.00 19.97 17 LEU B CA 1
ATOM 2917 C C . LEU B 1 17 ? 51.146 73.859 12.699 1.00 22.33 17 LEU B C 1
ATOM 2918 O O . LEU B 1 17 ? 51.287 74.463 11.654 1.00 16.16 17 LEU B O 1
ATOM 2923 N N . TYR B 1 18 ? 50.127 72.996 12.899 1.00 15.68 18 TYR B N 1
ATOM 2924 C CA . TYR B 1 18 ? 49.037 72.737 11.947 1.00 15.78 18 TYR B CA 1
ATOM 2925 C C . TYR B 1 18 ? 47.817 73.098 12.762 1.00 22.94 18 TYR B C 1
ATOM 2926 O O . TYR B 1 18 ? 47.498 72.412 13.717 1.00 19.18 18 TYR B O 1
ATOM 2935 N N . ALA B 1 19 ? 47.211 74.244 12.452 1.00 17.43 19 ALA B N 1
ATOM 2936 C CA . ALA B 1 19 ? 46.135 74.784 13.250 1.00 17.29 19 ALA B CA 1
ATOM 2937 C C . ALA B 1 19 ? 44.695 74.387 13.060 1.00 15.21 19 ALA B C 1
ATOM 2938 O O . ALA B 1 19 ? 43.908 74.937 13.823 1.00 19.95 19 ALA B O 1
ATOM 2940 N N . PRO B 1 20 ? 44.282 73.527 12.126 1.00 15.38 20 PRO B N 1
ATOM 2941 C CA . PRO B 1 20 ? 45.050 72.692 11.220 1.00 13.83 20 PRO B CA 1
ATOM 2942 C C . PRO B 1 20 ? 45.784 73.369 10.094 1.00 22.79 20 PRO B C 1
ATOM 2943 O O . PRO B 1 20 ? 46.597 72.714 9.446 1.00 19.24 20 PRO B O 1
ATOM 2947 N N . GLU B 1 21 ? 45.472 74.640 9.847 1.00 20.75 21 GLU B N 1
ATOM 2948 C CA . GLU B 1 21 ? 46.148 75.374 8.794 1.00 16.34 21 GLU B CA 1
ATOM 2949 C C . GLU B 1 21 ? 47.658 75.340 9.070 1.00 18.43 21 GLU B C 1
ATOM 2950 O O . GLU B 1 21 ? 48.074 75.536 10.206 1.00 17.22 21 GLU B O 1
ATOM 2956 N N . ASP B 1 22 ? 48.468 75.091 8.037 1.00 19.85 22 ASP B N 1
ATOM 2957 C CA . ASP B 1 22 ? 49.895 75.063 8.202 1.00 16.24 22 ASP B CA 1
ATOM 2958 C C . ASP B 1 22 ? 50.403 76.447 8.599 1.00 24.44 22 ASP B C 1
ATOM 2959 O O . ASP B 1 22 ? 50.172 77.407 7.872 1.00 23.11 22 ASP B O 1
ATOM 2964 N N . ARG B 1 23 ? 51.093 76.572 9.734 1.00 16.96 23 ARG B N 1
ATOM 2965 C CA . ARG B 1 23 ? 51.617 77.862 10.135 1.00 15.54 23 ARG B CA 1
ATOM 2966 C C . ARG B 1 23 ? 53.124 77.830 10.248 1.00 17.86 23 ARG B C 1
ATOM 2967 O O . ARG B 1 23 ? 53.684 78.795 10.752 1.00 20.18 23 ARG B O 1
ATOM 2975 N N . GLY B 1 24 ? 53.762 76.733 9.833 1.00 17.62 24 GLY B N 1
ATOM 2976 C CA . GLY B 1 24 ? 55.214 76.646 9.976 1.00 18.55 24 GLY B CA 1
ATOM 2977 C C . GLY B 1 24 ? 55.580 76.565 11.456 1.00 23.54 24 GLY B C 1
ATOM 2978 O O . GLY B 1 24 ? 54.755 76.226 12.285 1.00 17.54 24 GLY B O 1
ATOM 2979 N N . ILE B 1 25 ? 56.813 76.880 11.819 1.00 13.84 25 ILE B N 1
ATOM 2980 C CA . ILE B 1 25 ? 57.207 76.831 13.205 1.00 15.16 25 ILE B CA 1
ATOM 2981 C C . ILE B 1 25 ? 56.560 77.960 13.946 1.00 25.87 25 ILE B C 1
ATOM 2982 O O . ILE B 1 25 ? 56.697 79.105 13.540 1.00 25.53 25 ILE B O 1
ATOM 2987 N N . CYS B 1 26 ? 55.882 77.655 15.044 1.00 16.31 26 CYS B N 1
ATOM 2988 C CA . CYS B 1 26 ? 55.216 78.712 15.747 1.00 16.83 26 CYS B CA 1
ATOM 2989 C C . CYS B 1 26 ? 54.955 78.219 17.144 1.00 24.29 26 CYS B C 1
ATOM 2990 O O . CYS B 1 26 ? 54.767 77.035 17.296 1.00 19.68 26 CYS B O 1
ATOM 2993 N N . ASP B 1 27 ? 54.971 79.098 18.139 1.00 21.21 27 ASP B N 1
ATOM 2994 C CA . ASP B 1 27 ? 54.762 78.750 19.540 1.00 22.05 27 ASP B CA 1
ATOM 2995 C C . ASP B 1 27 ? 53.304 78.935 19.919 1.00 34.24 27 ASP B C 1
ATOM 2996 O O . ASP B 1 27 ? 52.567 79.641 19.231 1.00 25.09 27 ASP B O 1
ATOM 3001 N N . VAL B 1 28 ? 52.914 78.295 21.021 1.00 19.38 28 VAL B N 1
ATOM 3002 C CA . VAL B 1 28 ? 51.559 78.404 21.530 1.00 15.06 28 VAL B CA 1
ATOM 3003 C C . VAL B 1 28 ? 51.661 78.543 23.032 1.00 24.59 28 VAL B C 1
ATOM 3004 O O . VAL B 1 28 ? 52.307 77.717 23.677 1.00 19.66 28 VAL B O 1
ATOM 3008 N N . LEU B 1 29 ? 51.044 79.588 23.586 1.00 21.20 29 LEU B N 1
ATOM 3009 C CA . LEU B 1 29 ? 51.045 79.832 25.032 1.00 19.96 29 LEU B CA 1
ATOM 3010 C C . LEU B 1 29 ? 49.664 79.533 25.604 1.00 20.72 29 LEU B C 1
ATOM 3011 O O . LEU B 1 29 ? 48.635 79.916 25.027 1.00 19.18 29 LEU B O 1
ATOM 3016 N N . VAL B 1 30 ? 49.657 78.827 26.730 1.00 21.11 30 VAL B N 1
ATOM 3017 C CA . VAL B 1 30 ? 48.428 78.410 27.373 1.00 20.18 30 VAL B CA 1
ATOM 3018 C C . VAL B 1 30 ? 48.319 78.844 28.812 1.00 22.86 30 VAL B C 1
ATOM 3019 O O . VAL B 1 30 ? 49.267 78.751 29.569 1.00 22.08 30 VAL B O 1
ATOM 3023 N N . ALA B 1 31 ? 47.128 79.277 29.185 1.00 20.46 31 ALA B N 1
ATOM 3024 C CA . ALA B 1 31 ? 46.847 79.646 30.547 1.00 17.63 31 ALA B CA 1
ATOM 3025 C C . ALA B 1 31 ? 45.440 79.202 30.830 1.00 23.04 31 ALA B C 1
ATOM 3026 O O . ALA B 1 31 ? 44.547 79.355 30.006 1.00 22.04 31 ALA B O 1
ATOM 3028 N N . ASN B 1 32 ? 45.274 78.635 32.007 1.00 23.26 32 ASN B N 1
ATOM 3029 C CA . ASN B 1 32 ? 43.985 78.179 32.444 1.00 23.58 32 ASN B CA 1
ATOM 3030 C C . ASN B 1 32 ? 43.256 77.344 31.399 1.00 30.83 32 ASN B C 1
ATOM 3031 O O . ASN B 1 32 ? 42.060 77.521 31.188 1.00 24.34 32 ASN B O 1
ATOM 3036 N N . GLY B 1 33 ? 43.937 76.422 30.753 1.00 21.59 33 GLY B N 1
ATOM 3037 C CA . GLY B 1 33 ? 43.201 75.584 29.808 1.00 24.17 33 GLY B CA 1
ATOM 3038 C C . GLY B 1 33 ? 42.820 76.224 28.487 1.00 19.04 33 GLY B C 1
ATOM 3039 O O . GLY B 1 33 ? 42.226 75.546 27.613 1.00 19.97 33 GLY B O 1
ATOM 3040 N N . LYS B 1 34 ? 43.209 77.497 28.341 1.00 17.66 34 LYS B N 1
ATOM 3041 C CA . LYS B 1 34 ? 42.953 78.266 27.120 1.00 15.96 34 LYS B CA 1
ATOM 3042 C C . LYS B 1 34 ? 44.230 78.575 26.362 1.00 19.16 34 LYS B C 1
ATOM 3043 O O . LYS B 1 34 ? 45.276 78.737 26.971 1.00 19.52 34 LYS B O 1
ATOM 3049 N N . ILE B 1 35 ? 44.117 78.713 25.043 1.00 17.45 35 ILE B N 1
ATOM 3050 C CA . ILE B 1 35 ? 45.242 79.123 24.225 1.00 19.39 35 ILE B CA 1
ATOM 3051 C C . ILE B 1 35 ? 45.232 80.644 24.350 1.00 22.42 35 ILE B C 1
ATOM 3052 O O . ILE B 1 35 ? 44.242 81.252 23.988 1.00 16.29 35 ILE B O 1
ATOM 3057 N N . ILE B 1 36 ? 46.289 81.263 24.886 1.00 18.84 36 ILE B N 1
ATOM 3058 C CA . ILE B 1 36 ? 46.296 82.711 25.051 1.00 18.52 36 ILE B CA 1
ATOM 3059 C C . ILE B 1 36 ? 47.120 83.502 24.056 1.00 22.37 36 ILE B C 1
ATOM 3060 O O . ILE B 1 36 ? 46.983 84.715 24.015 1.00 26.29 36 ILE B O 1
ATOM 3065 N N . ALA B 1 37 ? 47.941 82.803 23.251 1.00 18.52 37 ALA B N 1
ATOM 3066 C CA . ALA B 1 37 ? 48.774 83.426 22.228 1.00 22.99 37 ALA B CA 1
ATOM 3067 C C . ALA B 1 37 ? 49.296 82.371 21.285 1.00 21.76 37 ALA B C 1
ATOM 3068 O O . ALA B 1 37 ? 49.636 81.266 21.708 1.00 20.56 37 ALA B O 1
ATOM 3070 N N . VAL B 1 38 ? 49.354 82.732 20.016 1.00 16.93 38 VAL B N 1
ATOM 3071 C CA . VAL B 1 38 ? 49.856 81.855 18.969 1.00 17.58 38 VAL B CA 1
ATOM 3072 C C . VAL B 1 38 ? 50.776 82.710 18.114 1.00 32.24 38 VAL B C 1
ATOM 3073 O O . VAL B 1 38 ? 50.303 83.585 17.423 1.00 23.42 38 VAL B O 1
ATOM 3077 N N . ALA B 1 39 ? 52.094 82.492 18.213 1.00 23.96 39 ALA B N 1
ATOM 3078 C CA . ALA B 1 39 ? 53.061 83.289 17.479 1.00 20.37 39 ALA B CA 1
ATOM 3079 C C . ALA B 1 39 ? 54.404 82.618 17.524 1.00 21.73 39 ALA B C 1
ATOM 3080 O O . ALA B 1 39 ? 54.667 81.771 18.368 1.00 26.15 39 ALA B O 1
ATOM 3082 N N . SER B 1 40 ? 55.255 83.037 16.612 1.00 26.26 40 SER B N 1
ATOM 3083 C CA . SER B 1 40 ? 56.619 82.565 16.555 1.00 24.86 40 SER B CA 1
ATOM 3084 C C . SER B 1 40 ? 57.397 83.314 17.608 1.00 22.29 40 SER B C 1
ATOM 3085 O O . SER B 1 40 ? 57.122 84.487 17.823 1.00 29.57 40 SER B O 1
ATOM 3090 N N . ASN B 1 41 ? 58.374 82.650 18.219 1.00 26.57 41 ASN B N 1
ATOM 3091 C CA . ASN B 1 41 ? 59.260 83.259 19.191 1.00 28.24 41 ASN B CA 1
ATOM 3092 C C . ASN B 1 41 ? 58.647 83.917 20.393 1.00 37.28 41 ASN B C 1
ATOM 3093 O O . ASN B 1 41 ? 59.033 85.039 20.747 1.00 30.50 41 ASN B O 1
ATOM 3098 N N . ILE B 1 42 ? 57.714 83.218 21.040 1.00 22.32 42 ILE B N 1
ATOM 3099 C CA . ILE B 1 42 ? 57.149 83.800 22.232 1.00 19.55 42 ILE B CA 1
ATOM 3100 C C . ILE B 1 42 ? 58.252 83.744 23.296 1.00 28.15 42 ILE B C 1
ATOM 3101 O O . ILE B 1 42 ? 58.897 82.722 23.466 1.00 25.73 42 ILE B O 1
ATOM 3106 N N . PRO B 1 43 ? 58.511 84.838 23.998 1.00 32.22 43 PRO B N 1
ATOM 3107 C CA . PRO B 1 43 ? 59.543 84.830 25.024 1.00 35.34 43 PRO B CA 1
ATOM 3108 C C . PRO B 1 43 ? 59.255 83.820 26.135 1.00 22.12 43 PRO B C 1
ATOM 3109 O O . PRO B 1 43 ? 58.171 83.811 26.682 1.00 33.01 43 PRO B O 1
ATOM 3113 N N . SER B 1 44 ? 60.236 82.983 26.478 1.00 27.22 44 SER B N 1
ATOM 3114 C CA . SER B 1 44 ? 60.112 81.966 27.544 1.00 30.56 44 SER B CA 1
ATOM 3115 C C . SER B 1 44 ? 59.757 82.553 28.915 1.00 46.74 44 SER B C 1
ATOM 3116 O O . SER B 1 44 ? 59.196 81.886 29.791 1.00 60.50 44 SER B O 1
ATOM 3119 N N . ASP B 1 45 ? 60.128 83.813 29.091 1.00 48.08 45 ASP B N 1
ATOM 3120 C CA . ASP B 1 45 ? 59.930 84.547 30.322 1.00 43.63 45 ASP B CA 1
ATOM 3121 C C . ASP B 1 45 ? 58.699 85.438 30.285 1.00 36.16 45 ASP B C 1
ATOM 3122 O O . ASP B 1 45 ? 58.412 86.162 31.225 1.00 29.72 45 ASP B O 1
ATOM 3127 N N . ILE B 1 46 ? 57.958 85.384 29.185 1.00 37.47 46 ILE B N 1
ATOM 3128 C CA . ILE B 1 46 ? 56.789 86.230 29.036 1.00 35.88 46 ILE B CA 1
ATOM 3129 C C . ILE B 1 46 ? 55.826 86.195 30.225 1.00 28.58 46 ILE B C 1
ATOM 3130 O O . ILE B 1 46 ? 55.241 87.215 30.608 1.00 27.75 46 ILE B O 1
ATOM 3135 N N . VAL B 1 47 ? 55.698 85.004 30.822 1.00 29.22 47 VAL B N 1
ATOM 3136 C CA . VAL B 1 47 ? 54.848 84.804 31.984 1.00 31.58 47 VAL B CA 1
ATOM 3137 C C . VAL B 1 47 ? 55.596 84.045 33.058 1.00 38.60 47 VAL B C 1
ATOM 3138 O O . VAL B 1 47 ? 56.446 83.203 32.783 1.00 29.20 47 VAL B O 1
ATOM 3142 N N . PRO B 1 48 ? 55.244 84.336 34.297 1.00 38.11 48 PRO B N 1
ATOM 3143 C CA . PRO B 1 48 ? 55.845 83.673 35.445 1.00 26.30 48 PRO B CA 1
ATOM 3144 C C . PRO B 1 48 ? 55.467 82.176 35.589 1.00 36.41 48 PRO B C 1
ATOM 3145 O O . PRO B 1 48 ? 54.528 81.703 34.959 1.00 39.44 48 PRO B O 1
ATOM 3149 N N . ASN B 1 49 ? 56.166 81.421 36.468 1.00 48.67 49 ASN B N 1
ATOM 3150 C CA . ASN B 1 49 ? 55.883 79.986 36.727 1.00 50.89 49 ASN B CA 1
ATOM 3151 C C . ASN B 1 49 ? 55.390 79.264 35.452 1.00 51.70 49 ASN B C 1
ATOM 3152 O O . ASN B 1 49 ? 54.366 78.552 35.473 1.00 45.87 49 ASN B O 1
ATOM 3157 N N . CYS B 1 50 ? 56.113 79.464 34.349 1.00 45.14 50 CYS B N 1
ATOM 3158 C CA . CYS B 1 50 ? 55.738 78.895 33.069 1.00 37.79 50 CYS B CA 1
ATOM 3159 C C . CYS B 1 50 ? 56.422 77.604 32.741 1.00 40.64 50 CYS B C 1
ATOM 3160 O O . CYS B 1 50 ? 57.649 77.536 32.698 1.00 45.30 50 CYS B O 1
ATOM 3163 N N . THR B 1 51 ? 55.621 76.581 32.437 1.00 28.02 51 THR B N 1
ATOM 3164 C CA . THR B 1 51 ? 56.190 75.313 32.041 1.00 22.02 51 THR B CA 1
ATOM 3165 C C . THR B 1 51 ? 56.493 75.357 30.552 1.00 40.81 51 THR B C 1
ATOM 3166 O O . THR B 1 51 ? 55.602 75.270 29.698 1.00 32.69 51 THR B O 1
ATOM 3170 N N . VAL B 1 52 ? 57.774 75.520 30.253 1.00 31.45 52 VAL B N 1
ATOM 3171 C CA . VAL B 1 52 ? 58.231 75.577 28.884 1.00 28.53 52 VAL B CA 1
ATOM 3172 C C . VAL B 1 52 ? 58.563 74.195 28.329 1.00 26.07 52 VAL B C 1
ATOM 3173 O O . VAL B 1 52 ? 59.353 73.459 28.898 1.00 25.25 52 VAL B O 1
ATOM 3177 N N . VAL B 1 53 ? 57.946 73.850 27.208 1.00 23.06 53 VAL B N 1
ATOM 3178 C CA . VAL B 1 53 ? 58.161 72.567 26.556 1.00 20.27 53 VAL B CA 1
ATOM 3179 C C . VAL B 1 53 ? 58.798 72.758 25.170 1.00 31.57 53 VAL B C 1
ATOM 3180 O O . VAL B 1 53 ? 58.359 73.512 24.280 1.00 25.88 53 VAL B O 1
ATOM 3184 N N . ASP B 1 54 ? 59.890 72.050 24.991 1.00 28.02 54 ASP B N 1
ATOM 3185 C CA . ASP B 1 54 ? 60.618 72.140 23.756 1.00 27.35 54 ASP B CA 1
ATOM 3186 C C . ASP B 1 54 ? 60.092 71.147 22.766 1.00 22.53 54 ASP B C 1
ATOM 3187 O O . ASP B 1 54 ? 60.337 69.965 22.899 1.00 25.70 54 ASP B O 1
ATOM 3192 N N . LEU B 1 55 ? 59.363 71.645 21.777 1.00 21.79 55 LEU B N 1
ATOM 3193 C CA . LEU B 1 55 ? 58.792 70.786 20.774 1.00 14.63 55 LEU B CA 1
ATOM 3194 C C . LEU B 1 55 ? 59.537 70.890 19.460 1.00 20.44 55 LEU B C 1
ATOM 3195 O O . LEU B 1 55 ? 59.053 70.528 18.384 1.00 19.83 55 LEU B O 1
ATOM 3200 N N . SER B 1 56 ? 60.758 71.348 19.529 1.00 19.50 56 SER B N 1
ATOM 3201 C CA . SER B 1 56 ? 61.486 71.389 18.279 1.00 19.94 56 SER B CA 1
ATOM 3202 C C . SER B 1 56 ? 61.552 70.010 17.647 1.00 17.33 56 SER B C 1
ATOM 3203 O O . SER B 1 56 ? 61.689 68.980 18.315 1.00 20.83 56 SER B O 1
ATOM 3206 N N . GLY B 1 57 ? 61.421 70.007 16.332 1.00 16.80 57 GLY B N 1
ATOM 3207 C CA . GLY B 1 57 ? 61.457 68.764 15.572 1.00 20.54 57 GLY B CA 1
ATOM 3208 C C . GLY B 1 57 ? 60.113 68.048 15.564 1.00 30.46 57 GLY B C 1
ATOM 3209 O O . GLY B 1 57 ? 59.931 67.076 14.823 1.00 28.48 57 GLY B O 1
ATOM 3210 N N . GLN B 1 58 ? 59.163 68.541 16.375 1.00 29.74 58 GLN B N 1
ATOM 3211 C CA . GLN B 1 58 ? 57.852 67.910 16.439 1.00 28.73 58 GLN B CA 1
ATOM 3212 C C . GLN B 1 58 ? 56.740 68.669 15.736 1.00 26.02 58 GLN B C 1
ATOM 3213 O O . GLN B 1 58 ? 56.915 69.799 15.277 1.00 21.05 58 GLN B O 1
ATOM 3219 N N . ILE B 1 59 ? 55.569 68.017 15.704 1.00 21.89 59 ILE B N 1
ATOM 3220 C CA . ILE B 1 59 ? 54.359 68.559 15.101 1.00 19.25 59 ILE B CA 1
ATOM 3221 C C . ILE B 1 59 ? 53.348 68.861 16.203 1.00 22.19 59 ILE B C 1
ATOM 3222 O O . ILE B 1 59 ? 53.242 68.086 17.154 1.00 19.45 59 ILE B O 1
ATOM 3227 N N . LEU B 1 60 ? 52.634 69.987 16.077 1.00 16.08 60 LEU B N 1
ATOM 3228 C CA . LEU B 1 60 ? 51.622 70.429 17.043 1.00 14.70 60 LEU B CA 1
ATOM 3229 C C . LEU B 1 60 ? 50.335 70.664 16.306 1.00 19.60 60 LEU B C 1
ATOM 3230 O O . LEU B 1 60 ? 50.318 71.370 15.300 1.00 17.97 60 LEU B O 1
ATOM 3235 N N . CYS B 1 61 ? 49.269 70.028 16.770 1.00 17.32 61 CYS B N 1
ATOM 3236 C CA . CYS B 1 61 ? 48.002 70.165 16.078 1.00 16.07 61 CYS B CA 1
ATOM 3237 C C . CYS B 1 61 ? 46.813 70.098 17.036 1.00 21.41 61 CYS B C 1
ATOM 3238 O O . CYS B 1 61 ? 46.949 69.814 18.221 1.00 17.67 61 CYS B O 1
ATOM 3241 N N . PRO B 1 62 ? 45.609 70.395 16.516 1.00 19.10 62 PRO B N 1
ATOM 3242 C CA . PRO B 1 62 ? 44.478 70.354 17.402 1.00 14.20 62 PRO B CA 1
ATOM 3243 C C . PRO B 1 62 ? 44.148 68.906 17.818 1.00 19.51 62 PRO B C 1
ATOM 3244 O O . PRO B 1 62 ? 44.322 67.970 17.036 1.00 16.13 62 PRO B O 1
ATOM 3248 N N . GLY B 1 63 ? 43.598 68.725 19.021 1.00 15.70 63 GLY B N 1
ATOM 3249 C CA . GLY B 1 63 ? 43.169 67.383 19.450 1.00 13.77 63 GLY B CA 1
ATOM 3250 C C . GLY B 1 63 ? 41.985 66.899 18.586 1.00 18.52 63 GLY B C 1
ATOM 3251 O O . GLY B 1 63 ? 41.214 67.673 18.033 1.00 16.08 63 GLY B O 1
ATOM 3252 N N . PHE B 1 64 ? 41.841 65.605 18.392 1.00 13.67 64 PHE B N 1
ATOM 3253 C CA . PHE B 1 64 ? 40.767 65.118 17.567 1.00 12.16 64 PHE B CA 1
ATOM 3254 C C . PHE B 1 64 ? 39.425 65.167 18.282 1.00 18.14 64 PHE B C 1
ATOM 3255 O O . PHE B 1 64 ? 39.326 65.029 19.503 1.00 12.89 64 PHE B O 1
ATOM 3263 N N . ILE B 1 65 ? 38.410 65.332 17.444 1.00 14.54 65 ILE B N 1
ATOM 3264 C CA . ILE B 1 65 ? 37.021 65.354 17.848 1.00 17.11 65 ILE B CA 1
ATOM 3265 C C . ILE B 1 65 ? 36.321 64.112 17.231 1.00 21.79 65 ILE B C 1
ATOM 3266 O O . ILE B 1 65 ? 36.097 64.036 15.999 1.00 16.18 65 ILE B O 1
ATOM 3271 N N . ASP B 1 66 ? 35.988 63.109 18.067 1.00 15.91 66 ASP B N 1
ATOM 3272 C CA . ASP B 1 66 ? 35.355 61.891 17.558 1.00 10.67 66 ASP B CA 1
ATOM 3273 C C . ASP B 1 66 ? 33.866 61.974 17.833 1.00 17.74 66 ASP B C 1
ATOM 3274 O O . ASP B 1 66 ? 33.415 61.832 18.960 1.00 11.73 66 ASP B O 1
ATOM 3279 N N . GLN B 1 67 ? 33.104 62.243 16.796 1.00 14.93 67 GLN B N 1
ATOM 3280 C CA . GLN B 1 67 ? 31.699 62.424 17.014 1.00 15.34 67 GLN B CA 1
ATOM 3281 C C . GLN B 1 67 ? 30.872 61.155 17.045 1.00 15.61 67 GLN B C 1
ATOM 3282 O O . GLN B 1 67 ? 29.645 61.246 17.032 1.00 15.01 67 GLN B O 1
ATOM 3288 N N . HIS B 1 68 ? 31.491 59.985 17.105 1.00 13.86 68 HIS B N 1
ATOM 3289 C CA . HIS B 1 68 ? 30.637 58.809 17.137 1.00 11.43 68 HIS B CA 1
ATOM 3290 C C . HIS B 1 68 ? 31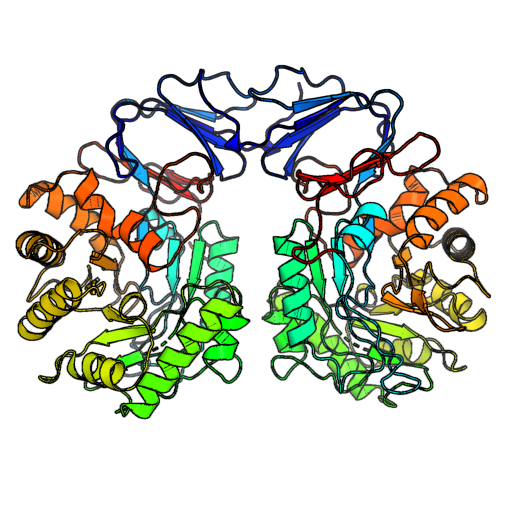.212 57.728 18.052 1.00 17.57 68 HIS B C 1
ATOM 3291 O O . HIS B 1 68 ? 31.905 56.824 17.595 1.00 16.69 68 HIS B O 1
ATOM 3298 N N . VAL B 1 69 ? 30.964 57.829 19.355 1.00 11.70 69 VAL B N 1
ATOM 3299 C CA . VAL B 1 69 ? 31.542 56.830 20.259 1.00 10.73 69 VAL B CA 1
ATOM 3300 C C . VAL B 1 69 ? 30.513 56.244 21.212 1.00 19.01 69 VAL B C 1
ATOM 3301 O O . VAL B 1 69 ? 29.701 56.990 21.782 1.00 11.95 69 VAL B O 1
ATOM 3305 N N . HIS B 1 70 ? 30.568 54.917 21.414 1.00 12.45 70 HIS B N 1
ATOM 3306 C CA . HIS B 1 70 ? 29.628 54.283 22.335 1.00 14.33 70 HIS B CA 1
ATOM 3307 C C . HIS B 1 70 ? 30.211 54.285 23.746 1.00 16.65 70 HIS B C 1
ATOM 3308 O O . HIS B 1 70 ? 30.634 53.264 24.283 1.00 17.50 70 HIS B O 1
ATOM 3315 N N . LEU B 1 71 ? 30.240 55.491 24.332 1.00 13.98 71 LEU B N 1
ATOM 3316 C CA . LEU B 1 71 ? 30.816 55.745 25.636 1.00 14.72 71 LEU B CA 1
ATOM 3317 C C . LEU B 1 71 ? 30.449 54.765 26.736 1.00 11.73 71 LEU B C 1
ATOM 3318 O O . LEU B 1 71 ? 31.320 54.435 27.528 1.00 15.39 71 LEU B O 1
ATOM 3323 N N . ILE B 1 72 ? 29.162 54.394 26.859 1.00 9.67 72 ILE B N 1
ATOM 3324 C CA . ILE B 1 72 ? 28.792 53.494 27.942 1.00 10.66 72 ILE B CA 1
ATOM 3325 C C . ILE B 1 72 ? 28.883 52.021 27.565 1.00 18.33 72 ILE B C 1
ATOM 3326 O O . ILE B 1 72 ? 28.675 51.128 28.406 1.00 16.64 72 ILE B O 1
ATOM 3331 N N . GLY B 1 73 ? 29.193 51.817 26.290 1.00 9.25 73 GLY B N 1
ATOM 3332 C CA . GLY B 1 73 ? 29.272 50.495 25.683 1.00 13.30 73 GLY B CA 1
ATOM 3333 C C . GLY B 1 73 ? 28.105 50.364 24.706 1.00 17.80 73 GLY B C 1
ATOM 3334 O O . GLY B 1 73 ? 27.170 51.184 24.725 1.00 15.37 73 GLY B O 1
ATOM 3335 N N . GLY B 1 74 ? 28.161 49.353 23.825 1.00 15.68 74 GLY B N 1
ATOM 3336 C CA . GLY B 1 74 ? 27.118 49.137 22.829 1.00 12.74 74 GLY B CA 1
ATOM 3337 C C . GLY B 1 74 ? 26.967 47.645 22.606 1.00 15.94 74 GLY B C 1
ATOM 3338 O O . GLY B 1 74 ? 27.012 46.866 23.540 1.00 17.55 74 GLY B O 1
ATOM 3339 N N . GLY B 1 75 ? 26.840 47.231 21.361 1.00 13.17 75 GLY B N 1
ATOM 3340 C CA . GLY B 1 75 ? 26.703 45.824 21.061 1.00 10.82 75 GLY B CA 1
ATOM 3341 C C . GLY B 1 75 ? 25.378 45.291 21.622 1.00 18.09 75 GLY B C 1
ATOM 3342 O O . GLY B 1 75 ? 24.405 46.009 21.831 1.00 16.48 75 GLY B O 1
ATOM 3343 N N . GLY B 1 76 ? 25.331 44.008 21.850 1.00 15.15 76 GLY B N 1
ATOM 3344 C CA . GLY B 1 76 ? 24.130 43.396 22.376 1.00 12.24 76 GLY B CA 1
ATOM 3345 C C . GLY B 1 76 ? 23.299 42.717 21.286 1.00 14.17 76 GLY B C 1
ATOM 3346 O O . GLY B 1 76 ? 22.254 42.166 21.595 1.00 18.40 76 GLY B O 1
ATOM 3347 N N . GLU B 1 77 ? 23.736 42.774 20.013 1.00 14.96 77 GLU B N 1
ATOM 3348 C CA . GLU B 1 77 ? 22.967 42.202 18.891 1.00 13.44 77 GLU B CA 1
ATOM 3349 C C . GLU B 1 77 ? 22.963 40.707 18.761 1.00 17.32 77 GLU B C 1
ATOM 3350 O O . GLU B 1 77 ? 22.206 40.123 17.964 1.00 16.22 77 GLU B O 1
ATOM 3356 N N . ALA B 1 78 ? 23.798 40.088 19.575 1.00 19.63 78 ALA B N 1
ATOM 3357 C CA . ALA B 1 78 ? 23.871 38.641 19.622 1.00 17.37 78 ALA B CA 1
ATOM 3358 C C . ALA B 1 78 ? 23.731 38.153 21.062 1.00 15.39 78 ALA B C 1
ATOM 3359 O O . ALA B 1 78 ? 24.414 37.243 21.562 1.00 14.22 78 ALA B O 1
ATOM 3361 N N . GLY B 1 79 ? 22.789 38.788 21.739 1.00 15.77 79 GLY B N 1
ATOM 3362 C CA . GLY B 1 79 ? 22.516 38.437 23.122 1.00 15.96 79 GLY B CA 1
ATOM 3363 C C . GLY B 1 79 ? 23.326 39.287 24.034 1.00 17.91 79 GLY B C 1
ATOM 3364 O O . GLY B 1 79 ? 24.197 40.037 23.576 1.00 14.75 79 GLY B O 1
ATOM 3365 N N . PRO B 1 80 ? 23.023 39.147 25.315 1.00 15.08 80 PRO B N 1
ATOM 3366 C CA . PRO B 1 80 ? 23.615 39.952 26.354 1.00 9.58 80 PRO B CA 1
ATOM 3367 C C . PRO B 1 80 ? 25.114 39.813 26.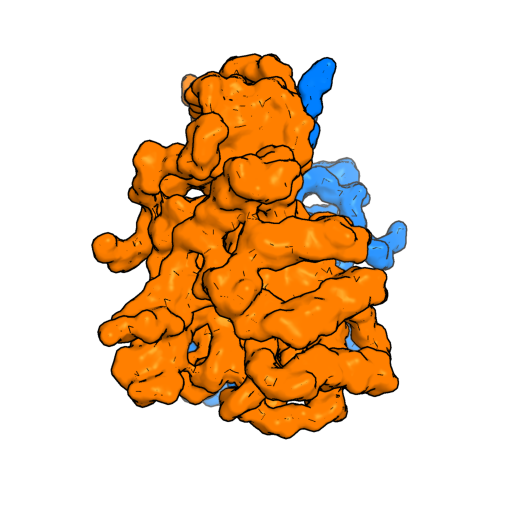522 1.00 12.88 80 PRO B C 1
ATOM 3368 O O . PRO B 1 80 ? 25.750 40.707 27.097 1.00 16.20 80 PRO B O 1
ATOM 3372 N N . THR B 1 81 ? 25.675 38.688 26.061 1.00 13.85 81 THR B N 1
ATOM 3373 C CA . THR B 1 81 ? 27.120 38.560 26.192 1.00 16.42 81 THR B CA 1
ATOM 3374 C C . THR B 1 81 ? 27.843 39.503 25.251 1.00 21.10 81 THR B C 1
ATOM 3375 O O . THR B 1 81 ? 29.031 39.757 25.427 1.00 19.63 81 THR B O 1
ATOM 3379 N N . THR B 1 82 ? 27.153 40.018 24.236 1.00 17.96 82 THR B N 1
ATOM 3380 C CA . THR B 1 82 ? 27.818 40.911 23.300 1.00 15.64 82 THR B CA 1
ATOM 3381 C C . THR B 1 82 ? 27.734 42.375 23.686 1.00 18.63 82 THR B C 1
ATOM 3382 O O . THR B 1 82 ? 28.067 43.217 22.858 1.00 14.95 82 THR B O 1
ATOM 3386 N N . ARG B 1 83 ? 27.285 42.675 24.912 1.00 10.82 83 ARG B N 1
ATOM 3387 C CA . ARG B 1 83 ? 27.217 44.058 25.341 1.00 12.94 83 ARG B CA 1
ATOM 3388 C C . ARG B 1 83 ? 28.607 44.479 25.744 1.00 21.53 83 ARG B C 1
ATOM 3389 O O . ARG B 1 83 ? 29.178 43.924 26.672 1.00 16.70 83 ARG B O 1
ATOM 3397 N N . THR B 1 84 ? 29.155 45.460 25.041 1.00 22.30 84 THR B N 1
ATOM 3398 C CA . THR B 1 84 ? 30.494 45.941 25.330 1.00 14.64 84 THR B CA 1
ATOM 3399 C C . THR B 1 84 ? 30.547 46.812 26.556 1.00 18.57 84 THR B C 1
ATOM 3400 O O . THR B 1 84 ? 29.572 47.384 26.983 1.00 15.42 84 THR B O 1
ATOM 3404 N N . PRO B 1 85 ? 31.716 46.889 27.129 1.00 21.13 85 PRO B N 1
ATOM 3405 C CA . PRO B 1 85 ? 31.962 47.655 28.321 1.00 20.37 85 PRO B CA 1
ATOM 3406 C C . PRO B 1 85 ? 32.142 49.140 28.002 1.00 19.47 85 PRO B C 1
ATOM 3407 O O . PRO B 1 85 ? 32.350 49.537 26.857 1.00 16.37 85 PRO B O 1
ATOM 3411 N N . GLU B 1 86 ? 32.027 49.962 29.028 1.00 14.77 86 GLU B N 1
ATOM 3412 C CA . GLU B 1 86 ? 32.200 51.395 28.867 1.00 14.10 86 GLU B CA 1
ATOM 3413 C C . GLU B 1 86 ? 33.604 51.725 28.453 1.00 20.82 86 GLU B C 1
ATOM 3414 O O . GLU B 1 86 ? 34.543 51.002 28.748 1.00 19.07 86 GLU B O 1
ATOM 3420 N N . VAL B 1 87 ? 33.730 52.830 27.764 1.00 19.99 87 VAL B N 1
AT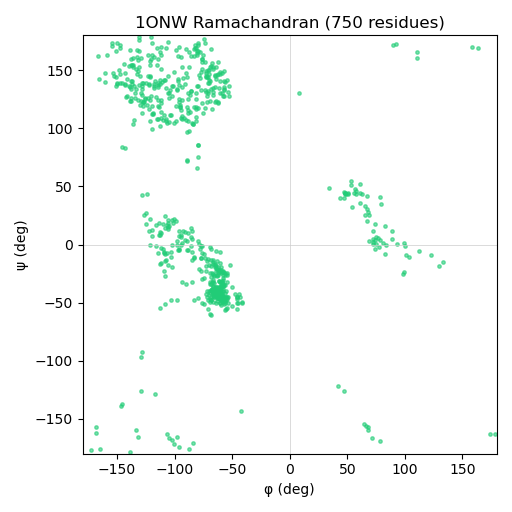OM 3421 C CA . VAL B 1 87 ? 35.015 53.316 27.260 1.00 17.27 87 VAL B CA 1
ATOM 3422 C C . VAL B 1 87 ? 35.931 53.822 28.382 1.00 22.51 87 VAL B C 1
ATOM 3423 O O . VAL B 1 87 ? 35.488 54.506 29.302 1.00 17.49 87 VAL B O 1
ATOM 3430 N N . ALA B 1 88 ? 37.227 53.510 28.287 1.00 16.71 88 ALA B N 1
ATOM 3431 C CA . ALA B 1 88 ? 38.210 54.001 29.243 1.00 15.45 88 ALA B CA 1
ATOM 3432 C C . ALA B 1 88 ? 38.801 55.316 28.746 1.00 15.76 88 ALA B C 1
ATOM 3433 O O . ALA B 1 88 ? 39.071 55.463 27.565 1.00 19.84 88 ALA B O 1
ATOM 3435 N N . LEU B 1 89 ? 38.988 56.280 29.634 1.00 17.17 89 LEU B N 1
ATOM 3436 C CA . LEU B 1 89 ? 39.539 57.589 29.284 1.00 15.78 89 LEU B CA 1
ATOM 3437 C C . LEU B 1 89 ? 40.812 57.473 28.482 1.00 20.30 89 LEU B C 1
ATOM 3438 O O . LEU B 1 89 ? 40.982 58.039 27.396 1.00 19.92 89 LEU B O 1
ATOM 3443 N N . SER B 1 90 ? 41.724 56.701 29.045 1.00 17.79 90 SER B N 1
ATOM 3444 C CA . SER B 1 90 ? 43.025 56.500 28.418 1.00 16.55 90 SER B CA 1
ATOM 3445 C C . SER B 1 90 ? 42.955 55.993 26.952 1.00 20.22 90 SER B C 1
ATOM 3446 O O . SER B 1 90 ? 43.836 56.325 26.143 1.00 19.76 90 SER B O 1
ATOM 3449 N N . ARG B 1 91 ? 41.929 55.185 26.570 1.00 16.22 91 ARG B N 1
ATOM 3450 C CA . ARG B 1 91 ? 41.864 54.710 25.179 1.00 14.68 91 ARG B CA 1
ATOM 3451 C C . ARG B 1 91 ? 41.555 55.854 24.251 1.00 22.10 91 ARG B C 1
ATOM 3452 O O . ARG B 1 91 ? 42.006 55.878 23.114 1.00 20.36 91 ARG B O 1
ATOM 3460 N N . LEU B 1 92 ? 40.760 56.798 24.743 1.00 18.31 92 LEU B N 1
ATOM 3461 C CA . LEU B 1 92 ? 40.416 57.965 23.943 1.00 14.19 92 LEU B CA 1
ATOM 3462 C C . LEU B 1 92 ? 41.633 58.871 23.804 1.00 17.95 92 LEU B C 1
ATOM 3463 O O . LEU B 1 92 ? 42.045 59.238 22.713 1.00 16.06 92 LEU B O 1
ATOM 3468 N N . THR B 1 93 ? 42.185 59.250 24.939 1.00 16.15 93 THR B N 1
ATOM 3469 C CA . THR B 1 93 ? 43.306 60.143 24.899 1.00 15.01 93 THR B CA 1
ATOM 3470 C C . THR B 1 93 ? 44.509 59.563 24.178 1.00 26.18 93 THR B C 1
ATOM 3471 O O . THR B 1 93 ? 45.134 60.230 23.376 1.00 22.22 93 THR B O 1
ATOM 3475 N N . GLU B 1 94 ? 44.869 58.311 24.423 1.00 16.05 94 GLU B N 1
ATOM 3476 C CA . GLU B 1 94 ? 46.028 57.848 23.701 1.00 11.97 94 GLU B CA 1
ATOM 3477 C C . GLU B 1 94 ? 45.783 57.827 22.203 1.00 17.47 94 GLU B C 1
ATOM 3478 O O . GLU B 1 94 ? 46.720 57.759 21.403 1.00 19.77 94 GLU B O 1
ATOM 3484 N N . ALA B 1 95 ? 44.511 57.839 21.773 1.00 17.57 95 ALA B N 1
ATOM 3485 C CA . ALA B 1 95 ? 44.202 57.830 20.333 1.00 14.21 95 ALA B CA 1
ATOM 3486 C C . ALA B 1 95 ? 44.111 59.233 19.710 1.00 20.74 95 ALA B C 1
ATOM 3487 O O . ALA B 1 95 ? 43.791 59.345 18.507 1.00 21.65 95 ALA B O 1
ATOM 3489 N N . GLY B 1 96 ? 44.388 60.263 20.516 1.00 16.70 96 GLY B N 1
ATOM 3490 C CA . GLY B 1 96 ? 44.360 61.666 20.075 1.00 15.39 96 GLY B CA 1
ATOM 3491 C C . GLY B 1 96 ? 43.008 62.354 20.323 1.00 27.54 96 GLY B C 1
ATOM 3492 O O . GLY B 1 96 ? 42.809 63.518 19.999 1.00 17.91 96 GLY B O 1
ATOM 3493 N N . VAL B 1 97 ? 42.053 61.636 20.892 1.00 16.08 97 VAL B N 1
ATOM 3494 C CA . VAL B 1 97 ? 40.709 62.188 21.105 1.00 14.39 97 VAL B CA 1
ATOM 3495 C C . VAL B 1 97 ? 40.571 63.064 22.338 1.00 18.72 97 VAL B C 1
ATOM 3496 O O . VAL B 1 97 ? 40.729 62.567 23.449 1.00 17.00 97 VAL B O 1
ATOM 3500 N N . THR B 1 98 ? 40.259 64.358 22.135 1.00 12.59 98 THR B N 1
ATOM 3501 C CA . THR B 1 98 ? 40.119 65.299 23.233 1.00 10.11 98 THR B CA 1
ATOM 3502 C C . THR B 1 98 ? 38.711 65.781 23.404 1.00 13.45 98 THR B C 1
ATOM 3503 O O . THR B 1 98 ? 38.414 66.371 24.438 1.00 13.79 98 THR B O 1
ATOM 3507 N N . SER B 1 99 ? 37.897 65.569 22.356 1.00 14.98 99 SER B N 1
ATOM 3508 C CA . SER B 1 99 ? 36.479 65.942 22.363 1.00 11.55 99 SER B CA 1
ATOM 3509 C C . SER B 1 99 ? 35.712 64.755 21.828 1.00 16.04 99 SER B C 1
ATOM 3510 O O . SER B 1 99 ? 36.094 64.164 20.799 1.00 15.79 99 SER B O 1
ATOM 3513 N N . VAL B 1 100 ? 34.625 64.373 22.495 1.00 14.91 100 VAL B N 1
ATOM 3514 C CA . VAL B 1 100 ? 33.867 63.230 21.989 1.00 13.83 100 VAL B CA 1
ATOM 3515 C C . VAL B 1 100 ? 32.358 63.467 22.094 1.00 15.19 100 VAL B C 1
ATOM 3516 O O . VAL B 1 100 ? 31.889 64.221 22.947 1.00 16.61 100 VAL B O 1
ATOM 3520 N N . VAL B 1 101 ? 31.618 62.793 21.215 1.00 10.74 101 VAL B N 1
ATOM 3521 C CA . VAL B 1 101 ? 30.155 62.824 21.223 1.00 11.20 101 VAL B CA 1
ATOM 3522 C C . VAL B 1 101 ? 29.715 61.386 21.441 1.00 11.47 101 VAL B C 1
ATOM 3523 O O . VAL B 1 101 ? 30.020 60.486 20.631 1.00 13.62 101 VAL B O 1
ATOM 3527 N N . GLY B 1 102 ? 29.001 61.179 22.544 1.00 17.33 102 GLY B N 1
ATOM 3528 C CA . GLY B 1 102 ? 28.561 59.820 22.833 1.00 14.47 102 GLY B CA 1
ATOM 3529 C C . GLY B 1 102 ? 27.163 59.586 22.288 1.00 18.85 102 GLY B C 1
ATOM 3530 O O . GLY B 1 102 ? 26.372 60.516 22.159 1.00 12.92 102 GLY B O 1
ATOM 3531 N N . LEU B 1 103 ? 26.875 58.329 21.977 1.00 10.80 103 LEU B N 1
ATOM 3532 C CA . LEU B 1 103 ? 25.546 57.974 21.433 1.00 15.58 103 LEU B CA 1
ATOM 3533 C C . LEU B 1 103 ? 25.190 56.523 21.721 1.00 13.16 103 LEU B C 1
ATOM 3534 O O . LEU B 1 103 ? 26.035 55.754 22.191 1.00 13.16 103 LEU B O 1
ATOM 3539 N N . LEU B 1 104 ? 23.951 56.153 21.436 1.00 11.22 104 LEU B N 1
ATOM 3540 C CA . LEU B 1 104 ? 23.527 54.764 21.623 1.00 13.90 104 LEU B CA 1
ATOM 3541 C C . LEU B 1 104 ? 23.272 54.180 20.251 1.00 16.12 104 LEU B C 1
ATOM 3542 O O . LEU B 1 104 ? 23.113 54.927 19.302 1.00 18.13 104 LEU B O 1
ATOM 3547 N N . GLY B 1 105 ? 23.213 52.848 20.148 1.00 13.53 105 GLY B N 1
ATOM 3548 C CA . GLY B 1 105 ? 22.982 52.158 18.905 1.00 10.38 105 GLY B CA 1
ATOM 3549 C C . GLY B 1 105 ? 21.690 51.347 18.898 1.00 15.01 105 GLY B C 1
ATOM 3550 O O . GLY B 1 105 ? 20.579 51.804 19.204 1.00 14.75 105 GLY B O 1
ATOM 3551 N N . THR B 1 106 ? 21.846 50.085 18.508 1.00 13.89 106 THR B N 1
ATOM 3552 C CA . THR B 1 106 ? 20.726 49.161 18.398 1.00 16.21 106 THR B CA 1
ATOM 3553 C C . THR B 1 106 ? 19.974 48.962 19.720 1.00 14.43 106 THR B C 1
ATOM 3554 O O . THR B 1 106 ? 18.736 48.940 19.775 1.00 14.01 106 THR B O 1
ATOM 3558 N N . ASP B 1 107 ? 20.735 48.798 20.795 1.00 14.26 107 ASP B N 1
ATOM 3559 C CA . ASP B 1 107 ? 20.144 48.553 22.119 1.00 14.95 107 ASP B CA 1
ATOM 3560 C C . ASP B 1 107 ? 19.807 49.819 22.910 1.00 14.86 107 ASP B C 1
ATOM 3561 O O . ASP B 1 107 ? 20.676 50.598 23.324 1.00 13.66 107 ASP B O 1
ATOM 3566 N N . SER B 1 108 ? 18.513 50.029 23.098 1.00 14.32 108 SER B N 1
ATOM 3567 C CA . SER B 1 108 ? 18.030 51.136 23.894 1.00 13.33 108 SER B CA 1
ATOM 3568 C C . SER B 1 108 ? 17.111 50.576 24.985 1.00 13.32 108 SER B C 1
ATOM 3569 O O . SER B 1 108 ? 16.313 51.294 25.581 1.00 13.60 108 SER B O 1
ATOM 3572 N N . ILE B 1 109 ? 17.245 49.270 25.219 1.00 13.33 109 ILE B N 1
ATOM 3573 C CA . ILE B 1 109 ? 16.506 48.565 26.265 1.00 15.11 109 ILE B CA 1
ATOM 3574 C C . ILE B 1 109 ? 17.401 48.438 27.503 1.00 14.91 109 ILE B C 1
ATOM 3575 O O . ILE B 1 109 ? 16.991 48.748 28.628 1.00 13.55 109 ILE B O 1
ATOM 3580 N N . SER B 1 110 ? 18.652 47.992 27.275 1.00 15.33 110 SER B N 1
ATOM 3581 C CA . SER B 1 110 ? 19.614 47.813 28.356 1.00 11.31 110 SER B CA 1
ATOM 3582 C C . SER B 1 110 ? 20.512 49.004 28.477 1.00 9.04 110 SER B C 1
ATOM 3583 O O . SER B 1 110 ? 21.305 49.053 29.390 1.00 15.37 110 SER B O 1
ATOM 3586 N N . ARG B 1 111 ? 20.351 49.943 27.565 1.00 10.89 111 ARG B N 1
ATOM 3587 C CA . ARG B 1 111 ? 21.128 51.167 27.508 1.00 8.74 111 ARG B CA 1
ATOM 3588 C C . ARG B 1 111 ? 20.171 52.364 27.587 1.00 12.13 111 ARG B C 1
ATOM 3589 O O . ARG B 1 111 ? 19.153 52.363 26.942 1.00 15.28 111 ARG B O 1
ATOM 3597 N N . HIS B 1 112 ? 20.517 53.386 28.374 1.00 12.57 112 HIS B N 1
ATOM 3598 C CA . HIS B 1 112 ? 19.669 54.533 28.616 1.00 13.12 112 HIS B CA 1
ATOM 3599 C C . HIS B 1 112 ? 20.390 55.865 28.481 1.00 15.80 112 HIS B C 1
ATOM 3600 O O . HIS B 1 112 ? 21.558 55.985 28.811 1.00 15.98 112 HIS B O 1
ATOM 3607 N N . PRO B 1 113 ? 19.687 56.884 28.013 1.00 16.29 113 PRO B N 1
ATOM 3608 C CA . PRO B 1 113 ? 20.313 58.192 27.856 1.00 13.61 113 PRO B CA 1
ATOM 3609 C C . PRO B 1 113 ? 20.863 58.758 29.152 1.00 13.90 113 PRO B C 1
ATOM 3610 O O . PRO B 1 113 ? 21.839 59.469 29.137 1.00 14.65 113 PRO B O 1
ATOM 3614 N N . GLU B 1 114 ? 20.227 58.461 30.272 1.00 14.27 114 GLU B N 1
ATOM 3615 C CA . GLU B 1 114 ? 20.660 58.929 31.569 1.00 10.57 114 GLU B CA 1
ATOM 3616 C C . GLU B 1 114 ? 22.014 58.350 31.917 1.00 15.81 114 GLU B C 1
ATOM 3617 O O . GLU B 1 114 ? 22.848 59.014 32.558 1.00 14.26 114 GLU B O 1
ATOM 3623 N N . SER B 1 115 ? 22.216 57.104 31.511 1.00 11.17 115 SER B N 1
ATOM 3624 C CA . SER B 1 115 ? 23.486 56.470 31.758 1.00 10.75 115 SER B CA 1
ATOM 3625 C C . SER B 1 115 ? 24.557 57.162 30.958 1.00 15.40 115 SER B C 1
ATOM 3626 O O . SER B 1 115 ? 25.625 57.519 31.457 1.00 13.87 115 SER B O 1
ATOM 3629 N N . LEU B 1 116 ? 24.250 57.326 29.674 1.00 13.56 116 LEU B N 1
ATOM 3630 C CA . LEU B 1 116 ? 25.168 57.999 28.779 1.00 13.83 116 LEU B CA 1
ATOM 3631 C C . LEU B 1 116 ? 25.543 59.407 29.258 1.00 15.21 116 LEU B C 1
ATOM 3632 O O . LEU B 1 116 ? 26.702 59.827 29.157 1.00 14.26 116 LEU B O 1
ATOM 3637 N N . LEU B 1 117 ? 24.560 60.173 29.768 1.00 10.25 117 LEU B N 1
ATOM 3638 C CA . LEU B 1 117 ? 24.808 61.513 30.236 1.00 8.51 117 LEU B CA 1
ATOM 3639 C C . LEU B 1 117 ? 25.768 61.509 31.405 1.00 12.99 117 LEU B C 1
ATOM 3640 O O . LEU B 1 117 ? 26.611 62.387 31.506 1.00 11.68 117 LEU B O 1
ATOM 3645 N N . ALA B 1 118 ? 25.609 60.510 32.317 1.00 15.29 118 ALA B N 1
ATOM 3646 C CA . ALA B 1 118 ? 26.463 60.416 33.497 1.00 13.32 118 ALA B CA 1
ATOM 3647 C C . ALA B 1 118 ? 27.910 60.180 33.060 1.00 13.11 118 ALA B C 1
ATOM 3648 O O . ALA B 1 118 ? 28.852 60.813 33.559 1.00 14.17 118 ALA B O 1
ATOM 3650 N N . LYS B 1 119 ? 28.066 59.256 32.092 1.00 12.77 119 LYS B N 1
ATOM 3651 C CA . LYS B 1 119 ? 29.363 58.929 31.515 1.00 11.17 119 LYS B CA 1
ATOM 3652 C C . LYS B 1 119 ? 30.010 60.139 30.844 1.00 18.94 119 LYS B C 1
ATOM 3653 O O . LYS B 1 119 ? 31.195 60.389 30.971 1.00 16.19 119 LYS B O 1
ATOM 3659 N N . THR B 1 120 ? 29.219 60.898 30.113 1.00 15.17 120 THR B N 1
ATOM 3660 C CA . THR B 1 120 ? 29.708 62.104 29.469 1.00 14.09 120 THR B CA 1
ATOM 3661 C C . THR B 1 120 ? 30.258 63.061 30.484 1.00 13.35 120 THR B C 1
ATOM 3662 O O . THR B 1 120 ? 31.327 63.646 30.298 1.00 15.47 120 THR B O 1
ATOM 3669 N N . ARG B 1 121 ? 29.519 63.219 31.571 1.00 12.08 121 ARG B N 1
ATOM 3670 C CA . ARG B 1 121 ? 29.946 64.129 32.626 1.00 12.20 121 ARG B CA 1
ATOM 3671 C C . ARG B 1 121 ? 31.178 63.660 33.369 1.00 21.49 121 ARG B C 1
ATOM 3672 O O . ARG B 1 121 ? 32.007 64.468 33.785 1.00 21.18 121 ARG B O 1
ATOM 3680 N N . ALA B 1 122 ? 31.317 62.346 33.538 1.00 16.67 122 ALA B N 1
ATOM 3681 C CA . ALA B 1 122 ? 32.495 61.806 34.189 1.00 13.78 122 ALA B CA 1
ATOM 3682 C C . ALA B 1 122 ? 33.755 62.183 33.391 1.00 12.89 122 ALA B C 1
ATOM 3683 O O . ALA B 1 122 ? 34.771 62.653 33.945 1.00 15.60 122 ALA B O 1
ATOM 3685 N N . LEU B 1 123 ? 33.679 61.985 32.055 1.00 13.12 123 LEU B N 1
ATOM 3686 C CA . LEU B 1 123 ? 34.784 62.285 31.131 1.00 12.16 123 LEU B CA 1
ATOM 3687 C C . LEU B 1 123 ? 35.177 63.760 31.192 1.00 22.75 123 LEU B C 1
ATOM 3688 O O . LEU B 1 123 ? 36.356 64.123 31.214 1.00 17.94 123 LEU B O 1
ATOM 3693 N N . ASN B 1 124 ? 34.173 64.619 31.245 1.00 16.21 124 ASN B N 1
ATOM 3694 C CA . ASN B 1 124 ? 34.429 66.040 31.371 1.00 15.02 124 ASN B CA 1
ATOM 3695 C C . ASN B 1 124 ? 35.210 66.304 32.643 1.00 20.29 124 ASN B C 1
ATOM 3696 O O . ASN B 1 124 ? 36.197 67.030 32.627 1.00 19.89 124 ASN B O 1
ATOM 3701 N N . GLU B 1 125 ? 34.747 65.680 33.745 1.00 21.56 125 GLU B N 1
ATOM 3702 C CA . GLU B 1 125 ? 35.379 65.800 35.039 1.00 18.98 125 GLU B CA 1
ATOM 3703 C C . GLU B 1 125 ? 36.799 65.273 34.973 1.00 13.53 125 GLU B C 1
ATOM 3704 O O . GLU B 1 125 ? 37.719 65.870 35.521 1.00 20.32 125 GLU B O 1
ATOM 3710 N N . GLU B 1 126 ? 36.981 64.160 34.276 1.00 17.28 126 GLU B N 1
ATOM 3711 C CA . GLU B 1 126 ? 38.320 63.619 34.166 1.00 15.49 126 GLU B CA 1
ATOM 3712 C C . GLU B 1 126 ? 39.240 64.502 33.318 1.00 22.17 126 GLU B C 1
ATOM 3713 O O . GLU B 1 126 ? 40.458 64.311 33.323 1.00 22.39 126 GLU B O 1
ATOM 3724 N N . GLY B 1 127 ? 38.695 65.475 32.573 1.00 17.06 127 GLY B N 1
ATOM 3725 C CA . GLY B 1 127 ? 39.634 66.310 31.831 1.00 16.23 127 GLY B CA 1
ATOM 3726 C C . GLY B 1 127 ? 39.388 66.533 30.353 1.00 26.05 127 GLY B C 1
ATOM 3727 O O . GLY B 1 127 ? 39.958 67.466 29.802 1.00 20.61 127 GLY B O 1
ATOM 3728 N N . ILE B 1 128 ? 38.575 65.697 29.697 1.00 15.18 128 ILE B N 1
ATOM 3729 C CA . ILE B 1 128 ? 38.297 65.912 28.293 1.00 10.61 128 ILE B CA 1
ATOM 3730 C C . ILE B 1 128 ? 36.982 66.636 28.091 1.00 19.32 128 ILE B C 1
ATOM 3731 O O . ILE B 1 128 ? 36.464 67.231 29.040 1.00 20.70 128 ILE B O 1
ATOM 3736 N N . SER B 1 129 ? 36.456 66.644 26.858 1.00 14.31 129 SER B N 1
ATOM 3737 C CA . SER B 1 129 ? 35.223 67.391 26.575 1.00 14.68 129 SER B CA 1
ATOM 3738 C C . SER B 1 129 ? 34.267 66.440 25.905 1.00 16.14 129 SER B C 1
ATOM 3739 O O . SER B 1 129 ? 34.613 65.839 24.897 1.00 17.03 129 SER B O 1
ATOM 3742 N N . ALA B 1 130 ? 33.095 66.266 26.500 1.00 10.54 130 ALA B N 1
ATOM 3743 C CA . ALA B 1 130 ? 32.166 65.290 25.982 1.00 11.10 130 ALA B CA 1
ATOM 3744 C C . ALA B 1 130 ? 30.734 65.797 25.963 1.00 12.38 130 ALA B C 1
ATOM 3745 O O . ALA B 1 130 ? 30.290 66.465 26.891 1.00 15.32 130 ALA B O 1
ATOM 3747 N N . TRP B 1 131 ? 30.068 65.418 24.875 1.00 13.88 131 TRP B N 1
ATOM 3748 C CA . TRP B 1 131 ? 28.681 65.702 24.586 1.00 13.83 131 TRP B CA 1
ATOM 3749 C C . TRP B 1 131 ? 28.020 64.391 24.167 1.00 15.20 131 TRP B C 1
ATOM 3750 O O . TRP B 1 131 ? 28.684 63.347 24.077 1.00 12.17 131 TRP B O 1
ATOM 3761 N N . MET B 1 132 ? 26.701 64.431 23.935 1.00 11.24 132 MET B N 1
ATOM 3762 C CA . MET B 1 132 ? 26.023 63.216 23.518 1.00 12.37 132 MET B CA 1
ATOM 3763 C C . MET B 1 132 ? 24.809 63.511 22.649 1.00 15.06 132 MET B C 1
ATOM 3764 O O . MET B 1 132 ? 24.302 64.644 22.582 1.00 13.41 132 MET B O 1
ATOM 3769 N N . LEU B 1 133 ? 24.335 62.445 22.026 1.00 10.87 133 LEU B N 1
ATOM 3770 C CA . LEU B 1 133 ? 23.139 62.518 21.275 1.00 10.73 133 LEU B CA 1
ATOM 3771 C C . LEU B 1 133 ? 22.080 61.751 22.062 1.00 14.64 133 LEU B C 1
ATOM 3772 O O . LEU B 1 133 ? 22.350 60.704 22.641 1.00 13.72 133 LEU B O 1
ATOM 3777 N N . THR B 1 134 ? 20.856 62.285 22.041 1.00 11.41 134 THR B N 1
ATOM 3778 C CA . THR B 1 134 ? 19.698 61.655 22.637 1.00 8.05 134 THR B CA 1
ATOM 3779 C C . THR B 1 134 ? 19.156 60.615 21.646 1.00 11.90 134 THR B C 1
ATOM 3780 O O . THR B 1 134 ? 19.650 60.506 20.525 1.00 13.89 134 THR B O 1
ATOM 3784 N N . GLY B 1 135 ? 18.191 59.814 22.069 1.00 13.43 135 GLY B N 1
ATOM 3785 C CA . GLY B 1 135 ? 17.665 58.794 21.196 1.00 12.43 135 GLY B CA 1
ATOM 3786 C C . GLY B 1 135 ? 18.673 57.660 20.991 1.00 21.42 135 GLY B C 1
ATOM 3787 O O . GLY B 1 135 ? 19.678 57.528 21.668 1.00 13.83 135 GLY B O 1
ATOM 3788 N N . ALA B 1 136 ? 18.398 56.835 20.007 1.00 14.88 136 ALA B N 1
ATOM 3789 C CA . ALA B 1 136 ? 19.201 55.668 19.678 1.00 16.35 136 ALA B CA 1
ATOM 3790 C C . ALA B 1 136 ? 18.721 55.173 18.332 1.00 16.97 136 ALA B C 1
ATOM 3791 O O . ALA B 1 136 ? 18.082 55.940 17.618 1.00 17.27 136 ALA B O 1
ATOM 3793 N N . TYR B 1 137 ? 18.916 53.903 17.982 1.00 15.89 137 TYR B N 1
ATOM 3794 C CA . TYR B 1 137 ? 18.368 53.518 16.686 1.00 13.97 137 TYR B CA 1
ATOM 3795 C C . TYR B 1 137 ? 16.869 53.694 16.670 1.00 19.02 137 TYR B C 1
ATOM 3796 O O . TYR B 1 137 ? 16.302 54.125 15.667 1.00 18.83 137 TYR B O 1
ATOM 3805 N N . HIS B 1 138 ? 16.241 53.321 17.777 1.00 16.32 138 HIS B N 1
ATOM 3806 C CA . HIS B 1 138 ? 14.784 53.365 17.883 1.00 13.65 138 HIS B CA 1
ATOM 3807 C C . HIS B 1 138 ? 14.160 54.707 17.633 1.00 17.35 138 HIS B C 1
ATOM 3808 O O . HIS B 1 138 ? 14.578 55.721 18.186 1.00 18.09 138 HIS B O 1
ATOM 3815 N N . VAL B 1 139 ? 13.122 54.665 16.806 1.00 18.49 139 VAL B N 1
ATOM 3816 C CA . VAL B 1 139 ? 12.304 55.809 16.451 1.00 12.82 139 VAL B CA 1
ATOM 3817 C C . VAL B 1 139 ? 10.857 55.359 16.612 1.00 27.93 139 VAL B C 1
ATOM 3818 O O . VAL B 1 139 ? 10.493 54.320 16.060 1.00 24.85 139 VAL B O 1
ATOM 3822 N N . PRO B 1 140 ? 10.022 56.054 17.414 1.00 29.01 140 PRO B N 1
ATOM 3823 C CA . PRO B 1 140 ? 10.311 57.280 18.145 1.00 24.73 140 PRO B CA 1
ATOM 3824 C C . PRO B 1 140 ? 11.434 57.150 19.155 1.00 23.05 140 PRO B C 1
ATOM 3825 O O . PRO B 1 140 ? 11.677 56.096 19.760 1.00 19.78 140 PRO B O 1
ATOM 3829 N N . SER B 1 141 ? 12.127 58.263 19.321 1.00 16.72 141 SER B N 1
ATOM 3830 C CA . SER B 1 141 ? 13.250 58.282 20.227 1.00 16.60 141 SER B CA 1
ATOM 3831 C C . SER B 1 141 ? 12.871 58.068 21.672 1.00 17.68 141 SER B C 1
ATOM 3832 O O . SER B 1 141 ? 11.845 58.522 22.153 1.00 18.06 141 SER B O 1
ATOM 3835 N N . ARG B 1 142 ? 13.768 57.401 22.377 1.00 16.85 142 ARG B N 1
ATOM 3836 C CA . ARG B 1 142 ? 13.622 57.202 23.789 1.00 12.59 142 ARG B CA 1
ATOM 3837 C C . ARG B 1 142 ? 14.505 58.274 24.368 1.00 15.16 142 ARG B C 1
ATOM 3838 O O . ARG B 1 142 ? 15.680 58.342 24.031 1.00 21.02 142 ARG B O 1
ATOM 3846 N N . THR B 1 143 ? 13.924 59.176 25.145 1.00 17.41 143 THR B N 1
ATOM 3847 C CA . THR B 1 143 ? 14.631 60.332 25.666 1.00 18.77 143 THR B CA 1
ATOM 3848 C C . THR B 1 143 ? 14.660 60.396 27.168 1.00 22.94 143 THR B C 1
ATOM 3849 O O . THR B 1 143 ? 14.100 59.563 27.841 1.00 18.58 143 THR B O 1
ATOM 3853 N N . ILE B 1 144 ? 15.321 61.436 27.667 1.00 14.63 144 ILE B N 1
ATOM 3854 C CA . ILE B 1 144 ? 15.432 61.671 29.091 1.00 12.63 144 ILE B CA 1
ATOM 3855 C C . ILE B 1 144 ? 14.219 62.395 29.640 1.00 19.47 144 ILE B C 1
ATOM 3856 O O . ILE B 1 144 ? 13.659 62.021 30.683 1.00 20.84 144 ILE B O 1
ATOM 3861 N N . THR B 1 145 ? 13.828 63.467 28.938 1.00 17.38 145 THR B N 1
ATOM 3862 C CA . THR B 1 145 ? 12.745 64.325 29.375 1.00 17.82 145 THR B CA 1
ATOM 3863 C C . THR B 1 145 ? 11.405 64.056 28.762 1.00 23.80 145 THR B C 1
ATOM 3864 O O . THR B 1 145 ? 10.441 64.709 29.146 1.00 24.62 145 THR B O 1
ATOM 3868 N N . GLY B 1 146 ? 11.326 63.132 27.817 1.00 19.30 146 GLY B N 1
ATOM 3869 C CA . GLY B 1 146 ? 10.025 62.893 27.231 1.00 20.12 146 GLY B CA 1
ATOM 3870 C C . GLY B 1 146 ? 9.848 63.492 25.848 1.00 18.30 146 GLY B C 1
ATOM 3871 O O . GLY B 1 146 ? 8.861 63.213 25.167 1.00 18.97 146 GLY B O 1
ATOM 3872 N N . SER B 1 147 ? 10.776 64.322 25.418 1.00 18.64 147 SER B N 1
ATOM 3873 C CA . SER B 1 147 ? 10.672 64.845 24.087 1.00 13.97 147 SER B CA 1
ATOM 3874 C C . SER B 1 147 ? 12.055 65.134 23.590 1.00 12.55 147 SER B C 1
ATOM 3875 O O . SER B 1 147 ? 12.924 65.505 24.367 1.00 13.70 147 SER B O 1
ATOM 3878 N N . VAL B 1 148 ? 12.250 64.899 22.316 1.00 12.47 148 VAL B N 1
ATOM 3879 C CA . VAL B 1 148 ? 13.544 65.144 21.725 1.00 12.03 148 VAL B CA 1
ATOM 3880 C C . VAL B 1 148 ? 13.857 66.622 21.792 1.00 16.39 148 VAL B C 1
ATOM 3881 O O . VAL B 1 148 ? 14.984 67.027 22.110 1.00 15.24 148 VAL B O 1
ATOM 3885 N N . GLU B 1 149 ? 12.829 67.415 21.470 1.00 9.83 149 GLU B N 1
ATOM 3886 C CA . GLU B 1 149 ? 12.992 68.857 21.474 1.00 11.92 149 GLU B CA 1
ATOM 3887 C C . GLU B 1 149 ? 13.452 69.314 22.838 1.00 15.70 149 GLU B C 1
ATOM 3888 O O . GLU B 1 149 ? 14.423 70.065 22.970 1.00 13.99 149 GLU B O 1
ATOM 3894 N N . LYS B 1 150 ? 12.765 68.825 23.876 1.00 11.37 150 LYS B N 1
ATOM 3895 C CA . LYS B 1 150 ? 13.095 69.158 25.246 1.00 10.71 150 LYS B CA 1
ATOM 3896 C C . LYS B 1 150 ? 14.498 68.681 25.646 1.00 13.68 150 LYS B C 1
ATOM 3897 O O . LYS B 1 150 ? 15.270 69.393 26.278 1.00 15.99 150 LYS B O 1
ATOM 3903 N N . ASP B 1 151 ? 14.878 67.466 25.273 1.00 12.48 151 ASP B N 1
ATOM 3904 C CA . ASP B 1 151 ? 16.204 67.016 25.651 1.00 10.41 151 ASP B CA 1
ATOM 3905 C C . ASP B 1 151 ? 17.279 67.914 25.081 1.00 12.19 151 ASP B C 1
ATOM 3906 O O . ASP B 1 151 ? 18.202 68.303 25.760 1.00 12.10 151 ASP B O 1
ATOM 3911 N N . VAL B 1 152 ? 17.175 68.224 23.795 1.00 13.93 152 VAL B N 1
ATOM 3912 C CA . VAL B 1 152 ? 18.179 69.073 23.154 1.00 12.98 152 VAL B CA 1
ATOM 3913 C C . VAL B 1 152 ? 18.200 70.467 23.770 1.00 16.94 152 VAL B C 1
ATOM 3914 O O . VAL B 1 152 ? 19.250 71.047 24.029 1.00 12.94 152 VAL B O 1
ATOM 3918 N N . ALA B 1 153 ? 17.025 71.009 24.039 1.00 11.82 153 ALA B N 1
ATOM 3919 C CA . ALA B 1 153 ? 16.984 72.328 24.612 1.00 10.96 153 ALA B CA 1
ATOM 3920 C C . ALA B 1 153 ? 17.476 72.405 26.046 1.00 16.43 153 ALA B C 1
ATOM 3921 O O . ALA B 1 153 ? 18.184 73.322 26.431 1.00 17.14 153 ALA B O 1
ATOM 3923 N N . ILE B 1 154 ? 17.076 71.465 26.884 1.00 18.25 154 ILE B N 1
ATOM 3924 C CA . ILE B 1 154 ? 17.418 71.575 28.296 1.00 16.86 154 ILE B CA 1
ATOM 3925 C C . ILE B 1 154 ? 18.538 70.765 28.928 1.00 14.27 154 ILE B C 1
ATOM 3926 O O . ILE B 1 154 ? 18.986 71.143 30.009 1.00 14.68 154 ILE B O 1
ATOM 3931 N N . ILE B 1 155 ? 18.965 69.669 28.311 1.00 11.67 155 ILE B N 1
ATOM 3932 C CA . ILE B 1 155 ? 20.029 68.900 28.902 1.00 11.56 155 ILE B CA 1
ATOM 3933 C C . ILE B 1 155 ? 21.292 69.412 28.325 1.00 12.16 155 ILE B C 1
ATOM 3934 O O . ILE B 1 155 ? 21.558 69.239 27.139 1.00 15.24 155 ILE B O 1
ATOM 3939 N N . ASP B 1 156 ? 22.025 70.102 29.159 1.00 14.20 156 ASP B N 1
ATOM 3940 C CA . ASP B 1 156 ? 23.226 70.734 28.710 1.00 15.00 156 ASP B CA 1
ATOM 3941 C C . ASP B 1 156 ? 24.111 69.950 27.758 1.00 16.10 156 ASP B C 1
ATOM 3942 O O . ASP B 1 156 ? 24.525 70.484 26.746 1.00 15.15 156 ASP B O 1
ATOM 3947 N N . ARG B 1 157 ? 24.445 68.707 28.067 1.00 9.76 157 ARG B N 1
ATOM 3948 C CA . ARG B 1 157 ? 25.340 67.943 27.220 1.00 12.50 157 ARG B CA 1
ATOM 3949 C C . ARG B 1 157 ? 24.756 67.351 25.926 1.00 11.77 157 ARG B C 1
ATOM 3950 O O . ARG B 1 157 ? 25.487 66.848 25.075 1.00 13.70 157 ARG B O 1
ATOM 3958 N N . VAL B 1 158 ? 23.434 67.380 25.780 1.00 11.19 158 VAL B N 1
ATOM 3959 C CA . VAL B 1 158 ? 22.799 66.852 24.581 1.00 9.32 158 VAL B CA 1
ATOM 3960 C C . VAL B 1 158 ? 22.879 67.901 23.496 1.00 17.70 158 VAL B C 1
ATOM 3961 O O . VAL B 1 158 ? 22.532 69.054 23.758 1.00 13.54 158 VAL B O 1
ATOM 3965 N N . ILE B 1 159 ? 23.343 67.500 22.296 1.00 15.04 159 ILE B N 1
ATOM 3966 C CA . ILE B 1 159 ? 23.483 68.432 21.177 1.00 11.29 159 ILE B CA 1
ATOM 3967 C C . ILE B 1 159 ? 22.674 68.027 19.929 1.00 16.81 159 ILE B C 1
ATOM 3968 O O . ILE B 1 159 ? 22.687 68.710 18.894 1.00 15.99 159 ILE B O 1
ATOM 3973 N N . GLY B 1 160 ? 21.958 66.904 19.987 1.00 17.50 160 GLY B N 1
ATOM 3974 C CA . GLY B 1 160 ? 21.185 66.433 18.835 1.00 13.72 160 GLY B CA 1
ATOM 3975 C C . GLY B 1 160 ? 20.580 65.069 19.118 1.00 10.46 160 GLY B C 1
ATOM 3976 O O . GLY B 1 160 ? 20.526 64.630 20.275 1.00 12.95 160 GLY B O 1
ATOM 3977 N N . VAL B 1 161 ? 20.153 64.373 18.064 1.00 12.03 161 VAL B N 1
ATOM 3978 C CA . VAL B 1 161 ? 19.493 63.078 18.222 1.00 10.05 161 VAL B CA 1
ATOM 3979 C C . VAL B 1 161 ? 20.069 62.071 17.262 1.00 12.41 161 VAL B C 1
ATOM 3980 O O . VAL B 1 161 ? 20.532 62.418 16.183 1.00 15.53 161 VAL B O 1
ATOM 3996 N N . CYS B 1 163 ? 19.446 58.282 15.169 1.00 12.65 163 CYS B N 1
ATOM 3997 C CA . CYS B 1 163 ? 18.411 57.393 14.617 1.00 13.14 163 CYS B CA 1
ATOM 3998 C C . CYS B 1 163 ? 19.044 56.392 13.647 1.00 15.57 163 CYS B C 1
ATOM 3999 O O . CYS B 1 163 ? 20.215 56.517 13.291 1.00 16.55 163 CYS B O 1
ATOM 4002 N N . ALA B 1 164 ? 18.293 55.375 13.233 1.00 13.02 164 ALA B N 1
ATOM 4003 C CA . ALA B 1 164 ? 18.787 54.414 12.268 1.00 13.70 164 ALA B CA 1
ATOM 4004 C C . ALA B 1 164 ? 17.787 54.322 11.148 1.00 15.79 164 ALA B C 1
ATOM 4005 O O . ALA B 1 164 ? 16.591 54.303 11.404 1.00 13.68 164 ALA B O 1
ATOM 4007 N N . ILE B 1 165 ? 18.304 54.247 9.923 1.00 15.15 165 ILE B N 1
ATOM 4008 C CA . ILE B 1 165 ? 17.458 54.121 8.759 1.00 14.40 165 ILE B CA 1
ATOM 4009 C C . ILE B 1 165 ? 18.066 53.131 7.783 1.00 16.00 165 ILE B C 1
ATOM 4010 O O . ILE B 1 165 ? 19.242 52.796 7.848 1.00 16.42 165 ILE B O 1
ATOM 4015 N N . SER B 1 166 ? 17.278 52.722 6.808 1.00 16.53 166 SER B N 1
ATOM 4016 C CA . SER B 1 166 ? 17.781 51.822 5.795 1.00 15.71 166 SER B CA 1
ATOM 4017 C C . SER B 1 166 ? 18.603 50.709 6.396 1.00 21.18 166 SER B C 1
ATOM 4018 O O . SER B 1 166 ? 19.631 50.310 5.847 1.00 18.84 166 SER B O 1
ATOM 4021 N N . ASP B 1 167 ? 18.143 50.196 7.521 1.00 18.31 167 ASP B N 1
ATOM 4022 C CA . ASP B 1 167 ? 18.888 49.159 8.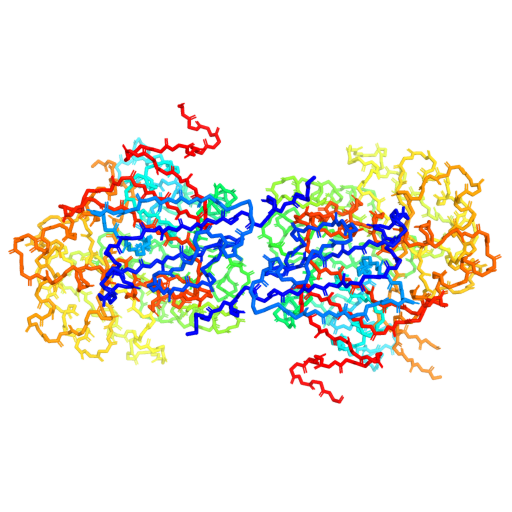189 1.00 21.50 167 ASP B CA 1
ATOM 4023 C C . ASP B 1 167 ? 17.986 48.075 8.797 1.00 25.87 167 ASP B C 1
ATOM 4024 O O . ASP B 1 167 ? 16.919 48.38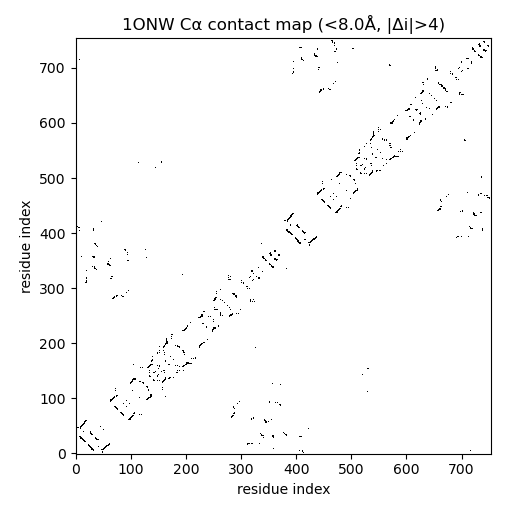1 9.293 1.00 19.29 167 ASP B O 1
ATOM 4029 N N . HIS B 1 168 ? 18.435 46.809 8.737 1.00 19.19 168 HIS B N 1
ATOM 4030 C CA . HIS B 1 168 ? 17.674 45.675 9.247 1.00 18.94 168 HIS B CA 1
ATOM 4031 C C . HIS B 1 168 ? 17.442 45.712 10.771 1.00 24.55 168 HIS B C 1
ATOM 4032 O O . HIS B 1 168 ? 16.726 44.885 11.329 1.00 20.56 168 HIS B O 1
ATOM 4039 N N . ARG B 1 169 ? 18.051 46.685 11.442 1.00 19.77 169 ARG B N 1
ATOM 4040 C CA . ARG B 1 169 ? 17.869 46.858 12.882 1.00 20.06 169 ARG B CA 1
ATOM 4041 C C . ARG B 1 169 ? 17.099 48.133 13.180 1.00 17.17 169 ARG B C 1
ATOM 4042 O O . ARG B 1 169 ? 17.049 48.594 14.321 1.00 20.04 169 ARG B O 1
ATOM 4050 N N . SER B 1 170 ? 16.550 48.762 12.134 1.00 15.44 170 SER B N 1
ATOM 4051 C CA . SER B 1 170 ? 15.834 50.001 12.358 1.00 14.98 170 SER B CA 1
ATOM 4052 C C . SER B 1 170 ? 14.493 49.688 12.993 1.00 19.16 170 SER B C 1
ATOM 4053 O O . SER B 1 170 ? 14.163 48.507 13.142 1.00 18.38 170 SER B O 1
ATOM 4056 N N . ALA B 1 171 ? 13.731 50.743 13.334 1.00 15.45 171 ALA B N 1
ATOM 4057 C CA . ALA B 1 171 ? 12.389 50.615 13.929 1.00 13.66 171 ALA B CA 1
ATOM 4058 C C . ALA B 1 171 ? 11.316 50.855 12.867 1.00 15.22 171 ALA B C 1
ATOM 4059 O O . ALA B 1 171 ? 10.149 51.176 13.139 1.00 19.34 171 ALA B O 1
ATOM 4061 N N . ALA B 1 172 ? 11.731 50.743 11.605 1.00 17.41 172 ALA B N 1
ATOM 4062 C CA . ALA B 1 172 ? 10.803 50.987 10.501 1.00 15.83 172 ALA B CA 1
ATOM 4063 C C . ALA B 1 172 ? 10.102 52.342 10.623 1.00 14.48 172 ALA B C 1
ATOM 4064 O O . ALA B 1 172 ? 8.877 52.432 10.535 1.00 20.04 172 ALA B O 1
ATOM 4066 N N . PRO B 1 173 ? 10.866 53.417 10.817 1.00 18.49 173 PRO B N 1
ATOM 4067 C CA . PRO B 1 173 ? 10.222 54.719 10.947 1.00 15.19 173 PRO B CA 1
ATOM 4068 C C . PRO B 1 173 ? 9.691 55.192 9.610 1.00 27.66 173 PRO B C 1
ATOM 4069 O O . PRO B 1 173 ? 10.282 54.918 8.544 1.00 25.14 173 PRO B O 1
ATOM 4073 N N . ASP B 1 174 ? 8.584 55.920 9.669 1.00 17.37 174 ASP B N 1
ATOM 4074 C CA . ASP B 1 174 ? 8.042 56.509 8.455 1.00 22.59 174 ASP B CA 1
ATOM 4075 C C . ASP B 1 174 ? 8.540 57.952 8.377 1.00 29.53 174 ASP B C 1
ATOM 4076 O O . ASP B 1 174 ? 9.136 58.477 9.331 1.00 23.12 174 ASP B O 1
ATOM 4081 N N . VAL B 1 175 ? 8.318 58.582 7.241 1.00 22.92 175 VAL B N 1
ATOM 4082 C CA . VAL B 1 175 ? 8.757 59.924 7.024 1.00 20.20 175 VAL B CA 1
ATOM 4083 C C . VAL B 1 175 ? 8.284 60.906 8.095 1.00 17.82 175 VAL B C 1
ATOM 4084 O O . VAL B 1 175 ? 9.080 61.717 8.569 1.00 21.51 175 VAL B O 1
ATOM 4088 N N . TYR B 1 176 ? 6.998 60.844 8.480 1.00 16.40 176 TYR B N 1
ATOM 4089 C CA . TYR B 1 176 ? 6.503 61.756 9.488 1.00 19.12 176 TYR B CA 1
ATOM 4090 C C . TYR B 1 176 ? 7.292 61.699 10.781 1.00 13.33 176 TYR B C 1
ATOM 4091 O O . TYR B 1 176 ? 7.676 62.711 11.329 1.00 18.01 176 TYR B O 1
ATOM 4100 N N . HIS B 1 177 ? 7.482 60.496 11.277 1.00 16.33 177 HIS B N 1
ATOM 4101 C CA . HIS B 1 177 ? 8.217 60.302 12.503 1.00 16.78 177 HIS B CA 1
ATOM 4102 C C . HIS B 1 177 ? 9.632 60.833 12.402 1.00 20.51 177 HIS B C 1
ATOM 4103 O O . HIS B 1 177 ? 10.135 61.508 13.316 1.00 19.28 177 HIS B O 1
ATOM 4110 N N . LEU B 1 178 ? 10.282 60.487 11.294 1.00 17.79 178 LEU B N 1
ATOM 4111 C CA . LEU B 1 178 ? 11.638 60.962 11.089 1.00 18.11 178 LEU B CA 1
ATOM 4112 C C . LEU B 1 178 ? 11.656 62.492 11.021 1.00 17.32 178 LEU B C 1
ATOM 4113 O O . LEU B 1 178 ? 12.509 63.127 11.633 1.00 19.19 178 LEU B O 1
ATOM 4118 N N . ALA B 1 179 ? 10.736 63.081 10.258 1.00 13.06 179 ALA B N 1
ATOM 4119 C CA . ALA B 1 179 ? 10.731 64.537 10.108 1.00 10.26 179 ALA B CA 1
ATOM 4120 C C . ALA B 1 179 ? 10.473 65.234 11.409 1.00 13.75 179 ALA B C 1
ATOM 4121 O O . ALA B 1 179 ? 11.120 66.214 11.769 1.00 17.57 179 ALA B O 1
ATOM 4123 N N . ASN B 1 180 ? 9.507 64.706 12.129 1.00 11.89 180 ASN B N 1
ATOM 4124 C CA . ASN B 1 180 ? 9.195 65.318 13.384 1.00 16.02 180 ASN B CA 1
ATOM 4125 C C . ASN B 1 180 ? 10.386 65.294 14.365 1.00 25.99 180 ASN B C 1
ATOM 4126 O O . ASN B 1 180 ? 10.693 66.269 15.061 1.00 15.35 180 ASN B O 1
ATOM 4131 N N . MET B 1 181 ? 11.054 64.153 14.438 1.00 17.34 181 MET B N 1
ATOM 4132 C CA . MET B 1 181 ? 12.208 63.985 15.308 1.00 14.66 181 MET B CA 1
ATOM 4133 C C . MET B 1 181 ? 13.298 64.965 14.914 1.00 11.20 181 MET B C 1
ATOM 4134 O O . MET B 1 181 ? 13.889 65.634 15.778 1.00 13.56 181 MET B O 1
ATOM 4139 N N . ALA B 1 182 ? 13.556 65.058 13.592 1.00 14.72 182 ALA B N 1
ATOM 4140 C CA . ALA B 1 182 ? 14.578 65.978 13.079 1.00 13.32 182 ALA B CA 1
ATOM 4141 C C . ALA B 1 182 ? 14.288 67.456 13.387 1.00 16.60 182 ALA B C 1
ATOM 4142 O O . ALA B 1 182 ? 15.181 68.218 13.811 1.00 14.74 182 ALA B O 1
ATOM 4144 N N . ALA B 1 183 ? 13.021 67.868 13.169 1.00 17.82 183 ALA B N 1
ATOM 4145 C CA . ALA B 1 183 ? 12.614 69.247 13.439 1.00 12.83 183 ALA B CA 1
ATOM 4146 C C . ALA B 1 183 ? 12.689 69.563 14.938 1.00 13.15 183 ALA B C 1
ATOM 4147 O O . ALA B 1 183 ? 12.958 70.694 15.295 1.00 13.08 183 ALA B O 1
ATOM 4149 N N . GLU B 1 184 ? 12.428 68.576 15.818 1.00 13.01 184 GLU B N 1
ATOM 4150 C CA . GLU B 1 184 ? 12.481 68.793 17.271 1.00 7.91 184 GLU B CA 1
ATOM 4151 C C . GLU B 1 184 ? 13.908 68.984 17.702 1.00 11.82 184 GLU B C 1
ATOM 4152 O O . GLU B 1 184 ? 14.221 69.846 18.500 1.00 14.18 184 GLU B O 1
ATOM 4158 N N . SER B 1 185 ? 14.819 68.205 17.122 1.00 13.42 185 SER B N 1
ATOM 4159 C CA . SER B 1 185 ? 16.224 68.384 17.456 1.00 12.91 185 SER B CA 1
ATOM 4160 C C . SER B 1 185 ? 16.693 69.786 17.001 1.00 15.78 185 SER B C 1
ATOM 4161 O O . SER B 1 185 ? 17.418 70.509 17.703 1.00 15.17 185 SER B O 1
ATOM 4164 N N . ARG B 1 186 ? 16.283 70.158 15.773 1.00 13.15 186 ARG B N 1
ATOM 4165 C CA . ARG B 1 186 ? 16.617 71.465 15.205 1.00 16.10 186 ARG B CA 1
ATOM 4166 C C . ARG B 1 186 ? 16.193 72.621 16.141 1.00 14.93 186 ARG B C 1
ATOM 4167 O O . ARG B 1 186 ? 16.971 73.517 16.532 1.00 12.55 186 ARG B O 1
ATOM 4175 N N . VAL B 1 187 ? 14.912 72.612 16.503 1.00 13.45 187 VAL B N 1
ATOM 4176 C CA . VAL B 1 187 ? 14.343 73.646 17.350 1.00 13.17 187 VAL B CA 1
ATOM 4177 C C . VAL B 1 187 ? 14.938 73.616 18.757 1.00 14.59 187 VAL B C 1
ATOM 4178 O O . VAL B 1 187 ? 15.322 74.659 19.284 1.00 14.79 187 VAL B O 1
ATOM 4182 N N . GLY B 1 188 ? 15.109 72.419 19.349 1.00 10.49 188 GLY B N 1
ATOM 4183 C CA . GLY B 1 188 ? 15.729 72.340 20.672 1.00 10.74 188 GLY B CA 1
ATOM 4184 C C . GLY B 1 188 ? 17.149 72.912 20.626 1.00 17.45 188 GLY B C 1
ATOM 4185 O O . GLY B 1 188 ? 17.634 73.588 21.556 1.00 16.92 188 GLY B O 1
ATOM 4186 N N . GLY B 1 189 ? 17.835 72.660 19.506 1.00 11.65 189 GLY B N 1
ATOM 4187 C CA . GLY B 1 189 ? 19.189 73.217 19.295 1.00 11.22 189 GLY B CA 1
ATOM 4188 C C . GLY B 1 189 ? 19.195 74.756 19.337 1.00 15.76 189 GLY B C 1
ATOM 4189 O O . GLY B 1 189 ? 20.007 75.382 20.020 1.00 14.97 189 GLY B O 1
ATOM 4190 N N . LEU B 1 190 ? 18.255 75.382 18.628 1.00 12.88 190 LEU B N 1
ATOM 4191 C CA . LEU B 1 190 ? 18.152 76.830 18.639 1.00 12.35 190 LEU B CA 1
ATOM 4192 C C . LEU B 1 190 ? 17.967 77.351 20.054 1.00 16.37 190 LEU B C 1
ATOM 4193 O O . LEU B 1 190 ? 18.658 78.254 20.482 1.00 13.54 190 LEU B O 1
ATOM 4198 N N . LEU B 1 191 ? 16.996 76.799 20.781 1.00 11.54 191 LEU B N 1
ATOM 4199 C CA . LEU B 1 191 ? 16.708 77.252 22.158 1.00 14.21 191 LEU B CA 1
ATOM 4200 C C . LEU B 1 191 ? 17.845 77.023 23.115 1.00 18.54 191 LEU B C 1
ATOM 4201 O O . LEU B 1 191 ? 18.139 77.885 23.954 1.00 12.90 191 LEU B O 1
ATOM 4206 N N . GLY B 1 192 ? 18.454 75.838 22.984 1.00 13.11 192 GLY B N 1
ATOM 4207 C CA . GLY B 1 192 ? 19.554 75.469 23.851 1.00 14.06 192 GLY B CA 1
ATOM 4208 C C . GLY B 1 192 ? 20.969 75.942 23.474 1.00 15.24 192 GLY B C 1
ATOM 4209 O O . GLY B 1 192 ? 21.893 75.826 24.299 1.00 14.37 192 GLY B O 1
ATOM 4210 N N . GLY B 1 193 ? 21.162 76.434 22.256 1.00 13.96 193 GLY B N 1
ATOM 4211 C CA . GLY B 1 193 ? 22.492 76.838 21.833 1.00 12.76 193 GLY B CA 1
ATOM 4212 C C . GLY B 1 193 ? 23.308 75.623 21.429 1.00 16.56 193 GLY B C 1
ATOM 4213 O O . GLY B 1 193 ? 24.520 75.568 21.668 1.00 17.36 193 GLY B O 1
ATOM 4214 N N . LYS B 1 194 ? 22.621 74.641 20.840 1.00 13.31 194 LYS B N 1
ATOM 4215 C CA . LYS B 1 194 ? 23.226 73.403 20.368 1.00 10.93 194 LYS B CA 1
ATOM 4216 C C . LYS B 1 194 ? 23.107 73.363 18.839 1.00 15.52 194 LYS B C 1
ATOM 4217 O O . LYS B 1 194 ? 22.254 74.037 18.281 1.00 16.91 194 LYS B O 1
ATOM 4223 N N . PRO B 1 195 ? 23.918 72.556 18.141 1.00 15.17 195 PRO B N 1
ATOM 4224 C CA . PRO B 1 195 ? 23.797 72.422 16.679 1.00 12.50 195 PRO B CA 1
ATOM 4225 C C . PRO B 1 195 ? 22.445 71.832 16.268 1.00 12.42 195 PRO B C 1
ATOM 4226 O O . PRO B 1 195 ? 21.969 72.094 15.178 1.00 16.71 195 PRO B O 1
ATOM 4230 N N . GLY B 1 196 ? 21.813 71.021 17.142 1.00 13.90 196 GLY B N 1
ATOM 4231 C CA . GLY B 1 196 ? 20.503 70.457 16.849 1.00 13.66 196 GLY B CA 1
ATOM 4232 C C . GLY B 1 196 ? 20.483 69.572 15.636 1.00 15.33 196 GLY B C 1
ATOM 4233 O O . GLY B 1 196 ? 19.569 69.638 14.809 1.00 15.71 196 GLY B O 1
ATOM 4234 N N . VAL B 1 197 ? 21.496 68.712 15.532 1.00 12.10 197 VAL B N 1
ATOM 4235 C CA . VAL B 1 197 ? 21.598 67.848 14.392 1.00 9.49 197 VAL B CA 1
ATOM 4236 C C . VAL B 1 197 ? 20.891 66.540 14.587 1.00 15.11 197 VAL B C 1
ATOM 4237 O O . VAL B 1 197 ? 20.465 66.234 15.694 1.00 15.89 197 VAL B O 1
ATOM 4241 N N . THR B 1 198 ? 20.741 65.789 13.484 1.00 14.74 198 THR B N 1
ATOM 4242 C CA . THR B 1 198 ? 20.148 64.455 13.488 1.00 14.24 198 THR B CA 1
ATOM 4243 C C . THR B 1 198 ? 21.149 63.552 12.815 1.00 16.55 198 THR B C 1
ATOM 4244 O O . THR B 1 198 ? 21.533 63.815 11.691 1.00 14.69 198 THR B O 1
ATOM 4248 N N . VAL B 1 199 ? 21.563 62.520 13.511 1.00 13.08 199 VAL B N 1
ATOM 4249 C CA . VAL B 1 199 ? 22.560 61.633 12.977 1.00 10.15 199 VAL B CA 1
ATOM 4250 C C . VAL B 1 199 ? 21.903 60.356 12.531 1.00 14.79 199 VAL B C 1
ATOM 4251 O O . VAL B 1 199 ? 21.167 59.728 13.293 1.00 15.25 199 VAL B O 1
ATOM 4255 N N . PHE B 1 200 ? 22.144 59.991 11.278 1.00 15.09 200 PHE B N 1
ATOM 4256 C CA . PHE B 1 200 ? 21.531 58.792 10.713 1.00 17.58 200 PHE B CA 1
ATOM 4257 C C . PHE B 1 200 ? 22.477 57.609 10.537 1.00 18.31 200 PHE B C 1
ATOM 4258 O O . PHE B 1 200 ? 23.269 57.602 9.609 1.00 16.28 200 PHE B O 1
ATOM 4266 N N . HIS B 1 201 ? 22.388 56.597 11.416 1.00 16.51 201 HIS B N 1
ATOM 4267 C CA . HIS B 1 201 ? 23.203 55.409 11.246 1.00 14.17 201 HIS B CA 1
ATOM 4268 C C . HIS B 1 201 ? 22.705 54.797 9.933 1.00 16.80 201 HIS B C 1
ATOM 4269 O O . HIS B 1 201 ? 21.477 54.521 9.795 1.00 19.09 201 HIS B O 1
ATOM 4276 N N . MET B 1 202 ? 23.592 54.593 8.952 1.00 15.87 202 MET B N 1
ATOM 4277 C CA . MET B 1 202 ? 23.130 53.995 7.699 1.00 14.25 202 MET B CA 1
ATOM 4278 C C . MET B 1 202 ? 23.387 52.493 7.686 1.00 15.99 202 MET B C 1
ATOM 4279 O O . MET B 1 202 ? 24.432 52.059 8.178 1.00 17.37 202 MET B O 1
ATOM 4284 N N . GLY B 1 203 ? 22.413 51.744 7.103 1.00 17.60 203 GLY B N 1
ATOM 4285 C CA . GLY B 1 203 ? 22.447 50.295 6.911 1.00 13.98 203 GLY B CA 1
ATOM 4286 C C . GLY B 1 203 ? 22.681 49.970 5.437 1.00 24.57 203 GLY B C 1
ATOM 4287 O O . GLY B 1 203 ? 23.114 50.818 4.638 1.00 22.15 203 GLY B O 1
ATOM 4288 N N . ASP B 1 204 ? 22.398 48.737 5.048 1.00 22.56 204 ASP B N 1
ATOM 4289 C CA . ASP B 1 204 ? 22.642 48.357 3.656 1.00 23.28 204 ASP B CA 1
ATOM 4290 C C . ASP B 1 204 ? 21.401 48.242 2.769 1.00 20.83 204 ASP B C 1
ATOM 4291 O O . ASP B 1 204 ? 21.417 47.675 1.674 1.00 23.60 204 ASP B O 1
ATOM 4296 N N . SER B 1 205 ? 20.292 48.789 3.217 1.00 19.19 205 SER B N 1
ATOM 4297 C CA . SER B 1 205 ? 19.129 48.704 2.380 1.00 15.71 205 SER B CA 1
ATOM 4298 C C . SER B 1 205 ? 19.418 49.358 1.045 1.00 21.27 205 SER B C 1
ATOM 4299 O O . SER B 1 205 ? 20.154 50.335 0.962 1.00 22.74 205 SER B O 1
ATOM 4302 N N . LYS B 1 206 ? 18.802 48.841 -0.008 1.00 19.53 206 LYS B N 1
ATOM 4303 C CA . LYS B 1 206 ? 18.978 49.446 -1.326 1.00 22.05 206 LYS B CA 1
ATOM 4304 C C . LYS B 1 206 ? 18.442 50.874 -1.339 1.00 26.02 206 LYS B C 1
ATOM 4305 O O . LYS B 1 206 ? 18.821 51.709 -2.171 1.00 22.68 206 LYS B O 1
ATOM 4311 N N . LYS B 1 207 ? 17.517 51.160 -0.412 1.00 21.68 207 LYS B N 1
ATOM 4312 C CA . LYS B 1 207 ? 16.941 52.501 -0.334 1.00 28.55 207 LYS B CA 1
ATOM 4313 C C . LYS B 1 207 ? 17.954 53.600 0.019 1.00 22.69 207 LYS B C 1
ATOM 4314 O O . LYS B 1 207 ? 17.686 54.783 -0.221 1.00 20.69 207 LYS B O 1
ATOM 4320 N N . ALA B 1 208 ? 19.097 53.199 0.612 1.00 17.80 208 ALA B N 1
ATOM 4321 C CA . ALA B 1 208 ? 20.165 54.128 0.974 1.00 20.56 208 ALA B CA 1
ATOM 4322 C C . ALA B 1 208 ? 19.697 55.458 1.591 1.00 27.47 208 ALA B C 1
ATOM 4323 O O . ALA B 1 208 ? 19.024 55.459 2.636 1.00 22.80 208 ALA B O 1
ATOM 4325 N N . LEU B 1 209 ? 20.055 56.604 0.958 1.00 20.26 209 LEU B N 1
ATOM 4326 C CA . LEU B 1 209 ? 19.672 57.925 1.483 1.00 16.53 209 LEU B CA 1
ATOM 4327 C C . LEU B 1 209 ? 18.228 58.370 1.267 1.00 18.25 209 LEU B C 1
ATOM 4328 O O . LEU B 1 209 ? 17.816 59.473 1.672 1.00 16.37 209 LEU B O 1
ATOM 4333 N N . GLN B 1 210 ? 17.453 57.524 0.600 1.00 16.44 210 GLN B N 1
ATOM 4334 C CA . GLN B 1 210 ? 16.086 57.922 0.317 1.00 17.51 210 GLN B CA 1
ATOM 4335 C C . GLN B 1 210 ? 15.283 58.546 1.458 1.00 21.46 210 GLN B C 1
ATOM 4336 O O . GLN B 1 210 ? 14.617 59.557 1.283 1.00 21.62 210 GLN B O 1
ATOM 4342 N N . PRO B 1 211 ? 15.313 57.952 2.642 1.00 17.21 211 PRO B N 1
ATOM 4343 C CA . PRO B 1 211 ? 14.532 58.502 3.722 1.00 18.94 211 PRO B CA 1
ATOM 4344 C C . PRO B 1 211 ? 14.890 59.936 4.056 1.00 19.97 211 PRO B C 1
ATOM 4345 O O . PRO B 1 211 ? 14.018 60.693 4.477 1.00 21.27 211 PRO B O 1
ATOM 4349 N N . ILE B 1 212 ? 16.169 60.298 3.863 1.00 15.17 212 ILE B N 1
ATOM 4350 C CA . ILE B 1 212 ? 16.635 61.652 4.132 1.00 16.52 212 ILE B CA 1
ATOM 4351 C C . ILE B 1 212 ? 16.022 62.616 3.107 1.00 13.87 212 ILE B C 1
ATOM 4352 O O . ILE B 1 212 ? 15.504 63.702 3.404 1.00 21.47 212 ILE B O 1
ATOM 4357 N N . TYR B 1 213 ? 16.052 62.202 1.857 1.00 20.39 213 TYR B N 1
ATOM 4358 C CA . TYR B 1 213 ? 15.481 63.026 0.820 1.00 19.24 213 TYR B CA 1
ATOM 4359 C C . TYR B 1 213 ? 13.994 63.182 1.065 1.00 23.26 213 TYR B C 1
ATOM 4360 O O . TYR B 1 213 ? 13.415 64.260 0.958 1.00 21.34 213 TYR B O 1
ATOM 4369 N N . ASP B 1 214 ? 13.356 62.095 1.432 1.00 20.05 214 ASP B N 1
ATOM 4370 C CA . ASP B 1 214 ? 11.931 62.209 1.686 1.00 15.92 214 ASP B CA 1
ATOM 4371 C C . ASP B 1 214 ? 11.660 63.177 2.804 1.00 15.17 214 ASP B C 1
ATOM 4372 O O . ASP B 1 214 ? 10.718 63.962 2.783 1.00 20.58 214 ASP B O 1
ATOM 4377 N N . LEU B 1 215 ? 12.528 63.131 3.792 1.00 20.58 215 LEU B N 1
ATOM 4378 C CA . LEU B 1 215 ? 12.416 64.012 4.938 1.00 21.04 215 LEU B CA 1
ATOM 4379 C C . LEU B 1 215 ? 12.552 65.474 4.540 1.00 19.73 215 LEU B C 1
ATOM 4380 O O . LEU B 1 215 ? 11.849 66.352 5.014 1.00 19.79 215 LEU B O 1
ATOM 4385 N N . LEU B 1 216 ? 13.497 65.736 3.673 1.00 17.89 216 LEU B N 1
ATOM 4386 C CA . LEU B 1 216 ? 13.683 67.090 3.255 1.00 16.23 216 LEU B CA 1
ATOM 4387 C C . LEU B 1 216 ? 12.488 67.568 2.489 1.00 21.56 216 LEU B C 1
ATOM 4388 O O . LEU B 1 216 ? 12.185 68.754 2.422 1.00 24.60 216 LEU B O 1
ATOM 4393 N N . GLU B 1 217 ? 11.814 66.624 1.882 1.00 22.90 217 GLU B N 1
ATOM 4394 C CA . GLU B 1 217 ? 10.664 67.016 1.105 1.00 25.95 217 GLU B CA 1
ATOM 4395 C C . GLU B 1 217 ? 9.524 67.273 2.042 1.00 24.93 217 GLU B C 1
ATOM 4396 O O . GLU B 1 217 ? 8.573 67.977 1.735 1.00 35.02 217 GLU B O 1
ATOM 4402 N N . ASN B 1 218 ? 9.621 66.719 3.225 1.00 25.61 218 ASN B N 1
ATOM 4403 C CA . ASN B 1 218 ? 8.525 66.880 4.167 1.00 26.68 218 ASN B CA 1
ATOM 4404 C C . ASN B 1 218 ? 8.710 67.807 5.319 1.00 46.72 218 ASN B C 1
ATOM 4405 O O . ASN B 1 218 ? 7.922 67.751 6.258 1.00 57.07 218 ASN B O 1
ATOM 4410 N N . CYS B 1 219 ? 9.745 68.624 5.260 1.00 26.04 219 CYS B N 1
ATOM 4411 C CA . CYS B 1 219 ? 9.996 69.561 6.338 1.00 31.21 219 CYS B CA 1
ATOM 4412 C C . CYS B 1 219 ? 10.980 70.586 5.861 1.00 24.41 219 CYS B C 1
ATOM 4413 O O . CYS B 1 219 ? 11.374 70.558 4.679 1.00 23.24 219 CYS B O 1
ATOM 4416 N N . ASP B 1 220 ? 11.350 71.448 6.817 1.00 18.63 220 ASP B N 1
ATOM 4417 C CA . ASP B 1 220 ? 12.242 72.537 6.524 1.00 23.31 220 ASP B CA 1
ATOM 4418 C C . ASP B 1 220 ? 13.523 72.547 7.342 1.00 16.56 220 ASP B C 1
ATOM 4419 O O . ASP B 1 220 ? 14.168 73.575 7.494 1.00 17.00 220 ASP B O 1
ATOM 4424 N N . VAL B 1 221 ? 13.910 71.383 7.870 1.00 15.98 221 VAL B N 1
ATOM 4425 C CA . VAL B 1 221 ? 15.155 71.326 8.605 1.00 15.74 221 VAL B CA 1
ATOM 4426 C C . VAL B 1 221 ? 16.264 71.585 7.569 1.00 19.55 221 VAL B C 1
ATOM 4427 O O . VAL B 1 221 ? 16.214 71.001 6.479 1.00 18.25 221 VAL B O 1
ATOM 4431 N N . PRO B 1 222 ? 17.257 72.433 7.866 1.00 15.61 222 PRO B N 1
ATOM 4432 C CA . PRO B 1 222 ? 18.310 72.647 6.898 1.00 14.45 222 PRO B CA 1
ATOM 4433 C C . PRO B 1 222 ? 19.101 71.362 6.649 1.00 17.77 222 PRO B C 1
ATOM 4434 O O . PRO B 1 222 ? 19.361 70.587 7.566 1.00 16.31 222 PRO B O 1
ATOM 4438 N N . ILE B 1 223 ? 19.494 71.162 5.404 1.00 17.60 223 ILE B N 1
ATOM 4439 C CA . ILE B 1 223 ? 20.290 70.014 5.045 1.00 16.52 223 ILE B CA 1
ATOM 4440 C C . ILE B 1 223 ? 21.582 69.945 5.889 1.00 20.42 223 ILE B C 1
ATOM 4441 O O . ILE B 1 223 ? 22.167 68.883 6.124 1.00 20.39 223 ILE B O 1
ATOM 4446 N N . SER B 1 224 ? 22.058 71.093 6.362 1.00 16.56 224 SER B N 1
ATOM 4447 C CA . SER B 1 224 ? 23.273 71.118 7.161 1.00 15.47 224 SER B CA 1
ATOM 4448 C C . SER B 1 224 ? 23.097 70.468 8.534 1.00 17.50 224 SER B C 1
ATOM 4449 O O . SER B 1 224 ? 24.041 70.343 9.326 1.00 17.57 224 SER B O 1
ATOM 4452 N N . LYS B 1 225 ? 21.885 70.047 8.854 1.00 15.38 225 LYS B N 1
ATOM 4453 C CA . LYS B 1 225 ? 21.678 69.414 10.166 1.00 17.12 225 LYS B CA 1
ATOM 4454 C C . LYS B 1 225 ? 21.567 67.904 10.080 1.00 15.03 225 LYS B C 1
ATOM 4455 O O . LYS B 1 225 ? 21.441 67.227 11.095 1.00 16.14 225 LYS B O 1
ATOM 4461 N N . LEU B 1 226 ? 21.538 67.380 8.865 1.00 13.90 226 LEU B N 1
ATOM 4462 C CA . LEU B 1 226 ? 21.314 65.946 8.673 1.00 11.75 226 LEU B CA 1
ATOM 4463 C C . LEU B 1 226 ? 22.594 65.225 8.324 1.00 17.27 226 LEU B C 1
ATOM 4464 O O . LEU B 1 226 ? 23.130 65.418 7.243 1.00 18.68 226 LEU B O 1
ATOM 4469 N N . LEU B 1 227 ? 23.082 64.396 9.235 1.00 12.08 227 LEU B N 1
ATOM 4470 C CA . LEU B 1 227 ? 24.336 63.735 8.998 1.00 9.42 227 LEU B CA 1
ATOM 4471 C C . LEU B 1 227 ? 24.220 62.247 8.797 1.00 16.47 227 LEU B C 1
ATOM 4472 O O . LEU B 1 227 ? 23.986 61.508 9.746 1.00 15.90 227 LEU B O 1
ATOM 4477 N N . PRO B 1 228 ? 24.429 61.777 7.571 1.00 13.33 228 PRO B N 1
ATOM 4478 C CA . PRO B 1 228 ? 24.425 60.340 7.375 1.00 9.79 228 PRO B CA 1
ATOM 4479 C C . PRO B 1 228 ? 25.805 59.827 7.827 1.00 20.52 228 PRO B C 1
ATOM 4480 O O . PRO B 1 228 ? 26.821 60.471 7.535 1.00 15.11 228 PRO B O 1
ATOM 4484 N N . THR B 1 229 ? 25.842 58.695 8.574 1.00 12.49 229 THR B N 1
ATOM 4485 C CA . THR B 1 229 ? 27.105 58.099 9.026 1.00 11.88 229 THR B CA 1
ATOM 4486 C C . THR B 1 229 ? 27.281 56.672 8.481 1.00 14.59 229 THR B C 1
ATOM 4487 O O . THR B 1 229 ? 26.334 56.051 8.012 1.00 14.84 229 THR B O 1
ATOM 4491 N N . HIS B 1 230 ? 28.503 56.149 8.514 1.00 13.60 230 HIS B N 1
ATOM 4492 C CA . HIS B 1 230 ? 28.825 54.832 7.949 1.00 15.59 230 HIS B CA 1
ATOM 4493 C C . HIS B 1 230 ? 28.647 54.841 6.418 1.00 24.20 230 HIS B C 1
ATOM 4494 O O . HIS B 1 230 ? 28.375 53.796 5.808 1.00 18.60 230 HIS B O 1
ATOM 4501 N N . VAL B 1 231 ? 28.763 56.019 5.779 1.00 16.87 231 VAL B N 1
ATOM 4502 C CA . VAL B 1 231 ? 28.566 56.116 4.342 1.00 15.56 231 VAL B CA 1
ATOM 4503 C C . VAL B 1 231 ? 29.436 55.217 3.468 1.00 17.74 231 VAL B C 1
ATOM 4504 O O . VAL B 1 231 ? 29.066 54.891 2.333 1.00 16.00 231 VAL B O 1
ATOM 4508 N N . ASN B 1 232 ? 30.588 54.811 3.989 1.00 18.84 232 ASN B N 1
ATOM 4509 C CA . ASN B 1 232 ? 31.493 53.956 3.232 1.00 21.63 232 ASN B CA 1
ATOM 4510 C C . ASN B 1 232 ? 31.181 52.470 3.343 1.00 29.11 232 ASN B C 1
ATOM 4511 O O . ASN B 1 232 ? 31.969 51.643 2.869 1.00 18.12 232 ASN B O 1
ATOM 4516 N N . ARG B 1 233 ? 30.055 52.135 3.993 1.00 18.78 233 ARG B N 1
ATOM 4517 C CA . ARG B 1 233 ? 29.677 50.732 4.205 1.00 17.16 233 ARG B CA 1
ATOM 4518 C C . ARG B 1 233 ? 29.326 49.987 2.939 1.00 18.49 233 ARG B C 1
ATOM 4519 O O . ARG B 1 233 ? 29.392 48.769 2.914 1.00 16.79 233 ARG B O 1
ATOM 4527 N N . ASN B 1 234 ? 28.892 50.712 1.926 1.00 17.15 234 ASN B N 1
ATOM 4528 C CA . ASN B 1 234 ? 28.546 50.106 0.661 1.00 15.89 234 ASN B CA 1
ATOM 4529 C C . ASN B 1 234 ? 28.719 51.136 -0.452 1.00 20.59 234 ASN B C 1
ATOM 4530 O O . ASN B 1 234 ? 28.540 52.330 -0.248 1.00 19.96 234 ASN B O 1
ATOM 4535 N N . VAL B 1 235 ? 29.105 50.664 -1.635 1.00 20.90 235 VAL B N 1
ATOM 4536 C CA . VAL B 1 235 ? 29.373 51.558 -2.753 1.00 22.50 235 VAL B CA 1
ATOM 4537 C C . VAL B 1 235 ? 28.228 52.443 -3.223 1.00 22.51 235 VAL B C 1
ATOM 4538 O O . VAL B 1 235 ? 28.355 53.659 -3.387 1.00 23.45 235 VAL B O 1
ATOM 4542 N N . PRO B 1 236 ? 27.104 51.817 -3.484 1.00 21.93 236 PRO B N 1
ATOM 4543 C CA . PRO B 1 236 ? 25.974 52.576 -3.931 1.00 17.78 236 PRO B CA 1
ATOM 4544 C C . PRO B 1 236 ? 25.593 53.653 -2.907 1.00 23.22 236 PRO B C 1
ATOM 4545 O O . PRO B 1 236 ? 25.278 54.789 -3.280 1.00 21.39 236 PRO B O 1
ATOM 4549 N N . LEU B 1 237 ? 25.654 53.302 -1.608 1.00 17.60 237 LEU B N 1
ATOM 4550 C CA . LEU B 1 237 ? 25.358 54.269 -0.573 1.00 12.15 237 LEU B CA 1
ATOM 4551 C C . LEU B 1 237 ? 26.414 55.359 -0.606 1.00 17.81 237 LEU B C 1
ATOM 4552 O O . LEU B 1 237 ? 26.084 56.541 -0.548 1.00 19.45 237 LEU B O 1
ATOM 4557 N N . PHE B 1 238 ? 27.691 54.962 -0.710 1.00 13.59 238 PHE B N 1
ATOM 4558 C CA . PHE B 1 238 ? 28.772 55.942 -0.717 1.00 15.16 238 PHE B CA 1
ATOM 4559 C C . PHE B 1 238 ? 28.606 56.939 -1.846 1.00 17.22 238 PHE B C 1
ATOM 4560 O O . PHE B 1 238 ? 28.733 58.178 -1.721 1.00 18.56 238 PHE B O 1
ATOM 4568 N N . GLU B 1 239 ? 28.321 56.372 -2.991 1.00 15.79 239 GLU B N 1
ATOM 4569 C CA . GLU B 1 239 ? 28.130 57.219 -4.146 1.00 19.34 239 GLU B CA 1
ATOM 4570 C C . GLU B 1 239 ? 26.942 58.184 -3.936 1.00 21.77 239 GLU B C 1
ATOM 4571 O O . GLU B 1 239 ? 26.984 59.350 -4.294 1.00 16.75 239 GLU B O 1
ATOM 4582 N N . GLN B 1 240 ? 25.860 57.720 -3.306 1.00 17.86 240 GLN B N 1
ATOM 4583 C CA . GLN B 1 240 ? 24.740 58.604 -3.016 1.00 15.24 240 GLN B CA 1
ATOM 4584 C C . GLN B 1 240 ? 25.161 59.693 -2.017 1.00 20.51 240 GLN B C 1
ATOM 4585 O O . GLN B 1 240 ? 24.718 60.859 -2.083 1.00 17.66 240 GLN B O 1
ATOM 4591 N N . ALA B 1 241 ? 26.029 59.302 -1.060 1.00 15.18 241 ALA B N 1
ATOM 4592 C CA . ALA B 1 241 ? 26.511 60.220 -0.060 1.00 15.25 241 ALA B CA 1
ATOM 4593 C C . ALA B 1 241 ? 27.290 61.402 -0.711 1.00 24.22 241 ALA B C 1
ATOM 4594 O O . ALA B 1 241 ? 27.214 62.580 -0.282 1.00 18.35 241 ALA B O 1
ATOM 4596 N N . LEU B 1 242 ? 28.031 61.107 -1.789 1.00 18.37 242 LEU B N 1
ATOM 4597 C CA . LEU B 1 242 ? 28.779 62.156 -2.486 1.00 15.58 242 LEU B CA 1
ATOM 4598 C C . LEU B 1 242 ? 27.810 63.174 -3.062 1.00 17.78 242 LEU B C 1
ATOM 4599 O O . LEU B 1 242 ? 28.020 64.394 -3.021 1.00 23.30 242 LEU B O 1
ATOM 4604 N N . GLU B 1 243 ? 26.699 62.661 -3.590 1.00 17.59 243 GLU B N 1
ATOM 4605 C CA . GLU B 1 243 ? 25.669 63.521 -4.157 1.00 13.39 243 GLU B CA 1
ATOM 4606 C C . GLU B 1 243 ? 25.013 64.399 -3.139 1.00 19.45 243 GLU B C 1
ATOM 4607 O O . GLU B 1 243 ? 24.783 65.572 -3.363 1.00 22.80 243 GLU B O 1
ATOM 4613 N N . PHE B 1 244 ? 24.740 63.796 -2.000 1.00 18.53 244 PHE B N 1
ATOM 4614 C CA . PHE B 1 244 ? 24.139 64.502 -0.894 1.00 15.76 244 PHE B CA 1
ATOM 4615 C C . PHE B 1 244 ? 25.036 65.626 -0.447 1.00 18.23 244 PHE B C 1
ATOM 4616 O O . PHE B 1 244 ? 24.580 66.731 -0.132 1.00 17.69 244 PHE B O 1
ATOM 4624 N N . ALA B 1 245 ? 26.342 65.324 -0.413 1.00 15.32 245 ALA B N 1
ATOM 4625 C CA . ALA B 1 245 ? 27.303 66.336 0.010 1.00 12.60 245 ALA B CA 1
ATOM 4626 C C . ALA B 1 245 ? 27.386 67.470 -0.989 1.00 17.18 245 ALA B C 1
ATOM 4627 O O . ALA B 1 245 ? 27.478 68.648 -0.620 1.00 19.33 245 ALA B O 1
ATOM 4629 N N . ARG B 1 246 ? 27.325 67.090 -2.265 1.00 16.40 246 ARG B N 1
ATOM 4630 C CA . ARG B 1 246 ? 27.357 68.072 -3.316 1.00 14.58 246 ARG B CA 1
ATOM 4631 C C . ARG B 1 246 ? 26.179 68.999 -3.178 1.00 19.99 246 ARG B C 1
ATOM 4632 O O . ARG B 1 246 ? 26.250 70.159 -3.498 1.00 24.03 246 ARG B O 1
ATOM 4640 N N . LYS B 1 247 ? 25.079 68.498 -2.682 1.00 19.55 247 LYS B N 1
ATOM 4641 C CA . LYS B 1 247 ? 23.904 69.337 -2.499 1.00 16.51 247 LYS B CA 1
ATOM 4642 C C . LYS B 1 247 ? 23.930 70.227 -1.260 1.00 19.61 247 LYS B C 1
ATOM 4643 O O . LYS B 1 247 ? 22.946 70.927 -0.977 1.00 22.34 247 LYS B O 1
ATOM 4649 N N . GLY B 1 248 ? 25.029 70.206 -0.507 1.00 16.16 248 GLY B N 1
ATOM 4650 C CA . GLY B 1 248 ? 25.149 71.035 0.692 1.00 17.50 248 GLY B CA 1
ATOM 4651 C C . GLY B 1 248 ? 25.178 70.272 2.019 1.00 21.68 248 GLY B C 1
ATOM 4652 O O . GLY B 1 248 ? 25.341 70.880 3.074 1.00 19.01 248 GLY B O 1
ATOM 4653 N N . GLY B 1 249 ? 24.984 68.943 1.977 1.00 21.44 249 GLY B N 1
ATOM 4654 C CA . GLY B 1 249 ? 25.007 68.171 3.208 1.00 15.48 249 GLY B CA 1
ATOM 4655 C C . GLY B 1 249 ? 26.442 67.882 3.611 1.00 20.94 249 GLY B C 1
ATOM 4656 O O . GLY B 1 249 ? 27.361 68.095 2.819 1.00 18.76 249 GLY B O 1
ATOM 4657 N N . THR B 1 250 ? 26.605 67.386 4.841 1.00 16.47 250 THR B N 1
ATOM 4658 C CA . THR B 1 250 ? 27.880 66.968 5.394 1.00 14.91 250 THR B CA 1
ATOM 4659 C C . THR B 1 250 ? 27.777 65.447 5.552 1.00 19.05 250 THR B C 1
ATOM 4660 O O . THR B 1 250 ? 26.698 64.948 5.857 1.00 15.41 250 THR B O 1
ATOM 4664 N N . ILE B 1 251 ? 28.866 64.718 5.271 1.00 19.67 251 ILE B N 1
ATOM 4665 C CA . ILE B 1 251 ? 28.859 63.255 5.347 1.00 14.30 251 ILE B CA 1
ATOM 4666 C C . ILE B 1 251 ? 29.903 62.769 6.322 1.00 16.10 251 ILE B C 1
ATOM 4667 O O . ILE B 1 251 ? 30.986 63.351 6.459 1.00 15.00 251 ILE B O 1
ATOM 4672 N N . ASP B 1 252 ? 29.538 61.695 7.024 1.00 18.34 252 ASP B N 1
ATOM 4673 C CA . ASP B 1 252 ? 30.413 61.146 8.019 1.00 11.18 252 ASP B CA 1
ATOM 4674 C C . ASP B 1 252 ? 30.877 59.770 7.621 1.00 16.65 252 ASP B C 1
ATOM 4675 O O . ASP B 1 252 ? 30.089 58.833 7.466 1.00 16.66 252 ASP B O 1
ATOM 4680 N N . ILE B 1 253 ? 32.188 59.684 7.492 1.00 13.27 253 ILE B N 1
ATOM 4681 C CA . ILE B 1 253 ? 32.886 58.462 7.147 1.00 17.10 253 ILE B CA 1
ATOM 4682 C C . ILE B 1 253 ? 33.350 57.724 8.418 1.00 10.29 253 ILE B C 1
ATOM 4683 O O . ILE B 1 253 ? 33.834 58.338 9.352 1.00 15.14 253 ILE B O 1
ATOM 4688 N N . THR B 1 254 ? 33.153 56.395 8.466 1.00 14.92 254 THR B N 1
ATOM 4689 C CA . THR B 1 254 ? 33.553 55.643 9.644 1.00 13.57 254 THR B CA 1
ATOM 4690 C C . THR B 1 254 ? 34.945 55.036 9.486 1.00 19.64 254 THR B C 1
ATOM 4691 O O . THR B 1 254 ? 35.185 54.202 8.605 1.00 18.29 254 THR B O 1
ATOM 4695 N N . SER B 1 255 ? 35.854 55.446 10.348 1.00 15.17 255 SER B N 1
ATOM 4696 C CA . SER B 1 255 ? 37.241 54.995 10.287 1.00 14.32 255 SER B CA 1
ATOM 4697 C C . SER B 1 255 ? 37.421 53.505 10.517 1.00 31.85 255 SER B C 1
ATOM 4698 O O . SER B 1 255 ? 38.408 52.916 10.100 1.00 24.11 255 SER B O 1
ATOM 4701 N N . SER B 1 256 ? 36.449 52.890 11.178 1.00 20.97 256 SER B N 1
ATOM 4702 C CA . SER B 1 256 ? 36.526 51.483 11.490 1.00 21.22 256 SER B CA 1
ATOM 4703 C C . SER B 1 256 ? 35.903 50.576 10.417 1.00 28.76 256 SER B C 1
ATOM 4704 O O . SER B 1 256 ? 35.834 49.366 10.597 1.00 25.51 256 SER B O 1
ATOM 4707 N N . ILE B 1 257 ? 35.438 51.145 9.306 1.00 19.35 257 ILE B N 1
ATOM 4708 C CA . ILE B 1 257 ? 34.875 50.366 8.219 1.00 20.91 257 ILE B CA 1
ATOM 4709 C C . ILE B 1 257 ? 35.906 50.407 7.117 1.00 27.92 257 ILE B C 1
ATOM 4710 O O . ILE B 1 257 ? 36.111 51.444 6.518 1.00 18.73 257 ILE B O 1
ATOM 4715 N N . ASP B 1 258 ? 36.584 49.292 6.889 1.00 24.69 258 ASP B N 1
ATOM 4716 C CA . ASP B 1 258 ? 37.654 49.254 5.899 1.00 21.33 258 ASP B CA 1
ATOM 4717 C C . ASP B 1 258 ? 37.295 48.737 4.508 1.00 28.30 258 ASP B C 1
ATOM 4718 O O . ASP B 1 258 ? 38.122 48.721 3.608 1.00 25.91 258 ASP B O 1
ATOM 4723 N N . GLU B 1 259 ? 36.087 48.272 4.331 1.00 26.39 259 GLU B N 1
ATOM 4724 C CA . GLU B 1 259 ? 35.633 47.749 3.068 1.00 24.02 259 GLU B CA 1
ATOM 4725 C C . GLU B 1 259 ? 34.164 48.079 3.034 1.00 26.16 259 GLU B C 1
ATOM 4726 O O . GLU B 1 259 ? 33.563 48.113 4.100 1.00 31.75 259 GLU B O 1
ATOM 4732 N N . PRO B 1 260 ? 33.582 48.286 1.851 1.00 24.25 260 PRO B N 1
ATOM 4733 C CA . PRO B 1 260 ? 34.294 48.234 0.584 1.00 18.91 260 PRO B CA 1
ATOM 4734 C C . PRO B 1 260 ? 34.954 49.555 0.252 1.00 34.87 260 PRO B C 1
ATOM 4735 O O . PRO B 1 260 ? 35.668 49.626 -0.744 1.00 31.54 260 PRO B O 1
ATOM 4739 N N . VAL B 1 261 ? 34.699 50.602 1.047 1.00 22.08 261 VAL B N 1
ATOM 4740 C CA . VAL B 1 261 ? 35.315 51.897 0.772 1.00 18.43 261 VAL B CA 1
ATOM 4741 C C . VAL B 1 261 ? 36.121 52.221 1.981 1.00 20.02 261 VAL B C 1
ATOM 4742 O O . VAL B 1 261 ? 35.580 52.405 3.055 1.00 20.79 261 VAL B O 1
ATOM 4746 N N . ALA B 1 262 ? 37.420 52.233 1.829 1.00 19.26 262 ALA B N 1
ATOM 4747 C CA . ALA B 1 262 ? 38.268 52.529 2.963 1.00 21.09 262 ALA B CA 1
ATOM 4748 C C . ALA B 1 262 ? 38.100 53.989 3.349 1.00 20.05 262 ALA B C 1
ATOM 4749 O O . ALA B 1 262 ? 37.771 54.795 2.482 1.00 18.64 262 ALA B O 1
ATOM 4751 N N . PRO B 1 263 ? 38.326 54.317 4.638 1.00 18.97 263 PRO B N 1
ATOM 4752 C CA . PRO B 1 263 ? 38.159 55.688 5.096 1.00 14.71 263 PRO B CA 1
ATOM 4753 C C . PRO B 1 263 ? 38.985 56.735 4.348 1.00 21.43 263 PRO B C 1
ATOM 4754 O O . PRO B 1 263 ? 38.462 57.773 3.936 1.00 16.95 263 PRO B O 1
ATOM 4758 N N . ALA B 1 264 ? 40.283 56.499 4.157 1.00 18.95 264 ALA B N 1
ATOM 4759 C CA . ALA B 1 264 ? 41.089 57.490 3.427 1.00 14.86 264 ALA B CA 1
ATOM 4760 C C . ALA B 1 264 ? 40.600 57.554 2.012 1.00 16.38 264 ALA B C 1
ATOM 4761 O O . ALA B 1 264 ? 40.499 58.613 1.410 1.00 20.38 264 ALA B O 1
ATOM 4763 N N . GLU B 1 265 ? 40.272 56.396 1.496 1.00 16.33 265 GLU B N 1
ATOM 4764 C CA . GLU B 1 265 ? 39.816 56.358 0.136 1.00 15.39 265 GLU B CA 1
ATOM 4765 C C . GLU B 1 265 ? 38.529 57.124 -0.024 1.00 22.46 265 GLU B C 1
ATOM 4766 O O . GLU B 1 265 ? 38.331 57.832 -1.008 1.00 21.57 265 GLU B O 1
ATOM 4772 N N . GLY B 1 266 ? 37.644 56.975 0.963 1.00 18.52 266 GLY B N 1
ATOM 4773 C CA . GLY B 1 266 ? 36.377 57.666 0.886 1.00 12.19 266 GLY B CA 1
ATOM 4774 C C . GLY B 1 266 ? 36.560 59.183 0.946 1.00 14.60 266 GLY B C 1
ATOM 4775 O O . GLY B 1 266 ? 35.869 59.956 0.256 1.00 17.46 266 GLY B O 1
ATOM 4776 N N . ILE B 1 267 ? 37.504 59.601 1.795 1.00 19.35 267 ILE B N 1
ATOM 4777 C CA . ILE B 1 267 ? 37.788 61.016 1.975 1.00 18.99 267 ILE B CA 1
ATOM 4778 C C . ILE B 1 267 ? 38.357 61.584 0.688 1.00 24.52 267 ILE B C 1
ATOM 4779 O O . ILE B 1 267 ? 37.997 62.668 0.229 1.00 17.99 267 ILE B O 1
ATOM 4784 N N . ALA B 1 268 ? 39.250 60.821 0.078 1.00 18.85 268 ALA B N 1
ATOM 4785 C CA . ALA B 1 268 ? 39.849 61.265 -1.171 1.00 19.47 268 ALA B CA 1
ATOM 4786 C C . ALA B 1 268 ? 38.803 61.350 -2.256 1.00 17.09 268 ALA B C 1
ATOM 4787 O O . ALA B 1 268 ? 38.823 62.260 -3.063 1.00 18.55 268 ALA B O 1
ATOM 4789 N N . ARG B 1 269 ? 37.894 60.380 -2.303 1.00 13.66 269 ARG B N 1
ATOM 4790 C CA . ARG B 1 269 ? 36.863 60.417 -3.327 1.00 7.72 269 ARG B CA 1
ATOM 4791 C C . ARG B 1 269 ? 35.927 61.579 -3.105 1.00 16.24 269 ARG B C 1
ATOM 4792 O O . ARG B 1 269 ? 35.352 62.137 -4.038 1.00 14.39 269 ARG B O 1
ATOM 4800 N N . ALA B 1 270 ? 35.741 61.969 -1.840 1.00 21.13 270 ALA B N 1
ATOM 4801 C CA . ALA B 1 270 ? 34.848 63.093 -1.589 1.00 16.98 270 ALA B CA 1
ATOM 4802 C C . ALA B 1 270 ? 35.469 64.350 -2.179 1.00 22.75 270 ALA B C 1
ATOM 4803 O O . ALA B 1 270 ? 34.837 65.160 -2.863 1.00 17.18 270 ALA B O 1
ATOM 4805 N N . VAL B 1 271 ? 36.761 64.494 -1.929 1.00 20.51 271 VAL B N 1
ATOM 4806 C CA . VAL B 1 271 ? 37.512 65.615 -2.479 1.00 17.85 271 VAL B CA 1
ATOM 4807 C C . VAL B 1 271 ? 37.458 65.603 -4.013 1.00 13.20 271 VAL B C 1
ATOM 4808 O O . VAL B 1 271 ? 37.248 66.618 -4.659 1.00 18.69 271 VAL B O 1
ATOM 4812 N N . GLN B 1 272 ? 37.645 64.440 -4.597 1.00 15.04 272 GLN B N 1
ATOM 4813 C CA . GLN B 1 272 ? 37.599 64.319 -6.023 1.00 16.50 272 GLN B CA 1
ATOM 4814 C C . GLN B 1 272 ? 36.206 64.591 -6.566 1.00 29.55 272 GLN B C 1
ATOM 4815 O O . GLN B 1 272 ? 36.017 64.796 -7.750 1.00 23.57 272 GLN B O 1
ATOM 4821 N N . ALA B 1 273 ? 35.194 64.593 -5.712 1.00 26.64 273 ALA B N 1
ATOM 4822 C CA . ALA B 1 273 ? 33.855 64.857 -6.187 1.00 18.36 273 ALA B CA 1
ATOM 4823 C C . ALA B 1 273 ? 33.504 66.326 -6.032 1.00 21.30 273 ALA B C 1
ATOM 4824 O O . ALA B 1 273 ? 32.374 66.750 -6.251 1.00 30.12 273 ALA B O 1
ATOM 4826 N N . GLY B 1 274 ? 34.466 67.137 -5.670 1.00 16.12 274 GLY B N 1
ATOM 4827 C CA . GLY B 1 274 ? 34.167 68.552 -5.557 1.00 17.91 274 GLY B CA 1
ATOM 4828 C C . GLY B 1 274 ? 33.652 69.016 -4.200 1.00 27.92 274 GLY B C 1
ATOM 4829 O O . GLY B 1 274 ? 33.308 70.185 -4.055 1.00 19.00 274 GLY B O 1
ATOM 4830 N N . ILE B 1 275 ? 33.619 68.111 -3.212 1.00 25.14 275 ILE B N 1
ATOM 4831 C CA . ILE B 1 275 ? 33.161 68.472 -1.886 1.00 18.03 275 ILE B CA 1
ATOM 4832 C C . ILE B 1 275 ? 34.302 69.055 -1.084 1.00 15.32 275 ILE B C 1
ATOM 4833 O O . ILE B 1 275 ? 35.385 68.482 -1.021 1.00 17.71 275 ILE B O 1
ATOM 4838 N N . PRO B 1 276 ? 34.052 70.187 -0.451 1.00 15.96 276 PRO B N 1
ATOM 4839 C CA . PRO B 1 276 ? 35.054 70.817 0.424 1.00 18.14 276 PRO B CA 1
ATOM 4840 C C . PRO B 1 276 ? 35.211 69.985 1.697 1.00 23.05 276 PRO B C 1
ATOM 4841 O O . PRO B 1 276 ? 34.233 69.420 2.232 1.00 17.93 276 PRO B O 1
ATOM 4845 N N . LEU B 1 277 ? 36.429 69.917 2.202 1.00 18.82 277 LEU B N 1
ATOM 4846 C CA . LEU B 1 277 ? 36.669 69.151 3.409 1.00 24.22 277 LEU B CA 1
ATOM 4847 C C . LEU B 1 277 ? 35.771 69.570 4.561 1.00 24.76 277 LEU B C 1
ATOM 4848 O O . LEU B 1 277 ? 35.492 68.777 5.456 1.00 17.46 277 LEU B O 1
ATOM 4853 N N . ALA B 1 278 ? 35.306 70.820 4.552 1.00 13.58 278 ALA B N 1
ATOM 4854 C CA . ALA B 1 278 ? 34.442 71.263 5.632 1.00 14.42 278 ALA B CA 1
ATOM 4855 C C . ALA B 1 278 ? 33.165 70.409 5.699 1.00 15.53 278 ALA B C 1
ATOM 4856 O O . ALA B 1 278 ? 32.499 70.350 6.726 1.00 21.31 278 ALA B O 1
ATOM 4858 N N . ARG B 1 279 ? 32.817 69.712 4.611 1.00 13.72 279 ARG B N 1
ATOM 4859 C CA . ARG B 1 279 ? 31.605 68.899 4.598 1.00 16.53 279 ARG B CA 1
ATOM 4860 C C . ARG B 1 279 ? 31.864 67.400 4.677 1.00 20.85 279 ARG B C 1
ATOM 4861 O O . ARG B 1 279 ? 30.987 66.579 4.362 1.00 15.47 279 ARG B O 1
ATOM 4869 N N . VAL B 1 280 ? 33.079 67.055 5.120 1.00 15.12 280 VAL B N 1
ATOM 4870 C CA . VAL B 1 280 ? 33.437 65.657 5.257 1.00 11.88 280 VAL B CA 1
ATOM 4871 C C . VAL B 1 280 ? 33.999 65.473 6.664 1.00 16.17 280 VAL B C 1
ATOM 4872 O O . VAL B 1 280 ? 34.970 66.143 7.030 1.00 16.78 280 VAL B O 1
ATOM 4876 N N . THR B 1 281 ? 33.408 64.560 7.443 1.00 15.24 281 THR B N 1
ATOM 4877 C CA . THR B 1 281 ? 33.882 64.256 8.799 1.00 12.93 281 THR B CA 1
ATOM 4878 C C . THR B 1 281 ? 34.249 62.776 8.917 1.00 14.54 281 THR B C 1
ATOM 4879 O O . THR B 1 281 ? 33.768 61.929 8.153 1.00 13.83 281 THR B O 1
ATOM 4883 N N . LEU B 1 282 ? 35.093 62.455 9.896 1.00 14.58 282 LEU B N 1
ATOM 4884 C CA . LEU B 1 282 ? 35.494 61.070 10.112 1.00 8.81 282 LEU B CA 1
ATOM 4885 C C . LEU B 1 282 ? 35.252 60.769 11.596 1.00 12.41 282 LEU B C 1
ATOM 4886 O O . LEU B 1 282 ? 35.599 61.601 12.460 1.00 15.90 282 LEU B O 1
ATOM 4891 N N . SER B 1 283 ? 34.623 59.610 11.890 1.00 16.01 283 SER B N 1
ATOM 4892 C CA . SER B 1 283 ? 34.325 59.193 13.270 1.00 14.18 283 SER B CA 1
ATOM 4893 C C . SER B 1 283 ? 34.676 57.716 13.431 1.00 15.40 283 SER B C 1
ATOM 4894 O O . SER B 1 283 ? 34.785 56.984 12.454 1.00 17.59 283 SER B O 1
ATOM 4897 N N . SER B 1 284 ? 34.858 57.275 14.670 1.00 14.64 284 SER B N 1
ATOM 4898 C CA . SER B 1 284 ? 35.299 55.912 14.871 1.00 14.18 284 SER B CA 1
ATOM 4899 C C . SER B 1 284 ? 34.269 54.808 15.022 1.00 19.74 284 SER B C 1
ATOM 4900 O O . SER B 1 284 ? 34.518 53.653 14.664 1.00 18.59 284 SER B O 1
ATOM 4903 N N . ASP B 1 285 ? 33.139 55.135 15.644 1.00 15.14 285 ASP B N 1
ATOM 4904 C CA . ASP B 1 285 ? 32.164 54.127 16.017 1.00 19.37 285 ASP B CA 1
ATOM 4905 C C . ASP B 1 285 ? 32.831 53.244 17.062 1.00 20.96 285 ASP B C 1
ATOM 4906 O O . ASP B 1 285 ? 32.589 52.042 17.169 1.00 25.48 285 ASP B O 1
ATOM 4911 N N . GLY B 1 286 ? 33.684 53.878 17.848 1.00 14.98 286 GLY B N 1
ATOM 4912 C CA . GLY B 1 286 ? 34.446 53.180 18.858 1.00 14.58 286 GLY B CA 1
ATOM 4913 C C . GLY B 1 286 ? 33.596 52.631 19.981 1.00 24.72 286 GLY B C 1
ATOM 4914 O O . GLY B 1 286 ? 32.517 53.153 20.293 1.00 20.47 286 GLY B O 1
ATOM 4915 N N . ASN B 1 287 ? 34.131 51.555 20.568 1.00 18.01 287 ASN B N 1
ATOM 4916 C CA . ASN B 1 287 ? 33.521 50.915 21.711 1.00 22.10 287 ASN B CA 1
ATOM 4917 C C . ASN B 1 287 ? 32.281 50.083 21.430 1.00 21.71 287 ASN B C 1
ATOM 4918 O O . ASN B 1 287 ? 31.620 49.595 22.342 1.00 25.97 287 ASN B O 1
ATOM 4923 N N . GLY B 1 288 ? 31.973 49.918 20.169 1.00 29.32 288 GLY B N 1
ATOM 4924 C CA . GLY B 1 288 ? 30.884 49.063 19.765 1.00 29.47 288 GLY B CA 1
ATOM 4925 C C . GLY B 1 288 ? 31.511 47.670 19.649 1.00 35.79 288 GLY B C 1
ATOM 4926 O O . GLY B 1 288 ? 32.700 47.490 19.977 1.00 29.41 288 GLY B O 1
ATOM 4927 N N . SER B 1 289 ? 30.741 46.680 19.200 1.00 27.63 289 SER B N 1
ATOM 4928 C CA . SER B 1 289 ? 31.271 45.331 19.063 1.00 30.24 289 SER B CA 1
ATOM 4929 C C . SER B 1 289 ? 31.896 45.132 17.685 1.00 45.55 289 SER B C 1
ATOM 4930 O O . SER B 1 289 ? 31.432 45.664 16.675 1.00 46.70 289 SER B O 1
ATOM 4933 N N . GLN B 1 290 ? 32.978 44.357 17.680 1.00 53.41 290 GLN B N 1
ATOM 4934 C CA . GLN B 1 290 ? 33.766 44.035 16.495 1.00 54.13 290 GLN B CA 1
ATOM 4935 C C . GLN B 1 290 ? 33.937 42.510 16.409 1.00 57.13 290 GLN B C 1
ATOM 4936 O O . GLN B 1 290 ? 34.588 41.887 17.259 1.00 38.57 290 GLN B O 1
ATOM 4942 N N . PRO B 1 291 ? 33.320 41.948 15.368 1.00 65.98 291 PRO B N 1
ATOM 4943 C CA . PRO B 1 291 ? 33.234 40.527 15.054 1.00 83.38 291 PRO B CA 1
ATOM 4944 C C . PRO B 1 291 ? 34.507 39.838 14.512 1.00 100.00 291 PRO B C 1
ATOM 4945 O O . PRO B 1 291 ? 35.537 40.415 14.171 1.00 63.38 291 PRO B O 1
ATOM 4949 N N . HIS B 1 301 ? 35.730 35.052 16.958 1.00 94.90 301 HIS B N 1
ATOM 4950 C CA . HIS B 1 301 ? 35.907 35.811 18.188 1.00 92.11 301 HIS B CA 1
ATOM 4951 C C . HIS B 1 301 ? 35.476 37.279 18.050 1.00 83.21 301 HIS B C 1
ATOM 4952 O O . HIS B 1 301 ? 35.875 37.941 17.097 1.00 83.70 301 HIS B O 1
ATOM 4953 N N . ILE B 1 302 ? 34.634 37.765 19.028 1.00 78.87 302 ILE B N 1
ATOM 4954 C CA . ILE B 1 302 ? 34.126 39.153 19.100 1.00 67.81 302 ILE B CA 1
ATOM 4955 C C . ILE B 1 302 ? 35.012 40.081 19.964 1.00 61.40 302 ILE B C 1
ATOM 4956 O O . ILE B 1 302 ? 35.543 39.665 21.001 1.00 56.65 302 ILE B O 1
ATOM 4961 N N . GLY B 1 303 ? 35.149 41.354 19.532 1.00 44.97 303 GLY B N 1
ATOM 4962 C CA . GLY B 1 303 ? 35.985 42.334 20.263 1.00 34.75 303 GLY B CA 1
ATOM 4963 C C . GLY B 1 303 ? 35.351 43.733 20.363 1.00 30.69 303 GLY B C 1
ATOM 4964 O O . GLY B 1 303 ? 34.232 43.974 19.913 1.00 35.11 303 GLY B O 1
ATOM 4965 N N . VAL B 1 304 ? 36.066 44.666 20.983 1.00 32.10 304 VAL B N 1
ATOM 4966 C CA . VAL B 1 304 ? 35.570 46.033 21.131 1.00 31.36 304 VAL B CA 1
ATOM 4967 C C . VAL B 1 304 ? 36.192 46.892 20.033 1.00 28.77 304 VAL B C 1
ATOM 4968 O O . VAL B 1 304 ? 37.395 46.818 19.804 1.00 34.89 304 VAL B O 1
ATOM 4972 N N . ALA B 1 305 ? 35.430 47.702 19.319 1.00 26.54 305 ALA B N 1
ATOM 4973 C CA . ALA B 1 305 ? 36.114 48.492 18.315 1.00 24.40 305 ALA B CA 1
ATOM 4974 C C . ALA B 1 305 ? 36.930 49.544 19.044 1.00 20.66 305 ALA B C 1
ATOM 4975 O O . ALA B 1 305 ? 36.481 50.102 20.051 1.00 19.01 305 ALA B O 1
ATOM 4977 N N . GLY B 1 306 ? 38.144 49.788 18.568 1.00 19.05 306 GLY B N 1
ATOM 4978 C CA . GLY B 1 306 ? 39.066 50.742 19.171 1.00 16.12 306 GLY B CA 1
ATOM 4979 C C . GLY B 1 306 ? 39.083 52.067 18.420 1.00 16.92 306 GLY B C 1
ATOM 4980 O O . GLY B 1 306 ? 38.266 52.289 17.543 1.00 21.75 306 GLY B O 1
ATOM 4981 N N . PHE B 1 307 ? 40.008 52.947 18.780 1.00 14.45 307 PHE B N 1
ATOM 4982 C CA . PHE B 1 307 ? 40.105 54.268 18.168 1.00 18.68 307 PHE B CA 1
ATOM 4983 C C . PHE B 1 307 ? 41.367 54.499 17.330 1.00 28.47 307 PHE B C 1
ATOM 4984 O O . PHE B 1 307 ? 41.692 55.588 16.864 1.00 14.37 307 PHE B O 1
ATOM 4992 N N . GLU B 1 308 ? 42.112 53.454 17.125 1.00 17.86 308 GLU B N 1
ATOM 4993 C CA . GLU B 1 308 ? 43.324 53.666 16.385 1.00 13.38 308 GLU B CA 1
ATOM 4994 C C . GLU B 1 308 ? 43.114 54.023 14.936 1.00 16.35 308 GLU B C 1
ATOM 4995 O O . GLU B 1 308 ? 43.964 54.699 14.364 1.00 20.82 308 GLU B O 1
ATOM 5001 N N . THR B 1 309 ? 42.004 53.571 14.328 1.00 19.31 309 THR B N 1
ATOM 5002 C CA . THR B 1 309 ? 41.772 53.881 12.930 1.00 12.66 309 THR B CA 1
ATOM 5003 C C . THR B 1 309 ? 41.671 55.373 12.659 1.00 16.08 309 THR B C 1
ATOM 5004 O O . THR B 1 309 ? 41.699 55.806 11.518 1.00 19.84 309 THR B O 1
ATOM 5008 N N . LEU B 1 310 ? 41.479 56.173 13.694 1.00 17.32 310 LEU B N 1
ATOM 5009 C CA . LEU B 1 310 ? 41.360 57.585 13.461 1.00 10.86 310 LEU B CA 1
ATOM 5010 C C . LEU B 1 310 ? 42.706 58.108 13.007 1.00 18.74 310 LEU B C 1
ATOM 5011 O O . LEU B 1 310 ? 42.842 58.635 11.918 1.00 17.42 310 LEU B O 1
ATOM 5016 N N . LEU B 1 311 ? 43.709 57.956 13.842 1.00 17.10 311 LEU B N 1
ATOM 5017 C CA . LEU B 1 311 ? 45.013 58.426 13.463 1.00 12.38 311 LEU B CA 1
ATOM 5018 C C . LEU B 1 311 ? 45.530 57.706 12.246 1.00 22.49 311 LEU B C 1
ATOM 5019 O O . LEU B 1 311 ? 46.182 58.289 11.367 1.00 19.93 311 LEU B O 1
ATOM 5024 N N . GLU B 1 312 ? 45.250 56.419 12.141 1.00 16.44 312 GLU B N 1
ATOM 5025 C CA . GLU B 1 312 ? 45.727 55.749 10.934 1.00 19.25 312 GLU B CA 1
ATOM 5026 C C . GLU B 1 312 ? 45.176 56.343 9.652 1.00 21.87 312 GLU B C 1
ATOM 5027 O O . GLU B 1 312 ? 45.846 56.325 8.641 1.00 19.62 312 GLU B O 1
ATOM 5033 N N . THR B 1 313 ? 43.938 56.832 9.673 1.00 16.91 313 THR B N 1
ATOM 5034 C CA . THR B 1 313 ? 43.367 57.392 8.463 1.00 16.04 313 THR B CA 1
ATOM 5035 C C . THR B 1 313 ? 44.146 58.634 8.100 1.00 16.26 313 THR B C 1
ATOM 5036 O O . THR B 1 313 ? 44.444 58.884 6.944 1.00 16.49 313 THR B O 1
ATOM 5040 N N . VAL B 1 314 ? 44.498 59.402 9.114 1.00 17.65 314 VAL B N 1
ATOM 5041 C CA . VAL B 1 314 ? 45.278 60.602 8.831 1.00 17.17 314 VAL B CA 1
ATOM 5042 C C . VAL B 1 314 ? 46.618 60.200 8.186 1.00 22.57 314 VAL B C 1
ATOM 5043 O O . VAL B 1 314 ? 47.052 60.716 7.160 1.00 16.77 314 VAL B O 1
ATOM 5047 N N . GLN B 1 315 ? 47.248 59.186 8.771 1.00 17.65 315 GLN B N 1
ATOM 5048 C CA . GLN B 1 315 ? 48.519 58.679 8.256 1.00 18.21 315 GLN B CA 1
ATOM 5049 C C . GLN B 1 315 ? 48.429 58.212 6.811 1.00 20.10 315 GLN B C 1
ATOM 5050 O O . GLN B 1 315 ? 49.286 58.522 5.982 1.00 23.07 315 GLN B O 1
ATOM 5056 N N . VAL B 1 316 ? 47.378 57.448 6.516 1.00 17.67 316 VAL B N 1
ATOM 5057 C CA . VAL B 1 316 ? 47.166 56.901 5.201 1.00 13.19 316 VAL B CA 1
ATOM 5058 C C . VAL B 1 316 ? 46.873 57.939 4.136 1.00 22.50 316 VAL B C 1
ATOM 5059 O O . VAL B 1 316 ? 47.330 57.851 2.994 1.00 19.65 316 VAL B O 1
ATOM 5063 N N . LEU B 1 317 ? 46.101 58.945 4.498 1.00 16.02 317 LEU B N 1
ATOM 5064 C CA . LEU B 1 317 ? 45.776 60.004 3.558 1.00 22.30 317 LEU B CA 1
ATOM 5065 C C . LEU B 1 317 ? 47.055 60.695 3.097 1.00 16.30 317 LEU B C 1
ATOM 5066 O O . LEU B 1 317 ? 47.285 60.907 1.908 1.00 19.37 317 LEU B O 1
ATOM 5071 N N . VAL B 1 318 ? 47.860 61.085 4.078 1.00 16.24 318 VAL B N 1
ATOM 5072 C CA . VAL B 1 318 ? 49.125 61.743 3.793 1.00 19.69 318 VAL B CA 1
ATOM 5073 C C . VAL B 1 318 ? 50.091 60.822 3.021 1.00 35.62 318 VAL B C 1
ATOM 5074 O O . VAL B 1 318 ? 50.695 61.179 2.009 1.00 20.24 318 VAL B O 1
ATOM 5078 N N . LYS B 1 319 ? 50.260 59.600 3.492 1.00 20.92 319 LYS B N 1
ATOM 5079 C CA . LYS B 1 319 ? 51.164 58.707 2.808 1.00 20.78 319 LYS B CA 1
ATOM 5080 C C . LYS B 1 319 ? 50.705 58.251 1.441 1.00 23.56 319 LYS B C 1
ATOM 5081 O O . LYS B 1 319 ? 51.483 58.255 0.493 1.00 27.80 319 LYS B O 1
ATOM 5087 N N . ASP B 1 320 ? 49.465 57.809 1.332 1.00 26.91 320 ASP B N 1
ATOM 5088 C CA . ASP B 1 320 ? 48.998 57.235 0.085 1.00 21.80 320 ASP B CA 1
ATOM 5089 C C . ASP B 1 320 ? 48.019 58.016 -0.744 1.00 19.72 320 ASP B C 1
ATOM 5090 O O . ASP B 1 320 ? 47.832 57.661 -1.905 1.00 22.05 320 ASP B O 1
ATOM 5095 N N . TYR B 1 321 ? 47.389 59.058 -0.205 1.00 20.05 321 TYR B N 1
ATOM 5096 C CA . TYR B 1 321 ? 46.434 59.763 -1.026 1.00 19.48 321 TYR B CA 1
ATOM 5097 C C . TYR B 1 321 ? 46.762 61.146 -1.403 1.00 18.98 321 TYR B C 1
ATOM 5098 O O . TYR B 1 321 ? 45.852 61.882 -1.748 1.00 19.56 321 TYR B O 1
ATOM 5107 N N . ASP B 1 322 ? 48.009 61.511 -1.305 1.00 16.04 322 ASP B N 1
ATOM 5108 C CA . ASP B 1 322 ? 48.337 62.855 -1.732 1.00 25.55 322 ASP B CA 1
ATOM 5109 C C . ASP B 1 322 ? 47.766 63.982 -0.879 1.00 34.12 322 ASP B C 1
ATOM 5110 O O . ASP B 1 322 ? 47.512 65.080 -1.374 1.00 27.87 322 ASP B O 1
ATOM 5115 N N . PHE B 1 323 ? 47.590 63.754 0.416 1.00 28.82 323 PHE B N 1
ATOM 5116 C CA . PHE B 1 323 ? 47.073 64.850 1.188 1.00 19.42 323 PHE B CA 1
ATOM 5117 C C . PHE B 1 323 ? 48.164 65.562 1.945 1.00 18.93 323 PHE B C 1
ATOM 5118 O O . PHE B 1 323 ? 49.118 64.916 2.372 1.00 19.89 323 PHE B O 1
ATOM 5126 N N . SER B 1 324 ? 47.990 66.866 2.143 1.00 13.05 324 SER B N 1
ATOM 5127 C CA . SER B 1 324 ? 48.873 67.590 2.997 1.00 15.25 324 SER B CA 1
ATOM 5128 C C . SER B 1 324 ? 48.447 67.207 4.404 1.00 21.60 324 SER B C 1
ATOM 5129 O O . SER B 1 324 ? 47.317 66.728 4.651 1.00 16.12 324 SER B O 1
ATOM 5132 N N . ILE B 1 325 ? 49.344 67.412 5.339 1.00 16.34 325 ILE B N 1
ATOM 5133 C CA . ILE B 1 325 ? 48.999 67.125 6.720 1.00 15.01 325 ILE B CA 1
ATOM 5134 C C . ILE B 1 325 ? 47.819 68.022 7.127 1.00 24.48 325 ILE B C 1
ATOM 5135 O O . ILE B 1 325 ? 46.848 67.636 7.758 1.00 19.86 325 ILE B O 1
ATOM 5140 N N . SER B 1 326 ? 47.909 69.261 6.741 1.00 16.30 326 SER B N 1
ATOM 5141 C CA . SER B 1 326 ? 46.879 70.201 7.066 1.00 11.37 326 SER B CA 1
ATOM 5142 C C . SER B 1 326 ? 45.504 69.715 6.617 1.00 19.80 326 SER B C 1
ATOM 5143 O O . SER B 1 326 ? 44.535 69.774 7.370 1.00 20.10 326 SER B O 1
ATOM 5146 N N . ASP B 1 327 ? 45.402 69.233 5.392 1.00 15.46 327 ASP B N 1
ATOM 5147 C CA . ASP B 1 327 ? 44.110 68.785 4.917 1.00 19.26 327 ASP B CA 1
ATOM 5148 C C . ASP B 1 327 ? 43.675 67.490 5.562 1.00 20.55 327 ASP B C 1
ATOM 5149 O O . ASP B 1 327 ? 42.501 67.299 5.886 1.00 17.30 327 ASP B O 1
ATOM 5154 N N . ALA B 1 328 ? 44.636 66.588 5.720 1.00 16.86 328 ALA B N 1
ATOM 5155 C CA . ALA B 1 328 ? 44.322 65.307 6.306 1.00 19.84 328 ALA B CA 1
ATOM 5156 C C . ALA B 1 328 ? 43.705 65.444 7.708 1.00 16.77 328 ALA B C 1
ATOM 5157 O O . ALA B 1 328 ? 42.887 64.610 8.123 1.00 19.81 328 ALA B O 1
ATOM 5159 N N . LEU B 1 329 ? 44.096 66.492 8.432 1.00 12.72 329 LEU B N 1
ATOM 5160 C CA . LEU B 1 329 ? 43.587 66.724 9.778 1.00 12.39 329 LEU B CA 1
ATOM 5161 C C . LEU B 1 329 ? 42.155 67.245 9.801 1.00 22.19 329 LEU B C 1
ATOM 5162 O O . LEU B 1 329 ? 41.412 67.061 10.764 1.00 21.50 329 LEU B O 1
ATOM 5167 N N . ARG B 1 330 ? 41.763 67.957 8.775 1.00 16.24 330 ARG B N 1
ATOM 5168 C CA . ARG B 1 330 ? 40.448 68.561 8.806 1.00 17.77 330 ARG B CA 1
ATOM 5169 C C . ARG B 1 330 ? 39.236 67.726 9.265 1.00 16.62 330 ARG B C 1
ATOM 5170 O O . ARG B 1 330 ? 38.438 68.165 10.106 1.00 18.08 330 ARG B O 1
ATOM 5178 N N . PRO B 1 331 ? 39.069 66.535 8.690 1.00 18.36 331 PRO B N 1
ATOM 5179 C CA . PRO B 1 331 ? 37.894 65.716 9.006 1.00 13.46 331 PRO B CA 1
ATOM 5180 C C . PRO B 1 331 ? 37.774 65.265 10.449 1.00 15.13 331 PRO B C 1
ATOM 5181 O O . PRO B 1 331 ? 36.692 64.804 10.841 1.00 18.73 331 PRO B O 1
ATOM 5185 N N . LEU B 1 332 ? 38.867 65.404 11.216 1.00 15.24 332 LEU B N 1
ATOM 5186 C CA . LEU B 1 332 ? 38.925 65.037 12.657 1.00 14.98 332 LEU B CA 1
ATOM 5187 C C . LEU B 1 332 ? 38.988 66.250 13.577 1.00 12.64 332 LEU B C 1
ATOM 5188 O O . LEU B 1 332 ? 38.930 66.147 14.793 1.00 16.82 332 LEU B O 1
ATOM 5193 N N . THR B 1 333 ? 39.151 67.437 12.987 1.00 15.99 333 THR B N 1
ATOM 5194 C CA . THR B 1 333 ? 39.296 68.608 13.807 1.00 10.45 333 THR B CA 1
ATOM 5195 C C . THR B 1 333 ? 38.338 69.691 13.386 1.00 18.38 333 THR B C 1
ATOM 5196 O O . THR B 1 333 ? 37.178 69.730 13.822 1.00 16.82 333 THR B O 1
ATOM 5200 N N . SER B 1 334 ? 38.806 70.560 12.504 1.00 15.19 334 SER B N 1
ATOM 5201 C CA . SER B 1 334 ? 37.968 71.687 12.063 1.00 16.26 334 SER B CA 1
ATOM 5202 C C . SER B 1 334 ? 36.648 71.338 11.390 1.00 17.98 334 SER B C 1
ATOM 5203 O O . SER B 1 334 ? 35.667 72.031 11.608 1.00 17.77 334 SER B O 1
ATOM 5206 N N . SER B 1 335 ? 36.595 70.297 10.568 1.00 15.04 335 SER B N 1
ATOM 5207 C CA . SER B 1 335 ? 35.311 69.981 9.974 1.00 13.94 335 SER B CA 1
ATOM 5208 C C . SER B 1 335 ? 34.264 69.580 11.004 1.00 17.01 335 SER B C 1
ATOM 5209 O O . SER B 1 335 ? 33.065 69.891 10.876 1.00 17.93 335 SER B O 1
ATOM 5212 N N . VAL B 1 336 ? 34.722 68.861 12.032 1.00 16.30 336 VAL B N 1
ATOM 5213 C CA . VAL B 1 336 ? 33.791 68.390 13.053 1.00 20.10 336 VAL B CA 1
ATOM 5214 C C . VAL B 1 336 ? 33.289 69.529 13.904 1.00 16.06 336 VAL B C 1
ATOM 5215 O O . VAL B 1 336 ? 32.101 69.685 14.152 1.00 14.63 336 VAL B O 1
ATOM 5219 N N . ALA B 1 337 ? 34.222 70.346 14.355 1.00 15.13 337 ALA B N 1
ATOM 5220 C CA . ALA B 1 337 ? 33.850 71.465 15.198 1.00 12.53 337 ALA B CA 1
ATOM 5221 C C . ALA B 1 337 ? 32.859 72.356 14.471 1.00 12.92 337 ALA B C 1
ATOM 5222 O O . ALA B 1 337 ? 31.940 72.928 15.067 1.00 20.15 337 ALA B O 1
ATOM 5224 N N . GLY B 1 338 ? 33.095 72.505 13.167 1.00 15.61 338 GLY B N 1
ATOM 5225 C CA . GLY B 1 338 ? 32.253 73.339 12.325 1.00 14.91 338 GLY B CA 1
ATOM 5226 C C . GLY B 1 338 ? 30.883 72.717 12.186 1.00 16.83 338 GLY B C 1
ATOM 5227 O O . GLY B 1 338 ? 29.867 73.367 12.352 1.00 18.47 338 GLY B O 1
ATOM 5228 N N . PHE B 1 339 ? 30.849 71.437 11.883 1.00 14.67 339 PHE B N 1
ATOM 5229 C CA . PHE B 1 339 ? 29.574 70.773 11.760 1.00 13.87 339 PHE B CA 1
ATOM 5230 C C . PHE B 1 339 ? 28.728 70.845 13.038 1.00 18.85 339 PHE B C 1
ATOM 5231 O O . PHE B 1 339 ? 27.511 71.033 12.983 1.00 14.66 339 PHE B O 1
ATOM 5239 N N . LEU B 1 340 ? 29.369 70.661 14.211 1.00 16.65 340 LEU B N 1
ATOM 5240 C CA . LEU B 1 340 ? 28.693 70.672 15.501 1.00 12.27 340 LEU B CA 1
ATOM 5241 C C . LEU B 1 340 ? 28.702 72.021 16.212 1.00 14.47 340 LEU B C 1
ATOM 5242 O O . LEU B 1 340 ? 28.261 72.142 17.366 1.00 14.47 340 LEU B O 1
ATOM 5247 N N . ASN B 1 341 ? 29.197 73.037 15.526 1.00 12.64 341 ASN B N 1
ATOM 5248 C CA . ASN B 1 341 ? 29.297 74.336 16.144 1.00 16.35 341 ASN B CA 1
ATOM 5249 C C . ASN B 1 341 ? 29.997 74.199 17.512 1.00 19.32 341 ASN B C 1
ATOM 5250 O O . ASN B 1 341 ? 29.577 74.768 18.536 1.00 17.86 341 ASN B O 1
ATOM 5259 N N . LEU B 1 342 ? 31.084 73.413 17.547 1.00 21.97 342 LEU B N 1
ATOM 5260 C CA . LEU B 1 342 ? 31.797 73.202 18.801 1.00 18.62 342 LEU B CA 1
ATOM 5261 C C . LEU B 1 342 ? 32.682 74.369 19.102 1.00 27.54 342 LEU B C 1
ATOM 5262 O O . LEU B 1 342 ? 33.860 74.418 18.778 1.00 22.13 342 LEU B O 1
ATOM 5267 N N . THR B 1 343 ? 32.070 75.327 19.723 1.00 25.52 343 THR B N 1
ATOM 5268 C CA . THR B 1 343 ? 32.769 76.520 20.077 1.00 30.34 343 THR B CA 1
ATOM 5269 C C . THR B 1 343 ? 34.048 76.262 20.859 1.00 21.71 343 THR B C 1
ATOM 5270 O O . THR B 1 343 ? 34.038 75.541 21.875 1.00 21.78 343 THR B O 1
ATOM 5274 N N . GLY B 1 344 ? 35.142 76.848 20.365 1.00 16.30 344 GLY B N 1
ATOM 5275 C CA . GLY B 1 344 ? 36.423 76.747 21.047 1.00 15.11 344 GLY B CA 1
ATOM 5276 C C . GLY B 1 344 ? 37.199 75.496 20.750 1.00 14.15 344 GLY B C 1
ATOM 5277 O O . GLY B 1 344 ? 38.304 75.332 21.252 1.00 17.51 344 GLY B O 1
ATOM 5278 N N . LYS B 1 345 ? 36.643 74.609 19.909 1.00 12.62 345 LYS B N 1
ATOM 5279 C CA . LYS B 1 345 ? 37.351 73.375 19.573 1.00 14.90 345 LYS B CA 1
ATOM 5280 C C . LYS B 1 345 ? 37.829 73.327 18.090 1.00 20.69 345 LYS B C 1
ATOM 5281 O O . LYS B 1 345 ? 37.434 74.129 17.233 1.00 21.51 345 LYS B O 1
ATOM 5287 N N . GLY B 1 346 ? 38.656 72.320 17.780 1.00 14.08 346 GLY B N 1
ATOM 5288 C CA . GLY B 1 346 ? 39.127 71.983 16.437 1.00 13.33 346 GLY B CA 1
ATOM 5289 C C . GLY B 1 346 ? 40.083 72.930 15.741 1.00 18.36 346 GLY B C 1
ATOM 5290 O O . GLY B 1 346 ? 40.444 72.708 14.581 1.00 15.38 346 GLY B O 1
ATOM 5291 N N . GLU B 1 347 ? 40.482 73.996 16.428 1.00 18.77 347 GLU B N 1
ATOM 5292 C CA . GLU B 1 347 ? 41.393 74.976 15.852 1.00 19.32 347 GLU B CA 1
ATOM 5293 C C . GLU B 1 347 ? 42.236 75.635 16.924 1.00 33.00 347 GLU B C 1
ATOM 5294 O O . GLU B 1 347 ? 41.732 76.050 17.984 1.00 22.34 347 GLU B O 1
ATOM 5300 N N . ILE B 1 348 ? 43.526 75.751 16.593 1.00 20.86 348 ILE B N 1
ATOM 5301 C CA . ILE B 1 348 ? 44.484 76.384 17.486 1.00 22.01 348 ILE B CA 1
ATOM 5302 C C . ILE B 1 348 ? 44.516 77.885 17.181 1.00 23.30 348 ILE B C 1
ATOM 5303 O O . ILE B 1 348 ? 45.129 78.325 16.211 1.00 20.57 348 ILE B O 1
ATOM 5308 N N . LEU B 1 349 ? 43.768 78.631 17.969 1.00 16.24 349 LEU B N 1
ATOM 5309 C CA . LEU B 1 349 ? 43.628 80.077 17.868 1.00 17.84 349 LEU B CA 1
ATOM 5310 C C . LEU B 1 349 ? 43.529 80.598 19.243 1.00 18.95 349 LEU B C 1
ATOM 5311 O O . LEU B 1 349 ? 42.943 79.922 20.065 1.00 18.84 349 LEU B O 1
ATOM 5316 N N . PRO B 1 350 ? 44.037 81.802 19.473 1.00 22.84 350 PRO B N 1
ATOM 5317 C CA . PRO B 1 350 ? 43.914 82.375 20.796 1.00 19.27 350 PRO B CA 1
ATOM 5318 C C . PRO B 1 350 ? 42.437 82.398 21.165 1.00 23.44 350 PRO B C 1
ATOM 5319 O O . PRO B 1 350 ? 41.570 82.676 20.330 1.00 26.18 350 PRO B O 1
ATOM 5323 N N . GLY B 1 351 ? 42.141 82.077 22.405 1.00 14.13 351 GLY B N 1
ATOM 5324 C CA . GLY B 1 351 ? 40.748 82.062 22.836 1.00 14.95 351 GLY B CA 1
ATOM 5325 C C . GLY B 1 351 ? 40.139 80.662 22.828 1.00 22.68 351 GLY B C 1
ATOM 5326 O O . GLY B 1 351 ? 39.198 80.391 23.585 1.00 22.70 351 GLY B O 1
ATOM 5327 N N . ASN B 1 352 ? 40.680 79.777 21.991 1.00 15.21 352 ASN B N 1
ATOM 5328 C CA . ASN B 1 352 ? 40.152 78.426 21.935 1.00 19.39 352 ASN B CA 1
ATOM 5329 C C . ASN B 1 352 ? 40.685 77.568 23.076 1.00 18.21 352 ASN B C 1
ATOM 5330 O O . ASN B 1 352 ? 41.630 77.923 23.748 1.00 20.68 352 ASN B O 1
ATOM 5335 N N . ASP B 1 353 ? 40.092 76.409 23.314 1.00 17.75 353 ASP B N 1
ATOM 5336 C CA . ASP B 1 353 ? 40.604 75.546 24.375 1.00 20.53 353 ASP B CA 1
ATOM 5337 C C . ASP B 1 353 ? 41.924 74.892 24.004 1.00 12.94 353 ASP B C 1
ATOM 5338 O O . ASP B 1 353 ? 42.144 74.505 22.846 1.00 18.49 353 ASP B O 1
ATOM 5343 N N . ALA B 1 354 ? 42.783 74.717 25.013 1.00 12.35 354 ALA B N 1
ATOM 5344 C CA . ALA B 1 354 ? 44.075 74.095 24.768 1.00 17.84 354 ALA B CA 1
ATOM 5345 C C . ALA B 1 354 ? 43.987 72.576 24.678 1.00 22.46 354 ALA B C 1
ATOM 5346 O O . ALA B 1 354 ? 44.360 71.855 25.609 1.00 23.80 354 ALA B O 1
ATOM 5348 N N . ASP B 1 355 ? 43.471 72.126 23.547 1.00 14.76 355 ASP B N 1
ATOM 5349 C CA . ASP B 1 355 ? 43.316 70.724 23.239 1.00 10.27 355 ASP B CA 1
ATOM 5350 C C . ASP B 1 355 ? 44.296 70.531 22.099 1.00 20.24 355 ASP B C 1
ATOM 5351 O O . ASP B 1 355 ? 43.999 70.925 20.969 1.00 17.59 355 ASP B O 1
ATOM 5356 N N . LEU B 1 356 ? 45.468 69.944 22.401 1.00 20.38 356 LEU B N 1
ATOM 5357 C CA . LEU B 1 356 ? 46.504 69.763 21.397 1.00 18.33 356 LEU B CA 1
ATOM 5358 C C . LEU B 1 356 ? 47.171 68.423 21.396 1.00 17.73 356 LEU B C 1
ATOM 5359 O O . LEU B 1 356 ? 47.269 67.750 22.409 1.00 18.26 356 LEU B O 1
ATOM 5364 N N . LEU B 1 357 ? 47.684 68.071 20.229 1.00 23.07 357 LEU B N 1
ATOM 5365 C CA . LEU B 1 357 ? 48.416 66.825 20.084 1.00 13.56 357 LEU B CA 1
ATOM 5366 C C . LEU B 1 357 ? 49.838 67.198 19.689 1.00 23.33 357 LEU B C 1
ATOM 5367 O O . LEU B 1 357 ? 50.056 68.102 18.876 1.00 19.05 357 LEU B O 1
ATOM 5372 N N . VAL B 1 358 ? 50.793 66.484 20.248 1.00 19.55 358 VAL B N 1
ATOM 5373 C CA . VAL B 1 358 ? 52.189 66.636 19.903 1.00 15.15 358 VAL B CA 1
ATOM 5374 C C . VAL B 1 358 ? 52.541 65.348 19.208 1.00 22.31 358 VAL B C 1
ATOM 5375 O O . VAL B 1 358 ? 52.293 64.268 19.749 1.00 18.96 358 VAL B O 1
ATOM 5379 N N . MET B 1 359 ? 53.060 65.439 17.982 1.00 18.80 359 MET B N 1
ATOM 5380 C CA . MET B 1 359 ? 53.381 64.232 17.247 1.00 19.91 359 MET B CA 1
ATOM 5381 C C . MET B 1 359 ? 54.755 64.289 16.643 1.00 25.94 359 MET B C 1
ATOM 5382 O O . MET B 1 359 ? 55.367 65.331 16.515 1.00 21.03 359 MET B O 1
ATOM 5387 N N . THR B 1 360 ? 55.183 63.148 16.197 1.00 21.99 360 THR B N 1
ATOM 5388 C CA . THR B 1 360 ? 56.419 63.097 15.491 1.00 25.11 360 THR B CA 1
ATOM 5389 C C . THR B 1 360 ? 56.102 63.567 14.083 1.00 20.57 360 THR B C 1
ATOM 5390 O O . THR B 1 360 ? 54.936 63.694 13.659 1.00 21.63 360 THR B O 1
ATOM 5394 N N . PRO B 1 361 ? 57.154 63.767 13.304 1.00 18.25 361 PRO B N 1
ATOM 5395 C CA . PRO B 1 361 ? 56.963 64.181 11.932 1.00 19.47 361 PRO B CA 1
ATOM 5396 C C . PRO B 1 361 ? 56.271 63.142 11.077 1.00 21.45 361 PRO B C 1
ATOM 5397 O O . PRO B 1 361 ? 55.734 63.457 10.015 1.00 20.12 361 PRO B O 1
ATOM 5401 N N . GLU B 1 362 ? 56.254 61.913 11.558 1.00 22.88 362 GLU B N 1
ATOM 5402 C CA . GLU B 1 362 ? 55.581 60.861 10.821 1.00 30.41 362 GLU B CA 1
ATOM 5403 C C . GLU B 1 362 ? 54.189 60.596 11.376 1.00 32.85 362 GLU B C 1
ATOM 5404 O O . GLU B 1 362 ? 53.596 59.531 11.169 1.00 27.75 362 GLU B O 1
ATOM 5410 N N . LEU B 1 363 ? 53.701 61.598 12.089 1.00 23.82 363 LEU B N 1
ATOM 5411 C CA . LEU B 1 363 ? 52.373 61.568 12.646 1.00 21.76 363 LEU B CA 1
ATOM 5412 C C . LEU B 1 363 ? 52.082 60.463 13.626 1.00 23.03 363 LEU B C 1
ATOM 5413 O O . LEU B 1 363 ? 51.086 59.766 13.487 1.00 25.06 363 LEU B O 1
ATOM 5418 N N . ARG B 1 364 ? 52.925 60.330 14.628 1.00 21.46 364 ARG B N 1
ATOM 5419 C CA . ARG B 1 364 ? 52.688 59.384 15.707 1.00 21.63 364 ARG B CA 1
ATOM 5420 C C . ARG B 1 364 ? 52.567 60.226 16.957 1.00 17.57 364 ARG B C 1
ATOM 5421 O O . ARG B 1 364 ? 53.317 61.194 17.141 1.00 18.95 364 ARG B O 1
ATOM 5429 N N . ILE B 1 365 ? 51.554 59.927 17.764 1.00 17.97 365 ILE B N 1
ATOM 5430 C CA . ILE B 1 365 ? 51.312 60.729 18.943 1.00 20.39 365 ILE B CA 1
ATOM 5431 C C . ILE B 1 365 ? 52.349 60.636 20.044 1.00 28.81 365 ILE B C 1
ATOM 5432 O O . ILE B 1 365 ? 52.735 59.546 20.466 1.00 22.96 365 ILE B O 1
ATOM 5437 N N . GLU B 1 366 ? 52.740 61.802 20.547 1.00 21.16 366 GLU B N 1
ATOM 5438 C CA . GLU B 1 366 ? 53.682 61.863 21.631 1.00 19.45 366 GLU B CA 1
ATOM 5439 C C . GLU B 1 366 ? 53.046 62.390 22.901 1.00 24.50 366 GLU B C 1
ATOM 5440 O O . GLU B 1 366 ? 53.078 61.736 23.933 1.00 30.81 366 GLU B O 1
ATOM 5446 N N . GLN B 1 367 ? 52.425 63.563 22.836 1.00 22.42 367 GLN B N 1
ATOM 5447 C CA . GLN B 1 367 ? 51.748 64.136 23.995 1.00 13.44 367 GLN B CA 1
ATOM 5448 C C . GLN B 1 367 ? 50.334 64.528 23.572 1.00 20.41 367 GLN B C 1
ATOM 5449 O O . GLN B 1 367 ? 50.028 64.679 22.396 1.00 19.50 367 GLN B O 1
ATOM 5455 N N . VAL B 1 368 ? 49.492 64.682 24.548 1.00 19.05 368 VAL B N 1
ATOM 5456 C CA . VAL B 1 368 ? 48.129 65.097 24.355 1.00 16.62 368 VAL B CA 1
ATOM 5457 C C . VAL B 1 368 ? 47.777 66.010 25.503 1.00 17.67 368 VAL B C 1
ATOM 5458 O O . VAL B 1 368 ? 47.966 65.662 26.676 1.00 17.45 368 VAL B O 1
ATOM 5462 N N . TYR B 1 369 ? 47.286 67.191 25.153 1.00 17.64 369 TYR B N 1
ATOM 5463 C CA . TYR B 1 369 ? 46.840 68.136 26.140 1.00 16.31 369 TYR B CA 1
ATOM 5464 C C . TYR B 1 369 ? 45.343 68.298 25.965 1.00 19.65 369 TYR B C 1
ATOM 5465 O O . TYR B 1 369 ? 44.859 68.410 24.828 1.00 13.96 369 TYR B O 1
ATOM 5474 N N . ALA B 1 370 ? 44.616 68.285 27.085 1.00 18.98 370 ALA B N 1
ATOM 5475 C CA . ALA B 1 370 ? 43.188 68.472 27.045 1.00 15.63 370 ALA B CA 1
ATOM 5476 C C . ALA B 1 370 ? 42.888 69.574 27.998 1.00 20.87 370 ALA B C 1
ATOM 5477 O O . ALA B 1 370 ? 43.262 69.509 29.163 1.00 20.24 370 ALA B O 1
ATOM 5479 N N . ARG B 1 371 ? 42.258 70.594 27.470 1.00 16.71 371 ARG B N 1
ATOM 5480 C CA . ARG B 1 371 ? 41.965 71.736 28.277 1.00 17.66 371 ARG B CA 1
ATOM 5481 C C . ARG B 1 371 ? 43.185 72.170 29.059 1.00 21.41 371 ARG B C 1
ATOM 5482 O O . ARG B 1 371 ? 43.124 72.526 30.245 1.00 24.77 371 ARG B O 1
ATOM 5490 N N . GLY B 1 372 ? 44.306 72.159 28.339 1.00 16.63 372 GLY B N 1
ATOM 5491 C CA . GLY B 1 372 ? 45.594 72.574 28.867 1.00 21.14 372 GLY B CA 1
ATOM 5492 C C . GLY B 1 372 ? 46.237 71.580 29.830 1.00 36.23 372 GLY B C 1
ATOM 5493 O O . GLY B 1 372 ? 47.286 71.859 30.373 1.00 20.92 372 GLY B O 1
ATOM 5494 N N . LYS B 1 373 ? 45.638 70.416 30.057 1.00 28.43 373 LYS B N 1
ATOM 5495 C CA . LYS B 1 373 ? 46.228 69.447 30.957 1.00 22.43 373 LYS B CA 1
ATOM 5496 C C . LYS B 1 373 ? 46.928 68.346 30.176 1.00 21.68 373 LYS B C 1
ATOM 5497 O O . LYS B 1 373 ? 46.402 67.857 29.186 1.00 27.00 373 LYS B O 1
ATOM 5503 N N . LEU B 1 374 ? 48.134 67.955 30.607 1.00 22.32 374 LEU B N 1
ATOM 5504 C CA . LEU B 1 374 ? 48.869 66.895 29.910 1.00 21.26 374 LEU B CA 1
ATOM 5505 C C . LEU B 1 374 ? 48.200 65.561 30.242 1.00 25.64 374 LEU B C 1
ATOM 5506 O O . LEU B 1 374 ? 48.173 65.192 31.408 1.00 25.96 374 LEU B O 1
ATOM 5511 N N . MET B 1 375 ? 47.663 64.858 29.235 1.00 18.45 375 MET B N 1
ATOM 5512 C CA . MET B 1 375 ? 46.949 63.605 29.458 1.00 17.48 375 MET B CA 1
ATOM 5513 C C . MET B 1 375 ? 47.714 62.420 28.970 1.00 20.63 375 MET B C 1
ATOM 5514 O O . MET B 1 375 ? 47.443 61.305 29.382 1.00 22.35 375 MET B O 1
ATOM 5519 N N . VAL B 1 376 ? 48.616 62.676 28.041 1.00 18.79 376 VAL B N 1
ATOM 5520 C CA . VAL B 1 376 ? 49.435 61.640 27.455 1.00 15.45 376 VAL B CA 1
ATOM 5521 C C . VAL B 1 376 ? 50.839 62.186 27.308 1.00 21.76 376 VAL B C 1
ATOM 5522 O O . VAL B 1 376 ? 51.042 63.326 26.918 1.00 21.81 376 VAL B O 1
ATOM 5526 N N . LYS B 1 377 ? 51.803 61.371 27.688 1.00 21.96 377 LYS B N 1
ATOM 5527 C CA . LYS B 1 377 ? 53.216 61.737 27.659 1.00 21.53 377 LYS B CA 1
ATOM 5528 C C . LYS B 1 377 ? 53.954 60.534 27.120 1.00 27.28 377 LYS B C 1
ATOM 5529 O O . LYS B 1 377 ? 53.680 59.395 27.538 1.00 28.33 377 LYS B O 1
ATOM 5535 N N . ASP B 1 378 ? 54.870 60.756 26.183 1.00 26.57 378 ASP B N 1
ATOM 5536 C CA . ASP B 1 378 ? 55.595 59.624 25.596 1.00 25.55 378 ASP B CA 1
ATOM 5537 C C . ASP B 1 378 ? 54.617 58.596 25.053 1.00 30.16 378 ASP B C 1
ATOM 5538 O O . ASP B 1 378 ? 54.887 57.403 25.052 1.00 27.05 378 ASP B O 1
ATOM 5543 N N . GLY B 1 379 ? 53.471 59.056 24.570 1.00 24.71 379 GLY B N 1
ATOM 5544 C CA . GLY B 1 379 ? 52.519 58.139 23.986 1.00 19.32 379 GLY B CA 1
ATOM 5545 C C . GLY B 1 379 ? 51.729 57.342 24.985 1.00 23.87 379 GLY B C 1
ATOM 5546 O O . GLY B 1 379 ? 50.949 56.487 24.585 1.00 29.07 379 GLY B O 1
ATOM 5547 N N . LYS B 1 380 ? 51.896 57.624 26.274 1.00 25.88 380 LYS B N 1
ATOM 5548 C CA . LYS B 1 380 ? 51.144 56.868 27.256 1.00 22.24 380 LYS B CA 1
ATOM 5549 C C . LYS B 1 380 ? 50.294 57.722 28.135 1.00 20.55 380 LYS B C 1
ATOM 5550 O O . LYS B 1 380 ? 50.743 58.775 28.583 1.00 24.09 380 LYS B O 1
ATOM 5556 N N . ALA B 1 381 ? 49.073 57.267 28.394 1.00 21.42 381 ALA B N 1
ATOM 5557 C CA . ALA B 1 381 ? 48.214 58.064 29.244 1.00 20.70 381 ALA B CA 1
ATOM 5558 C C . ALA B 1 381 ? 48.886 58.260 30.574 1.00 34.79 381 ALA B C 1
ATOM 5559 O O . ALA B 1 381 ? 49.311 57.290 31.190 1.00 31.04 381 ALA B O 1
ATOM 5561 N N . CYS B 1 382 ? 48.990 59.511 31.005 1.00 27.88 382 CYS B N 1
ATOM 5562 C CA . CYS B 1 382 ? 49.589 59.809 32.283 1.00 25.74 382 CYS B CA 1
ATOM 5563 C C . CYS B 1 382 ? 48.481 60.271 33.184 1.00 24.98 382 CYS B C 1
ATOM 5564 O O . CYS B 1 382 ? 48.666 60.559 34.358 1.00 29.71 382 CYS B O 1
ATOM 5567 N N . VAL B 1 383 ? 47.312 60.366 32.562 1.00 22.36 383 VAL B N 1
ATOM 5568 C CA . VAL B 1 383 ? 46.056 60.704 33.213 1.00 21.91 383 VAL B CA 1
ATOM 5569 C C . VAL B 1 383 ? 45.102 59.576 32.857 1.00 26.54 383 VAL B C 1
ATOM 5570 O O . VAL B 1 383 ? 44.972 59.247 31.681 1.00 32.91 383 VAL B O 1
ATOM 5574 N N . LYS B 1 384 ? 44.507 58.945 33.874 1.00 30.50 384 LYS B N 1
ATOM 5575 C CA . LYS B 1 384 ? 43.626 57.796 33.659 1.00 26.15 384 LYS B CA 1
ATOM 5576 C C . LYS B 1 384 ? 42.298 57.882 34.402 1.00 26.45 384 LYS B C 1
ATOM 5577 O O . LYS B 1 384 ? 42.141 58.549 35.431 1.00 24.43 384 LYS B O 1
ATOM 5583 N N . GLY B 1 385 ? 41.339 57.123 33.895 1.00 26.04 385 GLY B N 1
ATOM 5584 C CA . GLY B 1 385 ? 40.030 57.066 34.517 1.00 25.10 385 GLY B CA 1
ATOM 5585 C C . GLY B 1 385 ? 40.135 56.631 35.971 1.00 21.70 385 GLY B C 1
ATOM 5586 O O . GLY B 1 385 ? 41.031 55.880 36.346 1.00 19.29 385 GLY B O 1
ATOM 5587 N N . THR B 1 386 ? 39.200 57.132 36.765 1.00 20.65 386 THR B N 1
ATOM 5588 C CA . THR B 1 386 ? 39.119 56.849 38.186 1.00 21.49 386 THR B CA 1
ATOM 5589 C C . THR B 1 386 ? 39.333 55.375 38.519 1.00 23.82 386 THR B C 1
ATOM 5590 O O . THR B 1 386 ? 40.015 55.010 39.460 1.00 21.82 386 THR B O 1
ATOM 5594 N N . PHE B 1 387 ? 38.741 54.500 37.746 1.00 27.50 387 PHE B N 1
ATOM 5595 C CA . PHE B 1 387 ? 38.899 53.087 38.042 1.00 27.26 387 PHE B CA 1
ATOM 5596 C C . PHE B 1 387 ? 39.737 52.383 37.020 1.00 32.54 387 PHE B C 1
ATOM 5597 O O . PHE B 1 387 ? 39.683 51.162 36.938 1.00 30.35 387 PHE B O 1
ATOM 5605 N N . GLU B 1 388 ? 40.494 53.134 36.240 1.00 32.45 388 GLU B N 1
ATOM 5606 C CA . GLU B 1 388 ? 41.308 52.506 35.215 1.00 37.26 388 GLU B CA 1
ATOM 5607 C C . GLU B 1 388 ? 42.308 51.450 35.665 1.00 45.72 388 GLU B C 1
ATOM 5608 O O . GLU B 1 388 ? 43.159 51.641 36.542 1.00 39.49 388 GLU B O 1
ATOM 5614 N N . THR B 1 389 ? 42.143 50.337 34.960 1.00 65.26 389 THR B N 1
ATOM 5615 C CA . THR B 1 389 ? 42.833 49.067 35.094 1.00 100.00 389 THR B CA 1
ATOM 5616 C C . THR B 1 389 ? 44.197 49.012 34.384 1.00 100.00 389 THR B C 1
ATOM 5617 O O . THR B 1 389 ? 44.485 49.701 33.408 1.00 100.00 389 THR B O 1
#

Sequence (754 aa):
MIDYTAAGFTLLQGAHLYAPEDRGICDVLVANGKIIAVASNIPSDIVPNCTVVDLSGQILCPGFIDQHVHLIGGGGEAGPTTRTPEVALSRLTEAGVTSVVGLLGTDSISRHPESLLAKTRALNEEGISAWMLTGAYHVPSRTITGSVEKDVAIIDRVIGVCAISDHRSAAPDVYHLANMAAESRVGGLLGGKPGVTVFHMGDSKKALQPIYDLLENCDVPISKLLPTHVNRNVPLFEQALEFARKGGTIDITSSIDEPVAPAEGIARAVQAGIPLARVTLSSDGNGSGVAGFETLLETVQVLVKDYDFSISDALRPLTSSVAGFLNLTGKGEILPGNDADLLVMTPELRIEQVYARGKLMVKDGKACVKGTFETMIDYTAAGFTLLQGAHLYAPEDRGICDVLVANGKIIAVASNIPSDIVPNCTVVDLSGQILCPGFIDQHVHLIGGGGEAGPTTRTPEVALSRLTEAGVTSVVGLLGTDSISRHPESLLAKTRALNEEGISAWMLTGAYHVPSRTITGSVEKDVAIIDRVIGVCAISDHRSAAPDVYHLANMAAESRVGGLLGGKPGVTVFHMGDSKKALQPIYDLLENCDVPISKLLPTHVNRNVPLFEQALEFARKGGTIDITSSIDEPVAPAEGIARAVQAGIPLARVTLSSDGNGSQPHIGVAGFETLLETVQVLVKDYDFSISDALRPLTSSVAGFLNLTGKGEILPGNDADLLVMTPELRIEQVYARGKLMVKDGKACVKGTFET

Secondary structure (DSSP, 8-state):
----GGG--EEEES-EEESSSEEEE-EEEEETTEEEEEETT--TTSSSS-EEEE-TT-EEEEPEEEEEE-TT--B-BTBGGGBPPPPPHHHHHHTTEEEEEE---S--SS--HHHHHHHHHHHHHHTSEEEEES--S-SSPP-SSS-HHHHHHH-TTEEE--EESSTTS----HHHHHHHHHHHHHHHHHHTS--BEEEEE-S-TTTTHHHHHHHHT----GGGEEEE-GGGSHHHHHHHHHHHHTT--EEEETT--SSS-HHHHHHHHHHTT--GGGEEEE--BT------SHHHHHHHHHHHHHH---HHHHHGGGTHHHHHHTT-TT-SS--TTSB--EEEE-TT--EEEEEETTEEEEETTEESS--TT--/----GGG--EEEES-EEESSSEEEE-EEEEETTEEEEEETT--TTSSSS-EEEE-TT-EEEEPEEEEEE-TT--B-BTBGGGBPPPPPHHHHHHTTEEEEEE---S--SS--HHHHHHHHHHHHHHTSEEEEE---SSSSPP-SSS-HHHHHHH-TTEEE--EESSTTS----HHHHHHHHHHHHHHHHHHTS--BEEEEE---TTTTHHHHHHHHT----GGGEEEE-GGGSHHHHHHHHHHHHTT--EEEETT--SSS-HHHHHHHHHHTT--GGGEEEE--BTSEE---EE--SHHHHHHHHHHHHHS---HHHHHGGGTHHHHHHTT-TT-SS--TTSB--EEEE-TTS-EEEEEETTEEEEETTEESS--TT--

Foldseek 3Di:
DDDPCQFLWEKEAQAQECLCPGPGGWIFIGTQQFTADIGRDDDQVPDPPYDYHHQHQWYKYFFFEFEAEQQQFAAQPVHDVGTFHHDWLQLCVLLRHQEYEHEYELDPPPPDPVVVLVSQVLSVVLFGHYAYAFAYQEFVGDGDPPANLCCLQPDLRHAEYHEDLAPSHPPDDLVRVLVRQVSLCNSCVNNVWLSADEYEYHPHPCQCVSVVVSVVVHPRDLLRYEYECQQVDDVNLVVVLVSLVVPAAYEYELQRPPDQHRLNSLLVSVVSVGDLLRYAYHHNANYPNGTGSNSLLVSLLCCVPPNVDDNSSSLSRRAVSVCVSTVVPLTRGNDGPHGPWMFMGRPSRNTAWTAHSSHTQHHHSGGPRIRPPDD/DDDPCQFLWEKEAFAQECLCPGDGTWIWIGTQQFTADIGHDDDPVPDPPYHYDYQHQWYKYFFFEFEAEAQQFAAQPVHDVQTFHGDWLFLQVLLRHQEYEHEYELDCPPDDVVSVLVSQVLSVVLFGHYAYAFAYAEFVGDGDPPANLCCLQPVLRHQEYHEPLAPSHNPDDLVRVLVRQVSLCNSCVNRVWLSAYEYEYHPHPCQCVSVVSSVVVDPRDLLRYEYECQQQDDVNLVVVLVSQVVPHAYEYELQRCPDQHRLNSLLVSVVSVHDLLRYAYHHNFNYWDDVIDTGGSNSLQVSLLCNVVPVPDDNSSSLSNGAVSVCSSTVVPLTRGRDGPHGPFMFMGRPSRNTAWTAHSSRTQHHRSGGPRIRPPDD

Solvent-accessible surface area: 27871 Å² total

GO terms:
  GO:0005829 cytosol (C, IDA)
  GO:0008270 zinc ion binding (F, IDA)
  GO:0008798 beta-aspartyl-peptidase activity (F, IDA)
  GO:0042802 identical protein binding (F, IDA)
  GO:0005737 cytoplasm (C, IDA)

InterPro domains:
  IPR006680 Amidohydrolase-related [PF01979] (264-374)
  IPR010229 Peptidase M38, beta-aspartyl dipeptidase [PIRSF001238] (9-388)
  IPR010229 Peptidase M38, beta-aspartyl dipeptidase [TIGR01975] (9-388)
  IPR011059 Metal-dependent hydrolase, composite domain superfamily [G3DSA:2.30.40.10] (10-388)
  IPR011059 Metal-dependent hydrolase, composite domain superfamily [SSF51338] (3-77)
  IPR011059 Metal-dependent hydrolase, composite domain superfamily [SSF51338] (346-388)
  IPR032466 Metal-dependent hydrolase [SSF51556] (63-346)
  IPR033826 Isoaspartyl-dipeptidase [cd01308] (9-388)
  IPR050378 Metallo-dependent Hydrolases Superfamily [PTHR11647] (5-364)